Protein AF-A0A8I1Q7F4-F1 (afdb_monomer)

Mean predicted aligned error: 14.12 Å

Solvent-accessible surface area (backbone atoms only — not comparable to full-atom values): 37234 Å² total; per-residue (Å²): 129,83,78,76,43,82,30,46,41,27,76,42,29,36,35,38,35,47,95,36,50,68,55,28,49,47,44,50,51,39,45,64,76,66,60,58,80,33,60,50,37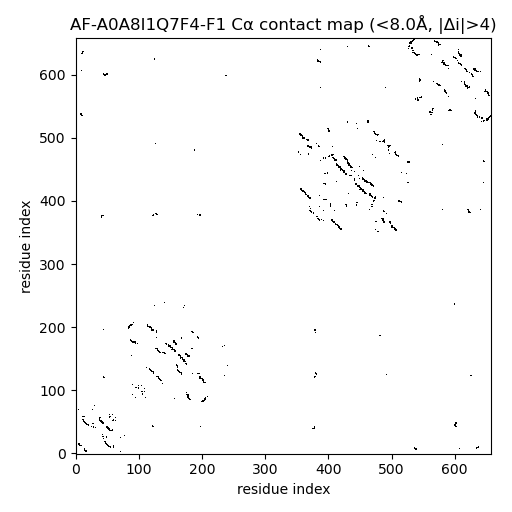,66,18,41,28,57,35,21,35,25,40,32,35,39,52,94,68,29,42,70,69,58,49,50,55,50,52,52,57,44,66,68,56,78,73,79,63,78,93,74,79,74,70,45,75,42,50,29,28,81,74,22,91,32,32,61,63,53,16,54,75,70,75,49,51,51,67,56,48,51,53,55,58,41,68,33,66,28,28,18,53,21,27,31,103,41,53,14,21,22,42,24,37,37,92,81,54,90,56,7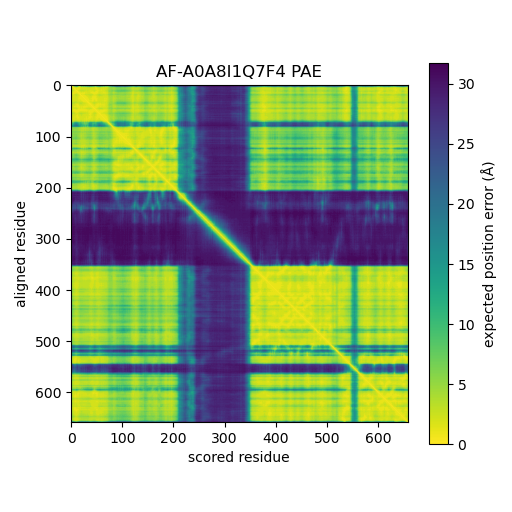2,37,74,52,47,96,68,56,39,81,68,36,58,53,25,33,25,28,37,36,39,63,29,39,36,46,32,49,47,71,40,61,45,31,54,38,30,39,16,37,27,88,63,78,31,45,36,66,81,43,91,68,33,32,69,41,36,54,70,40,36,35,31,48,38,85,40,79,76,77,89,56,65,61,62,58,46,48,61,51,59,63,66,70,56,88,73,88,78,78,79,76,87,68,80,71,72,68,75,69,79,81,80,79,90,82,86,89,82,90,85,88,82,85,89,82,83,86,82,87,82,85,91,82,84,87,86,84,82,88,87,81,86,82,87,84,94,84,84,86,91,84,84,90,83,84,89,81,84,83,79,88,78,80,79,85,79,82,83,79,84,86,84,89,83,89,84,84,85,84,90,89,87,85,86,86,79,87,80,88,81,90,80,84,90,86,89,82,88,80,85,84,85,85,79,86,87,85,84,89,80,86,78,73,80,77,68,85,78,88,84,68,76,44,59,60,38,32,32,31,61,34,34,36,82,40,23,31,46,22,17,75,26,30,77,58,34,39,32,34,23,34,46,35,25,21,42,61,34,48,65,29,43,27,48,14,19,41,48,32,20,30,62,48,60,47,25,25,36,42,30,34,49,26,45,30,28,31,33,27,64,34,76,44,37,31,15,40,18,51,32,28,53,61,31,26,52,69,84,39,79,53,66,69,76,40,66,39,82,38,53,53,74,35,42,42,38,37,38,58,38,80,25,28,24,38,26,19,43,19,44,50,19,24,42,31,58,56,80,58,70,54,32,68,88,16,51,16,39,22,81,69,83,62,45,46,55,71,67,53,45,61,70,41,56,37,11,30,60,48,77,66,85,51,70,63,56,77,82,73,94,66,88,83,72,69,46,79,38,72,65,39,81,37,30,34,23,50,19,64,32,13,74,39,37,60,62,66,88,60,94,81,66,54,83,80,67,72,77,54,69,66,58,58,37,54,70,62,47,74,39,70,30,27,32,31,88,73,48,58,57,39,28,40,37,38,44,64,85,59,52,66,63,75,55,89,72,86,47,61,41,30,50,50,56,65,28,32,27,27,38,48,97,80,14,45,41,30,33,27,23,37,26,20,67,30,45,44,44,49,49,29,38,29,10,43,22,76,87,33,42,39,62,55,41,21,52,39,64,68,17,29,36,34,44,42,76,56,132

Secondary structure (DSSP, 8-state):
-PPPEEEEETBTEEEEE-SSHHHHHHHHHHHHHTPPTTEEEEEE-SSEEEEEE-TTTS-HHHHHHHHHHHHH--SPPP--S-EEEEEEB---TTHHHHHHHTTS-HHHHHHHHHH--EEEEEE-SSTT-EEEE-TT----BPPPSS-EEEE-TTEEEEEBTEEEE-SS-EEE-SEEEEE--S-SB-TTSSSSBSS-TT-EEEEEEPPPPS-HHHHHHHHHGGGS--S-PPP----------PPP-----------PPPP-----PPP-PPPPPPP----------------PPPPPPPPPPP-------------PPPP--------------------------PPPTTPPPPEEEEEEEE-SEEEEE-S--TT-GGGT------SSHHHHHHHHHHTT--TTSBEEEEESS-EEEEESS-EEEEEEEEE--EEETTEEE-TTS-EEE-TTPEEEE---SEEEEEEEEETT-EE-TT---BTTB----TTT--SSPPP-TT-EEEE-S---SPPPPPP-----PPP-SEEEEEEEEPTTGGGBPPPP-TT--TTGGG-TT---HHHHHSEEEE-TT--SSEEEEESSPPPBS--SPPPPEE--TTEEE--TT---EEE-TTS-SEESS-EEEEE-HHHHHHHTT--TT-EEEEEE--

Structure (mmCIF, N/CA/C/O backbone):
data_AF-A0A8I1Q7F4-F1
#
_entry.id   AF-A0A8I1Q7F4-F1
#
loop_
_atom_site.group_PDB
_atom_site.id
_atom_site.type_symbol
_atom_site.label_atom_id
_atom_site.label_alt_id
_atom_site.label_comp_id
_atom_site.label_asym_id
_atom_site.label_entity_id
_atom_site.label_seq_id
_atom_site.pdbx_PDB_ins_code
_atom_site.Cartn_x
_atom_site.Cartn_y
_atom_site.Cartn_z
_atom_site.occupancy
_atom_site.B_iso_or_equiv
_atom_site.auth_seq_id
_atom_site.auth_comp_id
_atom_site.auth_asym_id
_atom_site.auth_atom_id
_atom_site.pdbx_PDB_model_num
ATOM 1 N N . MET A 1 1 ? 32.082 -6.551 -13.364 1.00 45.06 1 MET A N 1
ATOM 2 C CA . MET A 1 1 ? 30.946 -5.861 -12.734 1.00 45.06 1 MET A CA 1
ATOM 3 C C . MET A 1 1 ? 31.505 -4.690 -11.961 1.00 45.06 1 MET A C 1
ATOM 5 O O . MET A 1 1 ? 32.363 -4.890 -11.104 1.00 45.06 1 MET A O 1
ATOM 9 N N . THR A 1 2 ? 31.106 -3.485 -12.347 1.00 51.00 2 THR A N 1
ATOM 10 C CA . THR A 1 2 ? 31.239 -2.283 -11.523 1.00 51.00 2 THR A CA 1
ATOM 11 C C . THR A 1 2 ? 30.506 -2.530 -10.196 1.00 51.00 2 THR A C 1
ATOM 13 O O . THR A 1 2 ? 29.560 -3.314 -10.140 1.00 51.00 2 THR A O 1
ATOM 16 N N . GLY A 1 3 ? 31.021 -1.989 -9.092 1.00 74.06 3 GLY A N 1
ATOM 17 C CA . GLY A 1 3 ? 30.592 -2.381 -7.746 1.00 74.06 3 GLY A CA 1
ATOM 18 C C . GLY A 1 3 ? 29.120 -2.074 -7.456 1.00 74.06 3 GLY A C 1
ATOM 19 O O . GLY A 1 3 ? 28.638 -0.993 -7.778 1.00 74.06 3 GLY A O 1
ATOM 20 N N . ILE A 1 4 ? 28.428 -3.004 -6.787 1.00 87.56 4 ILE A N 1
ATOM 21 C CA . ILE A 1 4 ? 27.099 -2.757 -6.210 1.00 87.56 4 ILE A CA 1
ATOM 22 C C . ILE A 1 4 ? 27.168 -1.601 -5.202 1.00 87.56 4 ILE A C 1
ATOM 24 O O . ILE A 1 4 ? 28.082 -1.542 -4.373 1.00 87.56 4 ILE A O 1
ATOM 28 N N . ARG A 1 5 ? 26.183 -0.698 -5.217 1.00 93.25 5 ARG A N 1
ATOM 29 C CA . ARG A 1 5 ? 26.049 0.348 -4.195 1.00 93.25 5 ARG A CA 1
ATOM 30 C C . ARG A 1 5 ? 24.918 -0.009 -3.238 1.00 93.25 5 ARG A C 1
ATOM 32 O O . ARG A 1 5 ? 23.772 -0.164 -3.641 1.00 93.25 5 ARG A O 1
ATOM 39 N N . LEU A 1 6 ? 25.250 -0.134 -1.954 1.00 94.06 6 LEU A N 1
ATOM 40 C CA . LEU A 1 6 ? 24.290 -0.460 -0.897 1.00 94.06 6 LEU A CA 1
ATOM 41 C C . LEU A 1 6 ? 23.831 0.802 -0.178 1.00 94.06 6 LEU A C 1
ATOM 43 O O . LEU A 1 6 ? 24.617 1.437 0.529 1.00 94.06 6 LEU A O 1
ATOM 47 N N . LEU A 1 7 ? 22.551 1.120 -0.317 1.00 94.88 7 LEU A N 1
ATOM 48 C CA . LEU A 1 7 ? 21.920 2.299 0.258 1.00 94.88 7 LEU A CA 1
ATOM 49 C C . LEU A 1 7 ? 20.949 1.896 1.375 1.00 94.88 7 LEU A C 1
ATOM 51 O O . LEU A 1 7 ? 20.271 0.870 1.257 1.00 94.88 7 LEU A O 1
ATOM 55 N N . PRO A 1 8 ? 20.876 2.663 2.475 1.00 94.38 8 PRO A N 1
ATOM 56 C CA . PRO A 1 8 ? 19.882 2.414 3.511 1.00 94.38 8 PRO A CA 1
ATOM 57 C C . PRO A 1 8 ? 18.473 2.707 2.983 1.00 94.38 8 PRO A C 1
ATOM 59 O O . PRO A 1 8 ? 18.279 3.640 2.207 1.00 94.38 8 PRO A O 1
ATOM 62 N N . PHE A 1 9 ? 17.486 1.932 3.428 1.00 96.50 9 PHE A N 1
ATOM 63 C CA . PHE A 1 9 ? 16.070 2.209 3.192 1.00 96.50 9 PHE A CA 1
ATOM 64 C C . PHE A 1 9 ? 15.315 2.044 4.517 1.00 96.50 9 PHE A C 1
ATOM 66 O O . PHE A 1 9 ? 14.542 1.107 4.726 1.00 96.50 9 PHE A O 1
ATOM 73 N N . GLY A 1 10 ? 15.602 2.951 5.450 1.00 94.94 10 GLY A N 1
ATOM 74 C CA . GLY A 1 10 ? 15.079 2.900 6.809 1.00 94.94 10 GLY A CA 1
ATOM 75 C C . GLY A 1 10 ? 15.685 1.788 7.667 1.00 94.94 10 GLY A C 1
ATOM 76 O O . GLY A 1 10 ? 16.813 1.351 7.450 1.00 94.94 10 GLY A O 1
ATOM 77 N N . ASP A 1 11 ? 14.917 1.336 8.656 1.00 95.12 11 ASP A N 1
ATOM 78 C CA . ASP A 1 11 ? 15.270 0.296 9.633 1.00 95.12 11 ASP A CA 1
ATOM 79 C C . ASP A 1 11 ? 14.826 -1.122 9.216 1.00 95.12 11 ASP A C 1
ATOM 81 O O . ASP A 1 11 ? 15.075 -2.094 9.929 1.00 95.12 11 ASP A O 1
ATOM 85 N N . ARG A 1 12 ? 14.199 -1.253 8.039 1.00 95.69 12 ARG A N 1
ATOM 86 C CA . ARG A 1 12 ? 13.644 -2.515 7.515 1.00 95.69 12 ARG A CA 1
ATOM 87 C C . ARG A 1 12 ? 14.065 -2.843 6.088 1.00 95.69 12 ARG A C 1
ATOM 89 O O . ARG A 1 12 ? 13.623 -3.850 5.545 1.00 95.69 12 ARG A O 1
ATOM 96 N N . GLY A 1 13 ? 14.886 -2.016 5.450 1.00 96.44 13 GLY A N 1
ATOM 97 C CA . GLY A 1 13 ? 15.227 -2.226 4.051 1.00 96.44 13 GLY A CA 1
ATOM 98 C C . GLY A 1 13 ? 16.623 -1.775 3.662 1.00 96.44 13 GLY A C 1
ATOM 99 O O . GLY A 1 13 ? 17.241 -0.916 4.295 1.00 96.44 13 GLY A O 1
ATOM 100 N N . MET A 1 14 ? 17.105 -2.359 2.570 1.00 97.25 14 MET A N 1
ATOM 101 C CA . MET A 1 14 ? 18.303 -1.920 1.862 1.00 97.25 14 MET A CA 1
ATOM 102 C C . MET A 1 14 ? 18.013 -1.846 0.370 1.00 97.25 14 MET A C 1
ATOM 104 O O . MET A 1 14 ? 17.450 -2.777 -0.200 1.00 97.25 14 MET A O 1
ATOM 108 N N . LEU A 1 15 ? 18.432 -0.757 -0.265 1.00 97.25 15 LEU A N 1
ATOM 109 C CA . LEU A 1 15 ? 18.330 -0.591 -1.706 1.00 97.25 15 LEU A CA 1
ATOM 110 C C . LEU A 1 15 ? 19.686 -0.909 -2.336 1.00 97.25 15 LEU A C 1
ATOM 112 O O . LEU A 1 15 ? 20.698 -0.291 -1.998 1.00 97.25 15 LEU A O 1
ATOM 116 N N . VAL A 1 16 ? 19.711 -1.900 -3.222 1.00 97.38 16 VAL A N 1
ATOM 117 C CA . VAL A 1 16 ? 20.915 -2.311 -3.948 1.00 97.38 16 VAL A CA 1
ATOM 118 C C . VAL A 1 16 ? 20.873 -1.689 -5.331 1.00 97.38 16 VAL A C 1
ATOM 120 O O . VAL A 1 16 ? 20.008 -2.041 -6.122 1.00 97.38 16 VAL A O 1
ATOM 123 N N . GLU A 1 17 ? 21.777 -0.758 -5.611 1.00 95.31 17 GLU A N 1
ATOM 124 C CA . GLU A 1 17 ? 21.865 -0.026 -6.877 1.00 95.31 17 GLU A CA 1
ATOM 125 C C . GLU A 1 17 ? 22.989 -0.592 -7.758 1.00 95.31 17 GLU A C 1
ATOM 127 O O . GLU A 1 17 ? 24.088 -0.880 -7.272 1.00 95.31 17 GLU A O 1
ATOM 132 N N . VAL A 1 18 ? 22.687 -0.752 -9.049 1.00 93.81 18 VAL A N 1
ATOM 133 C CA . VAL A 1 18 ? 23.580 -1.294 -10.088 1.00 93.81 18 VAL A CA 1
ATOM 134 C C . VAL A 1 18 ? 23.545 -0.428 -11.356 1.00 93.81 18 VAL A C 1
ATOM 136 O O . VAL A 1 18 ? 22.771 0.535 -11.458 1.00 93.81 18 VAL A O 1
ATOM 139 N N . ASP A 1 19 ? 24.402 -0.726 -12.335 1.00 90.50 19 ASP A N 1
ATOM 140 C CA . ASP A 1 19 ? 24.590 0.142 -13.502 1.00 90.50 19 ASP A CA 1
ATOM 141 C C . ASP A 1 19 ? 23.581 -0.098 -14.622 1.00 90.50 19 ASP A C 1
ATOM 143 O O . ASP A 1 19 ? 23.271 0.826 -15.376 1.00 90.50 19 ASP A O 1
ATOM 147 N N . SER A 1 20 ? 23.028 -1.308 -14.711 1.00 89.44 20 SER A N 1
ATOM 148 C CA . SER A 1 20 ? 22.130 -1.692 -15.798 1.00 89.44 20 SER A CA 1
ATOM 149 C C . SER A 1 20 ? 20.992 -2.608 -15.351 1.00 89.44 20 SER A C 1
ATOM 151 O O . SER A 1 20 ? 21.057 -3.264 -14.311 1.00 89.44 20 SER A O 1
ATOM 153 N N . LEU A 1 21 ? 19.952 -2.686 -16.184 1.00 88.56 21 LEU A N 1
ATOM 154 C CA . LEU A 1 21 ? 18.820 -3.590 -15.981 1.00 88.56 21 LEU A CA 1
ATOM 155 C C . LEU A 1 21 ? 19.234 -5.071 -16.024 1.00 88.56 21 LEU A C 1
ATOM 157 O O . LEU A 1 21 ? 18.685 -5.890 -15.291 1.00 88.56 21 LEU A O 1
ATOM 161 N N . GLU A 1 22 ? 20.223 -5.418 -16.850 1.00 87.56 22 GLU A N 1
ATOM 162 C CA . GLU A 1 22 ? 20.782 -6.774 -16.904 1.00 87.56 22 GLU A CA 1
ATOM 163 C C . GLU A 1 22 ? 21.405 -7.165 -15.557 1.00 87.56 22 GLU A C 1
ATOM 165 O O . GLU A 1 22 ? 21.162 -8.259 -15.041 1.00 87.56 22 GLU A O 1
ATOM 170 N N . GLU A 1 23 ? 22.146 -6.242 -14.937 1.00 90.50 23 GLU A N 1
ATOM 171 C CA . GLU A 1 23 ? 22.705 -6.453 -13.603 1.00 90.50 23 GLU A CA 1
ATOM 172 C C . GLU A 1 23 ? 21.613 -6.575 -12.531 1.00 90.50 23 GLU A C 1
ATOM 174 O O . GLU A 1 23 ? 21.772 -7.393 -11.622 1.00 90.50 23 GLU A O 1
ATOM 179 N N . VAL A 1 24 ? 20.494 -5.840 -12.647 1.00 92.56 24 VAL A N 1
ATOM 180 C CA . VAL A 1 24 ? 19.330 -5.986 -11.749 1.00 92.56 24 VAL A CA 1
ATOM 181 C C . VAL A 1 24 ? 18.753 -7.390 -11.858 1.00 92.56 24 VAL A C 1
ATOM 183 O O . VAL A 1 24 ? 18.590 -8.057 -10.839 1.00 92.56 24 VAL A O 1
ATOM 186 N N . LEU A 1 25 ? 18.466 -7.852 -13.076 1.00 89.50 25 LEU A N 1
ATOM 187 C CA . LEU A 1 25 ? 17.885 -9.172 -13.324 1.00 89.50 25 LEU A CA 1
ATOM 188 C C . LEU A 1 25 ? 18.779 -10.290 -12.778 1.00 89.50 25 LEU A C 1
ATOM 190 O O . LEU A 1 25 ? 18.307 -11.189 -12.077 1.00 89.50 25 LEU A O 1
ATOM 194 N N . ALA A 1 26 ? 20.083 -10.205 -13.048 1.00 89.56 26 ALA A N 1
ATOM 195 C CA . ALA A 1 26 ? 21.053 -11.171 -12.556 1.00 89.56 26 ALA A CA 1
ATOM 196 C C . ALA A 1 26 ? 21.156 -11.147 -11.021 1.00 89.56 26 ALA A C 1
ATOM 198 O O . ALA A 1 26 ? 21.179 -12.202 -10.386 1.00 89.56 26 ALA A O 1
ATOM 199 N N . LEU A 1 27 ? 21.192 -9.958 -10.410 1.00 92.31 27 LEU A N 1
ATOM 200 C CA . LEU A 1 27 ? 21.237 -9.803 -8.958 1.00 92.31 27 LEU A CA 1
ATOM 201 C C . LEU A 1 27 ? 19.959 -10.319 -8.290 1.00 92.31 27 LEU A C 1
ATOM 203 O O . LEU A 1 27 ? 20.055 -11.073 -7.325 1.00 92.31 27 LEU A O 1
ATOM 207 N N . HIS A 1 28 ? 18.784 -9.954 -8.804 1.00 93.06 28 HIS A N 1
ATOM 208 C CA . HIS A 1 28 ? 17.491 -10.403 -8.293 1.00 93.06 28 HIS A CA 1
ATOM 209 C C . HIS A 1 28 ? 17.408 -11.932 -8.279 1.00 93.06 28 HIS A C 1
ATOM 211 O O . HIS A 1 28 ? 17.114 -12.519 -7.240 1.00 93.06 28 HIS A O 1
ATOM 217 N N . ALA A 1 29 ? 17.767 -12.591 -9.383 1.00 89.50 29 ALA A N 1
ATOM 218 C CA . ALA A 1 29 ? 17.770 -14.049 -9.458 1.00 89.50 29 ALA A CA 1
ATOM 219 C C . ALA A 1 29 ? 18.763 -14.699 -8.468 1.00 89.50 29 ALA A C 1
ATOM 221 O O . ALA A 1 29 ? 18.436 -15.714 -7.852 1.00 89.50 29 ALA A O 1
ATOM 222 N N . ARG A 1 30 ? 19.948 -14.106 -8.246 1.00 91.38 30 ARG A N 1
ATOM 223 C CA . ARG A 1 30 ? 20.904 -14.593 -7.229 1.00 91.38 30 ARG A CA 1
ATOM 224 C C . ARG A 1 30 ? 20.393 -14.412 -5.800 1.00 91.38 30 ARG A C 1
ATOM 226 O O . ARG A 1 30 ? 20.527 -15.326 -4.989 1.00 91.38 30 ARG A O 1
ATOM 233 N N . LEU A 1 31 ? 19.809 -13.254 -5.490 1.00 93.62 31 LEU A N 1
ATOM 234 C CA . LEU A 1 31 ? 19.204 -12.982 -4.185 1.00 93.62 31 LEU A CA 1
ATOM 235 C C . LEU A 1 31 ? 18.024 -13.929 -3.930 1.00 93.62 31 LEU A C 1
ATOM 237 O O . LEU A 1 31 ? 17.936 -14.511 -2.856 1.00 93.62 31 LEU A O 1
ATOM 241 N N . ALA A 1 32 ? 17.166 -14.160 -4.923 1.00 91.81 32 ALA A N 1
ATOM 242 C CA . ALA A 1 32 ? 16.054 -15.097 -4.806 1.00 91.81 32 ALA A CA 1
ATOM 243 C C . ALA A 1 32 ? 16.536 -16.535 -4.532 1.00 91.81 32 ALA A C 1
ATOM 245 O O . ALA A 1 32 ? 16.017 -17.195 -3.635 1.00 91.81 32 ALA A O 1
ATOM 246 N N . ALA A 1 33 ? 17.573 -17.000 -5.238 1.00 89.69 33 ALA A N 1
ATOM 247 C CA . ALA A 1 33 ? 18.119 -18.350 -5.069 1.00 89.69 33 ALA A CA 1
ATOM 248 C C . ALA A 1 33 ? 18.795 -18.588 -3.704 1.00 89.69 33 ALA A C 1
ATOM 250 O O . ALA A 1 33 ? 18.855 -19.722 -3.234 1.00 89.69 33 ALA A O 1
ATOM 251 N N . LEU A 1 34 ? 19.322 -17.534 -3.073 1.00 89.75 34 LEU A N 1
ATOM 252 C CA . LEU A 1 34 ? 20.060 -17.598 -1.806 1.00 89.75 34 LEU A CA 1
ATOM 253 C C . LEU A 1 34 ? 19.288 -16.969 -0.638 1.00 89.75 34 LEU A C 1
ATOM 255 O O . LEU A 1 34 ? 19.907 -16.609 0.366 1.00 89.75 34 LEU A O 1
ATOM 259 N N . ARG A 1 35 ? 17.972 -16.778 -0.781 1.00 93.88 35 ARG A N 1
ATOM 260 C CA . ARG A 1 35 ? 17.128 -16.023 0.152 1.00 93.88 35 ARG A CA 1
ATOM 261 C C . ARG A 1 35 ? 17.144 -16.642 1.563 1.00 93.88 35 ARG A C 1
ATOM 263 O O . ARG A 1 35 ? 16.684 -17.771 1.722 1.00 93.88 35 ARG A O 1
ATOM 270 N N . PRO A 1 36 ? 17.645 -15.932 2.594 1.00 96.06 36 PRO A N 1
ATOM 271 C CA . PRO A 1 36 ? 17.576 -16.396 3.974 1.00 96.06 36 PRO A CA 1
ATOM 272 C C . PRO A 1 36 ? 16.188 -16.144 4.575 1.00 96.06 36 PRO A C 1
ATOM 274 O O . PRO A 1 36 ? 15.414 -15.316 4.083 1.00 96.06 36 PRO A O 1
ATOM 277 N N . GLU A 1 37 ? 15.899 -16.818 5.689 1.00 96.19 37 GLU A N 1
ATOM 278 C CA . GLU A 1 37 ? 14.739 -16.482 6.515 1.00 96.19 37 GLU A CA 1
ATOM 279 C C . GLU A 1 37 ? 14.833 -15.023 7.002 1.00 96.19 37 GLU A C 1
ATOM 281 O O . GLU A 1 37 ? 15.916 -14.509 7.285 1.00 96.19 37 GLU A O 1
ATOM 286 N N . GLY A 1 38 ? 13.688 -14.343 7.069 1.00 96.31 38 GLY A N 1
ATOM 287 C CA . GLY A 1 38 ? 13.590 -12.943 7.481 1.00 96.31 38 GLY A CA 1
ATOM 288 C C . GLY A 1 38 ? 13.647 -11.937 6.331 1.00 96.31 38 GLY A C 1
ATOM 289 O O . GLY A 1 38 ? 13.322 -10.776 6.549 1.00 96.31 38 GLY A O 1
ATOM 290 N N . VAL A 1 39 ? 13.972 -12.346 5.098 1.00 98.00 39 VAL A N 1
ATOM 291 C CA . VAL A 1 39 ? 13.674 -11.522 3.911 1.00 98.00 39 VAL A CA 1
ATOM 292 C C . VAL A 1 39 ? 12.175 -11.590 3.645 1.00 98.00 39 VAL A C 1
ATOM 294 O O . VAL A 1 39 ? 11.653 -12.667 3.357 1.00 98.00 39 VAL A O 1
ATOM 297 N N . VAL A 1 40 ? 11.498 -10.446 3.716 1.00 97.06 40 VAL A N 1
ATOM 298 C CA . VAL A 1 40 ? 10.060 -10.296 3.451 1.00 97.06 40 VAL A CA 1
ATOM 299 C C . VAL A 1 40 ? 9.803 -10.198 1.955 1.00 97.06 40 VAL A C 1
ATOM 301 O O . VAL A 1 40 ? 8.930 -10.896 1.451 1.00 97.06 40 VAL A O 1
ATOM 304 N N . ASP A 1 41 ? 10.593 -9.400 1.235 1.00 96.31 41 ASP A N 1
ATOM 305 C CA . ASP A 1 41 ? 10.405 -9.193 -0.202 1.00 96.31 41 ASP A CA 1
ATOM 306 C C . ASP A 1 41 ? 11.699 -8.776 -0.921 1.00 96.31 41 ASP A C 1
ATOM 308 O O . ASP A 1 41 ? 12.625 -8.234 -0.306 1.00 96.31 41 ASP A O 1
ATOM 312 N N . LEU A 1 42 ? 11.744 -9.022 -2.231 1.00 96.94 42 LEU A N 1
ATOM 313 C CA . LEU A 1 42 ? 12.797 -8.612 -3.156 1.00 96.94 42 LEU A CA 1
ATOM 314 C C . LEU A 1 42 ? 12.152 -7.888 -4.336 1.00 96.94 42 LEU A C 1
ATOM 316 O O . LEU A 1 42 ? 11.646 -8.526 -5.250 1.00 96.94 42 LEU A O 1
ATOM 320 N N . VAL A 1 43 ? 12.191 -6.558 -4.332 1.00 96.50 43 VAL A N 1
ATOM 321 C CA . VAL A 1 43 ? 11.495 -5.740 -5.335 1.00 96.50 43 VAL A CA 1
ATOM 322 C C . VAL A 1 43 ? 12.510 -5.213 -6.352 1.00 96.50 43 VAL A C 1
ATOM 324 O O . VAL A 1 43 ? 13.197 -4.225 -6.059 1.00 96.50 43 VAL A O 1
ATOM 327 N N . PRO A 1 44 ? 12.673 -5.860 -7.524 1.00 96.12 44 PRO A N 1
ATOM 328 C CA . PRO A 1 44 ? 13.483 -5.307 -8.599 1.00 96.12 44 PRO A CA 1
ATOM 329 C C . PRO A 1 44 ? 12.794 -4.084 -9.207 1.00 96.12 44 PRO A C 1
ATOM 331 O O . PRO A 1 44 ? 11.571 -3.971 -9.212 1.00 96.12 44 PRO A O 1
ATOM 334 N N . ALA A 1 45 ? 13.593 -3.172 -9.741 1.00 93.62 45 ALA A N 1
ATOM 335 C CA . ALA A 1 45 ? 13.145 -1.996 -10.467 1.00 93.62 45 ALA A CA 1
ATOM 336 C C . ALA A 1 45 ? 14.159 -1.650 -11.573 1.00 93.62 45 ALA A C 1
ATOM 338 O O . ALA A 1 45 ? 14.999 -2.470 -11.930 1.00 93.62 45 ALA A O 1
ATOM 339 N N . ALA A 1 46 ? 14.119 -0.438 -12.129 1.00 90.50 46 ALA A N 1
ATOM 340 C CA . ALA A 1 46 ? 14.907 -0.105 -13.320 1.00 90.50 46 ALA A CA 1
ATOM 341 C C . ALA A 1 46 ? 16.431 -0.276 -13.135 1.00 90.50 46 ALA A C 1
ATOM 343 O O . ALA A 1 46 ? 17.127 -0.721 -14.046 1.00 90.50 46 ALA A O 1
ATOM 344 N N . ARG A 1 47 ? 16.955 0.098 -11.962 1.00 93.56 47 ARG A N 1
ATOM 345 C CA . ARG A 1 47 ? 18.392 0.024 -11.622 1.00 93.56 47 ARG A CA 1
ATOM 346 C C . ARG A 1 47 ? 18.660 -0.460 -10.201 1.00 93.56 47 ARG A C 1
ATOM 348 O O . ARG A 1 47 ? 19.785 -0.363 -9.708 1.00 93.56 47 ARG A O 1
ATOM 355 N N . THR A 1 48 ? 17.622 -0.921 -9.515 1.00 96.38 48 THR A N 1
ATOM 356 C CA . THR A 1 48 ? 17.703 -1.249 -8.097 1.00 96.38 48 THR A CA 1
ATOM 357 C C . THR A 1 48 ? 16.995 -2.554 -7.776 1.00 96.38 48 THR A C 1
ATOM 359 O O . THR A 1 48 ? 16.070 -2.957 -8.475 1.00 96.38 48 THR A O 1
ATOM 362 N N . VAL A 1 49 ? 17.431 -3.212 -6.703 1.00 97.62 49 VAL A N 1
ATOM 363 C CA . VAL A 1 49 ? 16.655 -4.240 -6.002 1.00 97.62 49 VAL A CA 1
ATOM 364 C C . VAL A 1 49 ? 16.481 -3.770 -4.564 1.00 97.62 49 VAL A C 1
ATOM 366 O O . VAL A 1 49 ? 17.465 -3.613 -3.838 1.00 97.62 49 VAL A O 1
ATOM 369 N N . LEU A 1 50 ? 15.242 -3.518 -4.148 1.00 98.06 50 LEU A N 1
ATOM 370 C CA . LEU A 1 50 ? 14.923 -3.290 -2.743 1.00 98.06 50 LEU A CA 1
ATOM 371 C C . LEU A 1 50 ? 14.836 -4.643 -2.035 1.00 98.06 50 LEU A C 1
ATOM 373 O O . LEU A 1 50 ? 14.040 -5.500 -2.407 1.00 98.06 50 LEU A O 1
ATOM 377 N N . VAL A 1 51 ? 15.636 -4.806 -0.989 1.00 98.31 51 VAL A N 1
ATOM 378 C CA . VAL A 1 51 ? 15.567 -5.935 -0.064 1.00 98.31 51 VAL A CA 1
ATOM 379 C C . VAL A 1 51 ? 14.808 -5.479 1.174 1.00 98.31 51 VAL A C 1
ATOM 381 O O . VAL A 1 51 ? 15.334 -4.689 1.960 1.00 98.31 51 VAL A O 1
ATOM 384 N N . HIS A 1 52 ? 13.583 -5.971 1.353 1.00 98.06 52 HIS A N 1
ATOM 385 C CA . HIS A 1 52 ? 12.774 -5.740 2.552 1.00 98.06 52 HIS A CA 1
ATOM 386 C C . HIS A 1 52 ? 12.968 -6.905 3.521 1.00 98.06 52 HIS A C 1
ATOM 388 O O . HIS A 1 52 ? 12.817 -8.066 3.142 1.00 98.06 52 HIS A O 1
ATOM 394 N N . VAL A 1 53 ? 13.306 -6.605 4.773 1.00 97.94 53 VAL A N 1
ATOM 395 C CA . VAL A 1 53 ? 13.516 -7.596 5.831 1.00 97.94 53 VAL A CA 1
ATOM 396 C C . VAL A 1 53 ? 12.601 -7.361 7.031 1.00 97.94 53 VAL A C 1
ATOM 398 O O . VAL A 1 53 ? 12.160 -6.242 7.301 1.00 97.94 53 VAL A O 1
ATOM 401 N N . ASP A 1 54 ? 12.351 -8.432 7.773 1.00 96.50 54 ASP A N 1
ATOM 402 C CA . ASP A 1 54 ? 11.853 -8.389 9.139 1.00 96.50 54 ASP A CA 1
ATOM 403 C C . ASP A 1 54 ? 13.065 -8.282 10.081 1.00 96.50 54 ASP A C 1
ATOM 405 O O . ASP A 1 54 ? 13.790 -9.270 10.254 1.00 96.50 54 ASP A O 1
ATOM 409 N N . PRO A 1 55 ? 13.312 -7.112 10.702 1.00 93.44 55 PRO A N 1
ATOM 410 C CA . PRO A 1 55 ? 14.488 -6.899 11.540 1.00 93.44 55 PRO A CA 1
ATOM 411 C C . PRO A 1 55 ? 14.489 -7.754 12.814 1.00 93.44 55 PRO A C 1
ATOM 413 O O . PRO A 1 55 ? 15.545 -7.904 13.429 1.00 93.44 55 PRO A O 1
ATOM 416 N N . THR A 1 56 ? 13.348 -8.338 13.205 1.00 94.31 56 THR A N 1
ATOM 417 C CA . THR A 1 56 ? 13.272 -9.270 14.342 1.00 94.31 56 THR A CA 1
ATOM 418 C C . THR A 1 56 ? 13.816 -10.659 14.001 1.00 94.31 56 THR A C 1
ATOM 420 O O . THR A 1 56 ? 14.238 -11.386 14.899 1.00 94.31 56 THR A O 1
ATOM 423 N N . ARG A 1 57 ? 13.864 -11.011 12.707 1.00 96.75 57 ARG A N 1
ATOM 424 C CA . ARG A 1 57 ? 14.393 -12.288 12.198 1.00 96.75 57 ARG A CA 1
ATOM 425 C C . ARG A 1 57 ? 15.746 -12.143 11.509 1.00 96.75 57 ARG A C 1
ATOM 427 O O . ARG A 1 57 ? 16.598 -13.018 11.640 1.00 96.75 57 ARG A O 1
ATOM 434 N N . LEU A 1 58 ? 15.958 -11.043 10.788 1.00 97.00 58 LEU A N 1
ATOM 435 C CA . LEU A 1 58 ? 17.179 -10.765 10.040 1.00 97.00 58 LEU A CA 1
ATOM 436 C C . LEU A 1 58 ? 17.597 -9.305 10.224 1.00 97.00 58 LEU A C 1
ATOM 438 O O . LEU A 1 58 ? 16.999 -8.391 9.661 1.00 97.00 58 LEU A O 1
ATOM 442 N N . SER A 1 59 ? 18.673 -9.081 10.979 1.00 96.19 59 SER A N 1
ATOM 443 C CA . SER A 1 59 ? 19.205 -7.730 11.175 1.00 96.19 59 SER A CA 1
ATOM 444 C C . SER A 1 59 ? 19.707 -7.124 9.859 1.00 96.19 59 SER A C 1
ATOM 446 O O . SER A 1 59 ? 20.228 -7.827 8.989 1.00 96.19 59 SER A O 1
ATOM 448 N N . LEU A 1 60 ? 19.648 -5.793 9.731 1.00 94.31 60 LEU A N 1
ATOM 449 C CA . LEU A 1 60 ? 20.169 -5.092 8.549 1.00 94.31 60 LEU A CA 1
ATOM 450 C C . LEU A 1 60 ? 21.665 -5.348 8.307 1.00 94.31 60 LEU A C 1
ATOM 452 O O . LEU A 1 60 ? 22.115 -5.369 7.163 1.00 94.31 60 LEU A O 1
ATOM 456 N N . ALA A 1 61 ? 22.449 -5.577 9.365 1.00 95.12 61 ALA A N 1
ATOM 457 C CA . ALA A 1 61 ? 23.861 -5.932 9.238 1.00 95.12 61 ALA A CA 1
ATOM 458 C C . ALA A 1 61 ? 24.045 -7.321 8.600 1.00 95.12 61 ALA A C 1
ATOM 460 O O . ALA A 1 61 ? 24.879 -7.486 7.707 1.00 95.12 61 ALA A O 1
ATOM 461 N N . ALA A 1 62 ? 23.239 -8.304 9.012 1.00 96.38 62 ALA A N 1
ATOM 462 C CA . ALA A 1 62 ? 23.246 -9.636 8.414 1.00 96.38 62 ALA A CA 1
ATOM 463 C C . ALA A 1 62 ? 22.729 -9.608 6.966 1.00 96.38 62 ALA A C 1
ATOM 465 O O . ALA A 1 62 ? 23.346 -10.215 6.088 1.00 96.38 62 ALA A O 1
ATOM 466 N N . ALA A 1 63 ? 21.667 -8.841 6.694 1.00 96.56 63 ALA A N 1
ATOM 467 C CA . ALA A 1 63 ? 21.157 -8.618 5.342 1.00 96.56 63 ALA A CA 1
ATOM 468 C C . ALA A 1 63 ? 22.231 -8.001 4.430 1.00 96.56 63 ALA A C 1
ATOM 470 O O . ALA A 1 63 ? 22.486 -8.520 3.346 1.00 96.56 63 ALA A O 1
ATOM 471 N N . ARG A 1 64 ? 22.949 -6.967 4.896 1.00 95.69 64 ARG A N 1
ATOM 472 C CA . ARG A 1 64 ? 24.079 -6.356 4.173 1.00 95.69 64 ARG A CA 1
ATOM 473 C C . ARG A 1 64 ? 25.151 -7.379 3.806 1.00 95.69 64 ARG A C 1
ATOM 475 O O . ARG A 1 64 ? 25.590 -7.415 2.659 1.00 95.69 64 ARG A O 1
ATOM 482 N N . ALA A 1 65 ? 25.578 -8.197 4.769 1.00 95.00 65 ALA A N 1
ATOM 483 C CA . ALA A 1 65 ? 26.602 -9.217 4.545 1.00 95.00 65 ALA A CA 1
ATOM 484 C C . ALA A 1 65 ? 26.133 -10.298 3.557 1.00 95.00 65 ALA A C 1
ATOM 486 O O . ALA A 1 65 ? 26.913 -10.802 2.752 1.00 95.00 65 ALA A O 1
ATOM 487 N N . TRP A 1 66 ? 24.852 -10.661 3.597 1.00 95.62 66 TRP A N 1
ATOM 488 C CA . TRP A 1 66 ? 24.254 -11.575 2.631 1.00 95.62 66 TRP A CA 1
ATOM 489 C C . TRP A 1 66 ? 24.196 -10.984 1.214 1.00 95.62 66 TRP A C 1
ATOM 491 O O . TRP A 1 66 ? 24.652 -11.640 0.278 1.00 95.62 66 TRP A O 1
ATOM 501 N N . ILE A 1 67 ? 23.735 -9.740 1.061 1.00 95.00 67 ILE A N 1
ATOM 502 C CA . ILE A 1 67 ? 23.677 -9.051 -0.236 1.00 95.00 67 ILE A CA 1
ATOM 503 C C . ILE A 1 67 ? 25.075 -8.926 -0.850 1.00 95.00 67 ILE A C 1
ATOM 505 O O . ILE A 1 67 ? 25.249 -9.197 -2.036 1.00 95.00 67 ILE A O 1
ATOM 509 N N . ALA A 1 68 ? 26.078 -8.555 -0.047 1.00 92.31 68 ALA A N 1
ATOM 510 C CA . ALA A 1 68 ? 27.460 -8.444 -0.511 1.00 92.31 68 ALA A CA 1
ATOM 511 C C . ALA A 1 68 ? 27.960 -9.768 -1.114 1.00 92.31 68 ALA A C 1
ATOM 513 O O . ALA A 1 68 ? 28.432 -9.783 -2.248 1.00 92.31 68 ALA A O 1
ATOM 514 N N . ARG A 1 69 ? 27.736 -10.893 -0.418 1.00 90.62 69 ARG A N 1
ATOM 515 C CA . ARG A 1 69 ? 28.078 -12.232 -0.928 1.00 90.62 69 ARG A CA 1
ATOM 516 C C . ARG A 1 69 ? 27.332 -12.582 -2.217 1.00 90.62 69 ARG A C 1
ATOM 518 O O . ARG A 1 69 ? 27.919 -13.161 -3.123 1.00 90.62 69 ARG A O 1
ATOM 525 N N . ALA A 1 70 ? 26.053 -12.222 -2.330 1.00 88.50 70 ALA A N 1
ATOM 526 C CA . ALA A 1 70 ? 25.282 -12.443 -3.557 1.00 88.50 70 ALA A CA 1
ATOM 527 C C . ALA A 1 70 ? 25.777 -11.583 -4.740 1.00 88.50 70 ALA A C 1
ATOM 529 O O . ALA A 1 70 ? 25.603 -11.969 -5.897 1.00 88.50 70 ALA A O 1
ATOM 530 N N . GLY A 1 71 ? 26.400 -10.434 -4.464 1.00 85.56 71 GLY A N 1
ATOM 531 C CA . GLY A 1 71 ? 27.036 -9.572 -5.463 1.00 85.56 71 GLY A CA 1
ATOM 532 C C . GLY A 1 71 ? 28.390 -10.077 -5.968 1.00 85.56 71 GLY A C 1
ATOM 533 O O . GLY A 1 71 ? 28.747 -9.797 -7.107 1.00 85.56 71 GLY A O 1
ATOM 534 N N . GLU A 1 72 ? 29.127 -10.843 -5.158 1.00 84.44 72 GLU A N 1
ATOM 535 C CA . GLU A 1 72 ? 30.428 -11.431 -5.532 1.00 84.44 72 GLU A CA 1
ATOM 536 C C . GLU A 1 72 ? 30.299 -12.593 -6.529 1.00 84.44 72 GLU A C 1
ATOM 538 O O . GLU A 1 72 ? 31.238 -12.909 -7.262 1.00 84.44 72 GLU A O 1
ATOM 543 N N . VAL A 1 73 ? 29.129 -13.233 -6.581 1.00 77.00 73 VAL A N 1
ATOM 544 C CA . VAL A 1 73 ? 28.859 -14.336 -7.505 1.00 77.00 73 VAL A CA 1
ATOM 545 C C . VAL A 1 73 ? 28.673 -13.790 -8.923 1.00 77.00 73 VAL A C 1
ATOM 547 O O . VAL A 1 73 ? 27.663 -13.166 -9.246 1.00 77.00 73 VAL A O 1
ATOM 550 N N . THR A 1 74 ? 29.643 -14.071 -9.792 1.00 69.56 74 THR A N 1
ATOM 551 C CA . THR A 1 74 ? 29.665 -13.623 -11.196 1.00 69.56 74 THR A CA 1
ATOM 552 C C . THR A 1 74 ? 29.007 -14.595 -12.168 1.00 69.56 74 THR A C 1
ATOM 554 O O . THR A 1 74 ? 28.694 -14.211 -13.294 1.00 69.56 74 THR A O 1
ATOM 557 N N . ALA A 1 75 ? 28.790 -15.848 -11.760 1.00 67.88 75 ALA A N 1
ATOM 558 C CA . ALA A 1 75 ? 28.129 -16.830 -12.608 1.00 67.88 75 ALA A CA 1
ATOM 559 C C . ALA A 1 75 ? 26.683 -16.383 -12.897 1.00 67.88 75 ALA A C 1
ATOM 561 O O . ALA A 1 75 ? 25.958 -16.032 -11.955 1.00 67.88 75 ALA A O 1
ATOM 562 N N . PRO A 1 76 ? 26.245 -16.386 -14.171 1.00 64.38 76 PRO A N 1
ATOM 563 C CA . PRO A 1 76 ? 24.862 -16.089 -14.492 1.00 64.38 76 PRO A CA 1
ATOM 564 C C . PRO A 1 76 ? 23.968 -17.146 -13.831 1.00 64.38 76 PRO A C 1
ATOM 566 O O . PRO A 1 76 ? 24.274 -18.342 -13.913 1.00 64.38 76 PRO A O 1
ATOM 569 N N . PRO A 1 77 ? 22.882 -16.737 -13.156 1.00 65.62 77 PRO A N 1
ATOM 570 C CA . PRO A 1 77 ? 21.943 -17.692 -12.596 1.00 65.62 77 PRO A CA 1
ATOM 571 C C . PRO A 1 77 ? 21.366 -18.549 -13.725 1.00 65.62 77 PRO A C 1
ATOM 573 O O . PRO A 1 77 ? 21.120 -18.065 -14.835 1.00 65.62 77 PRO A O 1
ATOM 576 N N . ALA A 1 78 ? 21.176 -19.841 -13.457 1.00 65.81 78 ALA A N 1
ATOM 577 C CA . ALA A 1 78 ? 20.546 -20.729 -14.421 1.00 65.81 78 ALA A CA 1
ATOM 578 C C . ALA A 1 78 ? 19.145 -20.193 -14.746 1.00 65.81 78 ALA A C 1
ATOM 580 O O . ALA A 1 78 ? 18.355 -19.937 -13.838 1.00 65.81 78 ALA A O 1
ATOM 581 N N . ARG A 1 79 ? 18.835 -20.023 -16.037 1.00 65.38 79 ARG A N 1
ATOM 582 C CA . ARG A 1 79 ? 17.484 -19.662 -16.480 1.00 65.38 79 ARG A CA 1
ATOM 583 C C . ARG A 1 79 ? 16.582 -20.878 -16.286 1.00 65.38 79 ARG A C 1
ATOM 585 O O . ARG A 1 79 ? 16.532 -21.760 -17.140 1.00 65.38 79 ARG A O 1
ATOM 592 N N . THR A 1 80 ? 15.930 -20.959 -15.138 1.00 59.97 80 THR A N 1
ATOM 593 C CA . THR A 1 80 ? 15.002 -22.037 -14.787 1.00 59.97 80 THR A CA 1
ATOM 594 C C . THR A 1 80 ? 13.560 -21.544 -14.914 1.00 59.97 80 THR A C 1
ATOM 596 O O . THR A 1 80 ? 13.282 -20.360 -14.750 1.00 59.97 80 THR A O 1
ATOM 599 N N . GLY A 1 81 ? 12.634 -22.444 -15.257 1.00 69.12 81 GLY A N 1
ATOM 600 C CA . GLY A 1 81 ? 11.202 -22.136 -15.380 1.00 69.12 81 GLY A CA 1
ATOM 601 C C . GLY A 1 81 ? 10.663 -22.204 -16.811 1.00 69.12 81 GLY A C 1
ATOM 602 O O . GLY A 1 81 ? 11.407 -22.066 -17.787 1.00 69.12 81 GLY A O 1
ATOM 603 N N . ALA A 1 82 ? 9.359 -22.458 -16.929 1.00 80.69 82 ALA A N 1
ATOM 604 C CA . ALA A 1 82 ? 8.650 -22.477 -18.205 1.00 80.69 82 ALA A CA 1
ATOM 605 C C . ALA A 1 82 ? 8.561 -21.064 -18.806 1.00 80.69 82 ALA A C 1
ATOM 607 O O . ALA A 1 82 ? 8.553 -20.071 -18.081 1.00 80.69 82 ALA A O 1
ATOM 608 N N . VAL A 1 83 ? 8.512 -20.982 -20.136 1.00 91.19 83 VAL A N 1
ATOM 609 C CA . VAL A 1 83 ? 8.204 -19.727 -20.833 1.00 91.19 83 VAL A CA 1
ATOM 610 C C . VAL A 1 83 ? 6.691 -19.537 -20.793 1.00 91.19 83 VAL A C 1
ATOM 612 O O . VAL A 1 83 ? 5.951 -20.438 -21.180 1.00 91.19 83 VAL A O 1
ATOM 615 N N . VAL A 1 84 ? 6.238 -18.381 -20.318 1.00 93.25 84 VAL A N 1
ATOM 616 C CA . VAL A 1 84 ? 4.836 -17.968 -20.359 1.00 93.25 84 VAL A CA 1
ATOM 617 C C . VAL A 1 84 ? 4.502 -17.574 -21.793 1.00 93.25 84 VAL A C 1
ATOM 619 O O . VAL A 1 84 ? 5.025 -16.591 -22.319 1.00 93.25 84 VAL A O 1
ATOM 622 N N . GLU A 1 85 ? 3.636 -18.344 -22.439 1.00 94.81 85 GLU A N 1
ATOM 623 C CA . GLU A 1 85 ? 3.105 -17.998 -23.755 1.00 94.81 85 GLU A CA 1
ATOM 624 C C . GLU A 1 85 ? 1.913 -17.056 -23.587 1.00 94.81 85 GLU A C 1
ATOM 626 O O . GLU A 1 85 ? 0.874 -17.437 -23.046 1.00 94.81 85 GLU A O 1
ATOM 631 N N . LEU A 1 86 ? 2.072 -15.808 -24.030 1.00 95.06 86 LEU A N 1
ATOM 632 C CA . LEU A 1 86 ? 1.043 -14.783 -23.932 1.00 95.06 86 LEU A CA 1
ATOM 633 C C . LEU A 1 86 ? 0.366 -14.604 -25.300 1.00 95.06 86 LEU A C 1
ATOM 635 O O . LEU A 1 86 ? 0.991 -14.062 -26.217 1.00 95.06 86 LEU A O 1
ATOM 639 N N . PRO A 1 87 ? -0.888 -15.057 -25.484 1.00 96.50 87 PRO A N 1
ATOM 640 C CA . PRO A 1 87 ? -1.586 -14.878 -26.750 1.00 96.50 87 PRO A CA 1
ATOM 641 C C . PRO A 1 87 ? -1.823 -13.391 -27.016 1.00 96.50 87 PRO A C 1
ATOM 643 O O . PRO A 1 87 ? -2.244 -12.667 -26.116 1.00 96.50 87 PRO A O 1
ATOM 646 N N . ILE A 1 88 ? -1.596 -12.935 -28.243 1.00 97.44 88 ILE A N 1
ATOM 647 C CA . ILE A 1 88 ? -1.833 -11.548 -28.655 1.00 97.44 88 ILE A CA 1
ATOM 648 C C . ILE A 1 88 ? -2.533 -11.501 -30.008 1.00 97.44 88 ILE A C 1
ATOM 650 O O . ILE A 1 88 ? -2.130 -12.164 -30.961 1.00 97.44 88 ILE A O 1
ATOM 654 N N . VAL A 1 89 ? -3.572 -10.680 -30.096 1.00 97.50 89 VAL A N 1
ATOM 655 C CA . VAL A 1 89 ? -4.132 -10.217 -31.363 1.00 97.50 89 VAL A CA 1
ATOM 656 C C . VAL A 1 89 ? -3.475 -8.872 -31.663 1.00 97.50 89 VAL A C 1
ATOM 658 O O . VAL A 1 89 ? -3.570 -7.958 -30.851 1.00 97.50 89 VAL A O 1
ATOM 661 N N . TYR A 1 90 ? -2.773 -8.742 -32.789 1.00 97.12 90 TYR A N 1
ATOM 662 C CA . TYR A 1 90 ? -2.120 -7.487 -33.190 1.00 97.12 90 TYR A CA 1
ATOM 663 C C . TYR A 1 90 ? -3.132 -6.523 -33.826 1.00 97.12 90 TYR A C 1
ATOM 665 O O . TYR A 1 90 ? -3.112 -6.272 -35.026 1.00 97.12 90 TYR A O 1
ATOM 673 N N . ASP A 1 91 ? -4.066 -6.037 -33.010 1.00 95.31 91 ASP A N 1
ATOM 674 C CA . ASP A 1 91 ? -5.150 -5.114 -33.369 1.00 95.31 91 ASP A CA 1
ATOM 675 C C . ASP A 1 91 ? -4.969 -3.709 -32.767 1.00 95.31 91 ASP A C 1
ATOM 677 O O . ASP A 1 91 ? -5.914 -2.919 -32.696 1.00 95.31 91 ASP A O 1
ATOM 681 N N . GLY A 1 92 ? -3.759 -3.399 -32.294 1.00 95.50 92 GLY A N 1
ATOM 682 C CA . GLY A 1 92 ? -3.497 -2.173 -31.559 1.00 95.50 92 GLY A CA 1
ATOM 683 C C . GLY A 1 92 ? -3.567 -0.928 -32.445 1.00 95.50 92 GLY A C 1
ATOM 684 O O . GLY A 1 92 ? -3.052 -0.936 -33.564 1.00 95.50 92 GLY A O 1
ATOM 685 N N . PRO A 1 93 ? -4.144 0.177 -31.943 1.00 95.44 93 PRO A N 1
ATOM 686 C CA . PRO A 1 93 ? -4.351 1.394 -32.725 1.00 95.44 93 PRO A CA 1
ATOM 687 C C . PRO A 1 93 ? -3.057 2.116 -33.123 1.00 95.44 93 PRO A C 1
ATOM 689 O O . PRO A 1 93 ? -3.107 2.960 -34.010 1.00 95.44 93 PRO A O 1
ATOM 692 N N . ASP A 1 94 ? -1.929 1.829 -32.463 1.00 96.88 94 ASP A N 1
ATOM 693 C CA . ASP A 1 94 ? -0.639 2.473 -32.736 1.00 96.88 94 ASP A CA 1
ATOM 694 C C . ASP A 1 94 ? 0.302 1.575 -33.559 1.00 96.88 94 ASP A C 1
ATOM 696 O O . ASP A 1 94 ? 1.433 1.970 -33.823 1.00 96.88 94 ASP A O 1
ATOM 700 N N . LEU A 1 95 ? -0.123 0.368 -33.956 1.00 96.88 95 LEU A N 1
ATOM 701 C CA . LEU A 1 95 ? 0.747 -0.603 -34.629 1.00 96.88 95 LEU A CA 1
ATOM 702 C C . LEU A 1 95 ? 1.376 -0.033 -35.913 1.00 96.88 95 LEU A C 1
ATOM 704 O O . LEU A 1 95 ? 2.594 -0.112 -36.088 1.00 96.88 95 LEU A O 1
ATOM 708 N N . ASP A 1 96 ? 0.557 0.568 -36.778 1.00 96.69 96 ASP A N 1
ATOM 709 C CA . ASP A 1 96 ? 1.014 1.157 -38.040 1.00 96.69 96 ASP A CA 1
ATOM 710 C C . ASP A 1 96 ? 1.903 2.391 -37.806 1.00 96.69 96 ASP A C 1
ATOM 712 O O . ASP A 1 96 ? 2.957 2.514 -38.427 1.00 96.69 96 ASP A O 1
ATOM 716 N N . GLU A 1 97 ? 1.525 3.264 -36.861 1.00 95.25 97 GLU A N 1
ATOM 717 C CA . GLU A 1 97 ? 2.282 4.478 -36.501 1.00 95.25 97 GLU A CA 1
ATOM 718 C C . GLU A 1 97 ? 3.676 4.120 -35.954 1.00 95.25 97 GLU A C 1
ATOM 720 O O . GLU A 1 97 ? 4.678 4.738 -36.319 1.00 95.25 97 GLU A O 1
ATOM 725 N N . VAL A 1 98 ? 3.768 3.081 -35.114 1.00 96.06 98 VAL A N 1
ATOM 726 C CA . VAL A 1 98 ? 5.048 2.580 -34.592 1.00 96.06 98 VAL A CA 1
ATOM 727 C C . VAL A 1 98 ? 5.900 1.987 -35.709 1.00 96.06 98 VAL A C 1
ATOM 729 O O . VAL A 1 98 ? 7.097 2.266 -35.768 1.00 96.06 98 VAL A O 1
ATOM 732 N N . ALA A 1 99 ? 5.315 1.185 -36.601 1.00 96.94 99 ALA A N 1
ATOM 733 C CA . ALA A 1 99 ? 6.050 0.599 -37.719 1.00 96.94 99 ALA A CA 1
ATOM 734 C C . ALA A 1 99 ? 6.616 1.685 -38.653 1.00 96.94 99 ALA A C 1
ATOM 736 O O . ALA A 1 99 ? 7.797 1.636 -39.009 1.00 96.94 99 ALA A O 1
ATOM 737 N N . GLU A 1 100 ? 5.811 2.705 -38.970 1.00 96.50 100 GLU A N 1
ATOM 738 C CA . GLU A 1 100 ? 6.226 3.863 -39.765 1.00 96.50 100 GLU A CA 1
ATOM 739 C C . GLU A 1 100 ? 7.372 4.632 -39.093 1.00 96.50 100 GLU A C 1
ATOM 741 O O . GLU A 1 100 ? 8.393 4.893 -39.734 1.00 96.50 100 GLU A O 1
ATOM 746 N N . ALA A 1 101 ? 7.260 4.925 -37.793 1.00 94.44 101 ALA A N 1
ATOM 747 C CA . ALA A 1 101 ? 8.301 5.621 -37.033 1.00 94.44 101 ALA A CA 1
ATOM 748 C C . ALA A 1 101 ? 9.635 4.850 -36.986 1.00 94.44 101 ALA A C 1
ATOM 750 O O . ALA A 1 101 ? 10.704 5.458 -36.911 1.00 94.44 101 ALA A O 1
ATOM 751 N N . LEU A 1 102 ? 9.580 3.517 -37.050 1.00 95.06 102 LEU A N 1
ATOM 752 C CA . LEU A 1 102 ? 10.749 2.637 -37.106 1.00 95.06 102 LEU A CA 1
ATOM 753 C C . LEU A 1 102 ? 11.260 2.389 -38.538 1.00 95.06 102 LEU A C 1
ATOM 755 O O . LEU A 1 102 ? 12.306 1.760 -38.707 1.00 95.06 102 LEU A O 1
ATOM 759 N N . GLY A 1 103 ? 10.549 2.863 -39.567 1.00 96.44 103 GLY A N 1
ATOM 760 C CA . GLY A 1 103 ? 10.897 2.649 -40.973 1.00 96.44 103 GLY A CA 1
ATOM 761 C C . GLY A 1 103 ? 10.746 1.196 -41.439 1.00 96.44 103 GLY A C 1
ATOM 762 O O . GLY A 1 103 ? 11.457 0.771 -42.351 1.00 96.44 103 GLY A O 1
ATOM 763 N N . ILE A 1 104 ? 9.852 0.425 -40.814 1.00 97.56 104 ILE A N 1
ATOM 764 C CA . ILE A 1 104 ? 9.584 -0.984 -41.139 1.00 97.56 104 ILE A CA 1
ATOM 765 C C . ILE A 1 104 ? 8.106 -1.202 -41.475 1.00 97.56 104 ILE A C 1
ATOM 767 O O . ILE A 1 104 ? 7.263 -0.329 -41.292 1.00 97.56 104 ILE A O 1
ATOM 771 N N . ARG A 1 105 ? 7.776 -2.387 -41.995 1.00 97.56 105 ARG A N 1
ATOM 772 C CA . ARG A 1 105 ? 6.381 -2.779 -42.230 1.00 97.56 105 ARG A CA 1
ATOM 773 C C . ARG A 1 105 ? 5.707 -3.229 -40.925 1.00 97.56 105 ARG A C 1
ATOM 775 O O . ARG A 1 105 ? 6.393 -3.816 -40.091 1.00 97.56 105 ARG A O 1
ATOM 782 N N . PRO A 1 106 ? 4.376 -3.080 -40.786 1.00 96.94 106 PRO A N 1
ATOM 783 C CA . PRO A 1 106 ? 3.636 -3.635 -39.650 1.00 96.94 106 PRO A CA 1
ATOM 784 C C . PRO A 1 106 ? 3.872 -5.140 -39.452 1.00 96.94 106 PRO A C 1
ATOM 786 O O . PRO A 1 106 ? 4.148 -5.570 -38.337 1.00 96.94 106 PRO A O 1
ATOM 789 N N . ASP A 1 107 ? 3.880 -5.928 -40.535 1.00 96.19 107 ASP A N 1
ATOM 790 C CA . ASP A 1 107 ? 4.175 -7.371 -40.471 1.00 96.19 107 ASP A CA 1
ATOM 791 C C . ASP A 1 107 ? 5.579 -7.655 -39.907 1.00 96.19 107 ASP A C 1
ATOM 793 O O . ASP A 1 107 ? 5.750 -8.543 -39.080 1.00 96.19 107 ASP A O 1
ATOM 797 N N . GLU A 1 108 ? 6.578 -6.852 -40.290 1.00 96.88 108 GLU A N 1
ATOM 798 C CA . GLU A 1 108 ? 7.952 -6.977 -39.781 1.00 96.88 108 GLU A CA 1
ATOM 799 C C . GLU A 1 108 ? 8.020 -6.637 -38.283 1.00 96.88 108 GLU A C 1
ATOM 801 O O . GLU A 1 108 ? 8.732 -7.294 -37.524 1.00 96.88 108 GLU A O 1
ATOM 806 N N . LEU A 1 109 ? 7.267 -5.626 -37.830 1.00 96.94 109 LEU A N 1
ATOM 807 C CA . LEU A 1 109 ? 7.166 -5.285 -36.410 1.00 96.94 109 LEU A CA 1
ATOM 808 C C . LEU A 1 109 ? 6.540 -6.436 -35.605 1.00 96.94 109 LEU A C 1
ATOM 810 O O . LEU A 1 109 ? 7.058 -6.789 -34.544 1.00 96.94 109 LEU A O 1
ATOM 814 N N . ILE A 1 110 ? 5.468 -7.042 -36.127 1.00 97.00 110 ILE A N 1
ATOM 815 C CA . ILE A 1 110 ? 4.808 -8.219 -35.542 1.00 97.00 110 ILE A CA 1
ATOM 816 C C . ILE A 1 110 ? 5.789 -9.391 -35.436 1.00 97.00 110 ILE A C 1
ATOM 818 O O . ILE A 1 110 ? 5.931 -9.977 -34.360 1.00 97.00 110 ILE A O 1
ATOM 822 N N . GLU A 1 111 ? 6.477 -9.721 -36.532 1.00 96.19 111 GLU A N 1
ATOM 823 C CA . GLU A 1 111 ? 7.439 -10.824 -36.592 1.00 96.19 111 GLU A CA 1
ATOM 824 C C . GLU A 1 111 ? 8.569 -10.631 -35.574 1.00 96.19 111 GLU A C 1
ATOM 826 O O . GLU A 1 111 ? 8.860 -11.542 -34.795 1.00 96.19 111 GLU A O 1
ATOM 831 N N . ARG A 1 112 ? 9.152 -9.427 -35.499 1.00 96.31 112 ARG A N 1
ATOM 832 C CA . ARG A 1 112 ? 10.209 -9.105 -34.526 1.00 96.31 112 ARG A CA 1
ATOM 833 C C . ARG A 1 112 ? 9.722 -9.171 -33.084 1.00 96.31 112 ARG A C 1
ATOM 835 O O . ARG A 1 112 ? 10.411 -9.734 -32.236 1.00 96.31 112 ARG A O 1
ATOM 842 N N . HIS A 1 113 ? 8.545 -8.617 -32.796 1.00 97.38 113 HIS A N 1
ATOM 843 C CA . HIS A 1 113 ? 7.982 -8.615 -31.445 1.00 97.38 113 HIS A CA 1
ATOM 844 C C . HIS A 1 113 ? 7.669 -10.037 -30.950 1.00 97.38 113 HIS A C 1
ATOM 846 O O . HIS A 1 113 ? 7.997 -10.384 -29.812 1.00 97.38 113 HIS A O 1
ATOM 852 N N . ALA A 1 114 ? 7.087 -10.878 -31.812 1.00 96.19 114 ALA A N 1
ATOM 853 C CA . ALA A 1 114 ? 6.768 -12.273 -31.505 1.00 96.19 114 ALA A CA 1
ATOM 854 C C . ALA A 1 114 ? 8.013 -13.175 -31.396 1.00 96.19 114 ALA A C 1
ATOM 856 O O . ALA A 1 114 ? 8.006 -14.145 -30.636 1.00 96.19 114 ALA A O 1
ATOM 857 N N . ALA A 1 115 ? 9.083 -12.870 -32.140 1.00 95.50 115 ALA A N 1
ATOM 858 C CA . ALA A 1 115 ? 10.329 -13.638 -32.114 1.00 95.50 115 ALA A CA 1
ATOM 859 C C . ALA A 1 115 ? 11.146 -13.437 -30.826 1.00 95.50 115 ALA A C 1
ATOM 861 O O . ALA A 1 115 ? 11.932 -14.313 -30.459 1.00 95.50 115 ALA A O 1
ATOM 862 N N . CYS A 1 116 ? 10.959 -12.311 -30.131 1.00 95.50 116 CYS A N 1
ATOM 863 C CA . CYS A 1 116 ? 11.694 -12.000 -28.910 1.00 95.50 116 CYS A CA 1
ATOM 864 C C . CYS A 1 116 ? 11.326 -12.948 -27.756 1.00 95.50 116 CYS A C 1
ATOM 866 O O . CYS A 1 116 ? 10.152 -13.171 -27.446 1.00 95.50 116 CYS A O 1
ATOM 868 N N . GLU A 1 117 ? 12.345 -13.465 -27.062 1.00 94.50 117 GLU A N 1
ATOM 869 C CA . GLU A 1 117 ? 12.176 -14.007 -25.712 1.00 94.50 117 GLU A CA 1
ATOM 870 C C . GLU A 1 117 ? 12.293 -12.850 -24.719 1.00 94.50 117 GLU A C 1
ATOM 872 O O . GLU A 1 117 ? 13.355 -12.245 -24.545 1.00 94.50 117 GLU A O 1
ATOM 877 N N . TRP A 1 118 ? 11.175 -12.516 -24.090 1.00 95.50 118 TRP A N 1
ATOM 878 C CA . TRP A 1 118 ? 11.074 -11.434 -23.127 1.00 95.50 118 TRP A CA 1
ATOM 879 C C . TRP A 1 118 ? 11.331 -11.950 -21.713 1.00 95.50 118 TRP A C 1
ATOM 881 O O . TRP A 1 118 ? 11.025 -13.094 -21.386 1.00 95.50 118 TRP A O 1
ATOM 891 N N . THR A 1 119 ? 11.861 -11.096 -20.847 1.00 93.62 119 THR A N 1
ATOM 892 C CA . THR A 1 119 ? 11.962 -11.330 -19.404 1.00 93.62 119 THR A CA 1
ATOM 893 C C . THR A 1 119 ? 11.214 -10.226 -18.676 1.00 93.62 119 THR A C 1
ATOM 895 O O . THR A 1 119 ? 11.410 -9.050 -18.981 1.00 93.62 119 THR A O 1
ATOM 898 N N . VAL A 1 120 ? 10.379 -10.580 -17.699 1.00 93.75 120 VAL A N 1
ATOM 899 C CA . VAL A 1 120 ? 9.769 -9.597 -16.796 1.00 93.75 120 VAL A CA 1
ATOM 900 C C . VAL A 1 120 ? 10.884 -8.980 -15.957 1.00 93.75 120 VAL A C 1
ATOM 902 O O . VAL A 1 120 ? 11.428 -9.616 -15.059 1.00 93.75 120 VAL A O 1
ATOM 905 N N . ALA A 1 121 ? 11.257 -7.747 -16.270 1.00 90.81 121 ALA A N 1
ATOM 906 C CA . ALA A 1 121 ? 12.355 -7.054 -15.621 1.00 90.81 121 ALA A CA 1
ATOM 907 C C . ALA A 1 121 ? 11.989 -6.639 -14.193 1.00 90.81 121 ALA A C 1
ATOM 909 O O . ALA A 1 121 ? 12.742 -6.862 -13.247 1.00 90.81 121 ALA A O 1
ATOM 910 N N . PHE A 1 122 ? 10.800 -6.070 -14.049 1.00 90.25 122 PHE A N 1
ATOM 911 C CA . PHE A 1 122 ? 10.178 -5.723 -12.782 1.00 90.25 122 PHE A CA 1
ATOM 912 C C . PHE A 1 122 ? 8.674 -5.561 -12.995 1.00 90.25 122 PHE A C 1
ATOM 914 O O . PHE A 1 122 ? 8.207 -5.430 -14.132 1.00 90.25 122 PHE A O 1
ATOM 921 N N . THR A 1 123 ? 7.917 -5.554 -11.905 1.00 87.12 123 THR A N 1
ATOM 922 C CA . THR A 1 123 ? 6.517 -5.129 -11.923 1.00 87.12 123 THR A CA 1
ATOM 923 C C . THR A 1 123 ? 6.380 -3.791 -11.207 1.00 87.12 123 THR A C 1
ATOM 925 O O . THR A 1 123 ? 7.257 -3.367 -10.452 1.00 87.12 123 THR A O 1
ATOM 928 N N . GLY A 1 124 ? 5.299 -3.080 -11.490 1.00 75.94 124 GLY A N 1
ATOM 929 C CA . GLY A 1 124 ? 5.020 -1.781 -10.893 1.00 75.94 124 GLY A CA 1
ATOM 930 C C . GLY A 1 124 ? 3.863 -1.111 -11.609 1.00 75.94 124 GLY A C 1
ATOM 931 O O . GLY A 1 124 ? 3.252 -1.715 -12.482 1.00 75.94 124 GLY A O 1
ATOM 932 N N . PHE A 1 125 ? 3.568 0.143 -11.266 1.00 75.00 125 PHE A N 1
ATOM 933 C CA . PHE A 1 125 ? 2.430 0.924 -11.785 1.00 75.00 125 PHE A CA 1
ATOM 934 C C . PHE A 1 125 ? 1.037 0.395 -11.381 1.00 75.00 125 PHE A C 1
ATOM 936 O O . PHE A 1 125 ? 0.238 1.168 -10.856 1.00 75.00 125 PHE A O 1
ATOM 943 N N . ALA A 1 126 ? 0.761 -0.898 -11.558 1.00 80.88 126 ALA A N 1
ATOM 944 C CA . ALA A 1 126 ? -0.442 -1.582 -11.093 1.00 80.88 126 ALA A CA 1
ATOM 945 C C . ALA A 1 126 ? -0.138 -3.062 -10.772 1.00 80.88 126 ALA A C 1
ATOM 947 O O . ALA A 1 126 ? 0.777 -3.627 -11.378 1.00 80.88 126 ALA A O 1
ATOM 948 N N . PRO A 1 127 ? -0.911 -3.713 -9.879 1.00 87.81 127 PRO A N 1
ATOM 949 C CA . PRO A 1 127 ? -0.791 -5.150 -9.626 1.00 87.81 127 PRO A CA 1
ATOM 950 C C . PRO A 1 127 ? -0.799 -5.975 -10.918 1.00 87.81 127 PRO A C 1
ATOM 952 O O . PRO A 1 127 ? -1.716 -5.842 -11.730 1.00 87.81 127 PRO A O 1
ATOM 955 N N . GLY A 1 128 ? 0.234 -6.799 -11.113 1.00 87.62 128 GLY A N 1
ATOM 956 C CA . GLY A 1 128 ? 0.390 -7.669 -12.283 1.00 87.62 128 GLY A CA 1
ATOM 957 C C . GLY A 1 128 ? 0.862 -6.997 -13.582 1.00 87.62 128 GLY A C 1
ATOM 958 O O . GLY A 1 128 ? 0.969 -7.680 -14.600 1.00 87.62 128 GLY A O 1
ATOM 959 N N . PHE A 1 129 ? 1.169 -5.693 -13.593 1.00 91.31 129 PHE A N 1
ATOM 960 C CA . PHE A 1 129 ? 1.779 -5.055 -14.766 1.00 91.31 129 PHE A CA 1
ATOM 961 C C . PHE A 1 129 ? 3.287 -5.341 -14.786 1.00 91.31 129 PHE A C 1
ATOM 963 O O . PHE A 1 129 ? 4.040 -4.824 -13.958 1.00 91.31 129 PHE A O 1
ATOM 970 N N . GLY A 1 130 ? 3.729 -6.162 -15.740 1.00 91.62 130 GLY A N 1
ATOM 971 C CA . GLY A 1 130 ? 5.136 -6.511 -15.937 1.00 91.62 130 GLY A CA 1
ATOM 972 C C . GLY A 1 130 ? 5.802 -5.677 -17.031 1.00 91.62 130 GLY A C 1
ATOM 973 O O . GLY A 1 130 ? 5.312 -5.626 -18.159 1.00 91.62 130 GLY A O 1
ATOM 974 N N . TYR A 1 131 ? 6.948 -5.072 -16.717 1.00 93.00 131 TYR A N 1
ATOM 975 C CA . TYR A 1 131 ? 7.827 -4.432 -17.697 1.00 93.00 131 TYR A CA 1
ATOM 976 C C . TYR A 1 131 ? 8.712 -5.506 -18.327 1.00 93.00 131 TYR A C 1
ATOM 978 O O . TYR A 1 131 ? 9.586 -6.063 -17.666 1.00 93.00 131 TYR A O 1
ATOM 986 N N . LEU A 1 132 ? 8.474 -5.822 -19.594 1.00 95.00 132 LEU A N 1
ATOM 987 C CA . LEU A 1 132 ? 9.150 -6.888 -20.323 1.00 95.00 132 LEU A CA 1
ATOM 988 C C . LEU A 1 132 ? 10.350 -6.320 -21.078 1.00 95.00 132 LEU A C 1
ATOM 990 O O . LEU A 1 132 ? 10.189 -5.408 -21.880 1.00 95.00 132 LEU A O 1
ATOM 994 N N . ALA A 1 133 ? 11.536 -6.877 -20.855 1.00 94.06 133 ALA A N 1
ATOM 995 C CA . ALA A 1 133 ? 12.757 -6.520 -21.573 1.00 94.06 133 ALA A CA 1
ATOM 996 C C . ALA A 1 133 ? 13.297 -7.729 -22.343 1.00 94.06 133 ALA A C 1
ATOM 998 O O . ALA A 1 133 ? 13.170 -8.867 -21.891 1.00 94.06 133 ALA A O 1
ATOM 999 N N . SER A 1 134 ? 13.922 -7.491 -23.493 1.00 93.25 134 SER A N 1
ATOM 1000 C CA . SER A 1 134 ? 14.598 -8.530 -24.270 1.00 93.25 134 SER A CA 1
ATOM 1001 C C . SER A 1 134 ? 15.923 -8.003 -24.809 1.00 93.25 134 SER A C 1
ATOM 1003 O O . SER A 1 134 ? 16.007 -6.851 -25.225 1.00 93.25 134 SER A O 1
ATOM 1005 N N . ALA A 1 135 ? 16.955 -8.850 -24.811 1.00 88.25 135 ALA A N 1
ATOM 1006 C CA . ALA A 1 135 ? 18.240 -8.526 -25.433 1.00 88.25 135 ALA A CA 1
ATOM 1007 C C . ALA A 1 135 ? 18.148 -8.501 -26.970 1.00 88.25 135 ALA A C 1
ATOM 1009 O O . ALA A 1 135 ? 18.957 -7.846 -27.623 1.00 88.25 135 ALA A O 1
ATOM 1010 N N . ASP A 1 136 ? 17.146 -9.184 -27.530 1.00 91.00 136 ASP A N 1
ATOM 1011 C CA . ASP A 1 136 ? 16.906 -9.279 -28.971 1.00 91.00 136 ASP A CA 1
ATOM 1012 C C . ASP A 1 136 ? 16.019 -8.136 -29.496 1.00 91.00 136 ASP A C 1
ATOM 1014 O O . ASP A 1 136 ? 15.737 -8.073 -30.692 1.00 91.00 136 ASP A O 1
ATOM 1018 N N . TRP A 1 137 ? 15.587 -7.218 -28.619 1.00 93.69 137 TRP A N 1
ATOM 1019 C CA . TRP A 1 137 ? 14.770 -6.058 -28.966 1.00 93.69 137 TRP A CA 1
ATOM 1020 C C . TRP A 1 137 ? 15.637 -4.791 -29.096 1.00 93.69 137 TRP A C 1
ATOM 1022 O O . TRP A 1 137 ? 16.005 -4.193 -28.083 1.00 93.69 137 TRP A O 1
ATOM 1032 N N . PRO A 1 138 ? 15.980 -4.341 -30.321 1.00 91.62 138 PRO A N 1
ATOM 1033 C CA . PRO A 1 138 ? 16.939 -3.253 -30.527 1.00 91.62 138 PRO A CA 1
ATOM 1034 C C . PRO A 1 138 ? 16.303 -1.853 -30.515 1.00 91.62 138 PRO A C 1
ATOM 1036 O O . PRO A 1 138 ? 17.000 -0.870 -30.767 1.00 91.62 138 PRO A O 1
ATOM 1039 N N . TYR A 1 139 ? 14.988 -1.750 -30.312 1.00 93.06 139 TYR A N 1
ATOM 1040 C CA . TYR A 1 139 ? 14.245 -0.505 -30.491 1.00 93.06 139 TYR A CA 1
ATOM 1041 C C . TYR A 1 139 ? 14.035 0.242 -29.177 1.00 93.06 139 TYR A C 1
ATOM 1043 O O . TYR A 1 139 ? 13.704 -0.355 -28.154 1.00 93.06 139 TYR A O 1
ATOM 1051 N N . ASP A 1 140 ? 14.149 1.567 -29.250 1.00 91.12 140 ASP A N 1
ATOM 1052 C CA . ASP A 1 140 ? 13.775 2.501 -28.190 1.00 91.12 140 ASP A CA 1
ATOM 1053 C C . ASP A 1 140 ? 12.550 3.306 -28.654 1.00 91.12 140 ASP A C 1
ATOM 1055 O O . ASP A 1 140 ? 12.655 4.199 -29.497 1.00 91.12 140 ASP A O 1
ATOM 1059 N N . ILE A 1 141 ? 11.361 2.919 -28.185 1.00 92.81 141 ILE A N 1
ATOM 1060 C CA . ILE A 1 141 ? 10.085 3.439 -28.694 1.00 92.81 141 ILE A CA 1
ATOM 1061 C C . ILE A 1 141 ? 9.605 4.610 -27.843 1.00 92.81 141 ILE A C 1
ATOM 1063 O O . ILE A 1 141 ? 9.284 4.465 -26.663 1.00 92.81 141 ILE A O 1
ATOM 1067 N N . ALA A 1 142 ? 9.474 5.783 -28.456 1.00 89.88 142 ALA A N 1
ATOM 1068 C CA . ALA A 1 142 ? 8.929 6.945 -27.771 1.00 89.88 142 ALA A CA 1
ATOM 1069 C C . ALA A 1 142 ? 7.480 6.700 -27.313 1.00 89.88 142 ALA A C 1
ATOM 1071 O O . ALA A 1 142 ? 6.630 6.201 -28.057 1.00 89.88 142 ALA A O 1
ATOM 1072 N N . ARG A 1 143 ? 7.184 7.118 -26.080 1.00 89.44 143 ARG A N 1
ATOM 1073 C CA . ARG A 1 143 ? 5.805 7.225 -25.589 1.00 89.44 143 ARG A CA 1
ATOM 1074 C C . ARG A 1 143 ? 5.039 8.275 -26.387 1.00 89.44 143 ARG A C 1
ATOM 1076 O O . ARG A 1 143 ? 5.626 9.208 -26.935 1.00 89.44 143 ARG A O 1
ATOM 1083 N N . ARG A 1 144 ? 3.711 8.189 -26.355 1.00 86.25 144 ARG A N 1
ATOM 1084 C CA . ARG A 1 144 ? 2.841 9.258 -26.850 1.00 86.25 144 ARG A CA 1
ATOM 1085 C C . ARG A 1 144 ? 3.119 10.552 -26.088 1.00 86.25 144 ARG A C 1
ATOM 1087 O O . ARG A 1 144 ? 3.188 10.552 -24.859 1.00 86.25 144 ARG A O 1
ATOM 1094 N N . ALA A 1 145 ? 3.197 11.660 -26.823 1.00 82.38 145 ALA A N 1
ATOM 1095 C CA . ALA A 1 145 ? 3.377 12.994 -26.247 1.00 82.38 145 ALA A CA 1
ATOM 1096 C C . ALA A 1 145 ? 2.220 13.391 -25.313 1.00 82.38 145 ALA A C 1
ATOM 1098 O O . ALA A 1 145 ? 2.416 14.106 -24.335 1.00 82.38 145 ALA A O 1
ATOM 1099 N N . SER A 1 146 ? 1.009 12.906 -25.600 1.00 83.06 146 SER A N 1
ATOM 1100 C CA . SER A 1 146 ? -0.150 13.029 -24.717 1.00 83.06 146 SER A CA 1
ATOM 1101 C C . SER A 1 146 ? -0.646 11.631 -24.340 1.00 83.06 146 SER A C 1
ATOM 1103 O O . SER A 1 146 ? -1.046 10.876 -25.233 1.00 83.06 146 SER A O 1
ATOM 1105 N N . PRO A 1 147 ? -0.606 11.254 -23.049 1.00 85.06 147 PRO A N 1
ATOM 1106 C CA . PRO A 1 147 ? -1.080 9.950 -22.612 1.00 85.06 147 PRO A CA 1
ATOM 1107 C C . PRO A 1 147 ? -2.594 9.830 -22.805 1.00 85.06 147 PRO A C 1
ATOM 1109 O O . PRO A 1 147 ? -3.338 10.803 -22.668 1.00 85.06 147 PRO A O 1
ATOM 1112 N N . ARG A 1 148 ? -3.063 8.614 -23.091 1.00 89.56 148 ARG A N 1
ATOM 1113 C CA . ARG A 1 148 ? -4.490 8.295 -23.095 1.00 89.56 148 ARG A CA 1
ATOM 1114 C C . ARG A 1 148 ? -5.026 8.412 -21.679 1.00 89.56 148 ARG A C 1
ATOM 1116 O O . ARG A 1 148 ? -4.404 7.938 -20.729 1.00 89.56 148 ARG A O 1
ATOM 1123 N N . THR A 1 149 ? -6.220 8.972 -21.554 1.00 89.06 149 THR A N 1
ATOM 1124 C CA . THR A 1 149 ? -6.973 8.969 -20.295 1.00 89.06 149 THR A CA 1
ATOM 1125 C C . THR A 1 149 ? -7.434 7.563 -19.915 1.00 89.06 149 THR A C 1
ATOM 1127 O O . THR A 1 149 ? -7.626 7.284 -18.736 1.00 89.06 149 THR A O 1
ATOM 1130 N N . ARG A 1 150 ? -7.577 6.676 -20.907 1.00 90.94 150 ARG A N 1
ATOM 1131 C CA . ARG A 1 150 ? -8.043 5.302 -20.748 1.00 90.94 150 ARG A CA 1
ATOM 1132 C C . ARG A 1 150 ? -7.299 4.363 -21.703 1.00 90.94 150 ARG A C 1
ATOM 1134 O O . ARG A 1 150 ? -7.380 4.525 -22.919 1.00 90.94 150 ARG A O 1
ATOM 1141 N N . VAL A 1 151 ? -6.592 3.388 -21.145 1.00 91.88 151 VAL A N 1
ATOM 1142 C CA . VAL A 1 151 ? -6.019 2.221 -21.824 1.00 91.88 151 VAL A CA 1
ATOM 1143 C C . VAL A 1 151 ? -6.779 0.992 -21.321 1.00 91.88 151 VAL A C 1
ATOM 1145 O O . VAL A 1 151 ? -6.822 0.800 -20.106 1.00 91.88 151 VAL A O 1
ATOM 1148 N N . PRO A 1 152 ? -7.412 0.194 -22.198 1.00 91.31 152 PRO A N 1
ATOM 1149 C CA . PRO A 1 152 ? -8.183 -0.977 -21.786 1.00 91.31 152 PRO A CA 1
ATOM 1150 C C . PRO A 1 152 ? -7.337 -2.055 -21.101 1.00 91.31 152 PRO A C 1
ATOM 1152 O O . PRO A 1 152 ? -6.157 -2.228 -21.407 1.00 91.31 152 PRO A O 1
ATOM 1155 N N . ALA A 1 153 ? -7.976 -2.837 -20.228 1.00 92.62 153 ALA A N 1
ATOM 1156 C CA . ALA A 1 153 ? -7.398 -4.086 -19.743 1.00 92.62 153 ALA A CA 1
ATOM 1157 C C . ALA A 1 153 ? -7.115 -5.037 -20.922 1.00 92.62 153 ALA A C 1
ATOM 1159 O O . ALA A 1 153 ? -7.891 -5.100 -21.875 1.00 92.62 153 ALA A O 1
ATOM 1160 N N . GLY A 1 154 ? -6.005 -5.764 -20.857 1.00 94.25 154 GLY A N 1
ATOM 1161 C CA . GLY A 1 154 ? -5.517 -6.640 -21.919 1.00 94.25 154 GLY A CA 1
ATOM 1162 C C . GLY A 1 154 ? -4.759 -5.920 -23.036 1.00 94.25 154 GLY A C 1
ATOM 1163 O O . GLY A 1 154 ? -4.164 -6.596 -23.868 1.00 94.25 154 GLY A O 1
ATOM 1164 N N . ALA A 1 155 ? -4.717 -4.584 -23.078 1.00 96.50 155 ALA A N 1
ATOM 1165 C CA . ALA A 1 155 ? -3.917 -3.887 -24.084 1.00 96.50 155 ALA A CA 1
ATOM 1166 C C . ALA A 1 155 ? -2.432 -4.265 -23.946 1.00 96.50 155 ALA A C 1
ATOM 1168 O O . ALA A 1 155 ? -1.912 -4.356 -22.834 1.00 96.50 155 ALA A O 1
ATOM 1169 N N . VAL A 1 156 ? -1.744 -4.465 -25.066 1.00 97.50 156 VAL A N 1
ATOM 1170 C CA . VAL A 1 156 ? -0.299 -4.700 -25.136 1.00 97.50 156 VAL A CA 1
ATOM 1171 C C . VAL A 1 156 ? 0.346 -3.477 -25.760 1.00 97.50 156 VAL A C 1
ATOM 1173 O O . VAL A 1 156 ? -0.072 -3.024 -26.828 1.00 97.50 156 VAL A O 1
ATOM 1176 N N . GLY A 1 157 ? 1.357 -2.932 -25.089 1.00 96.44 157 GLY A N 1
ATOM 1177 C CA . GLY A 1 157 ? 2.033 -1.725 -25.534 1.00 96.44 157 GLY A CA 1
ATOM 1178 C C . GLY A 1 157 ? 3.550 -1.823 -25.533 1.00 96.44 157 GLY A C 1
ATOM 1179 O O . GLY A 1 157 ? 4.139 -2.667 -24.859 1.00 96.44 157 GLY A O 1
ATOM 1180 N N . LEU A 1 158 ? 4.160 -0.882 -26.248 1.00 97.00 158 LEU A N 1
ATOM 1181 C CA . LEU A 1 158 ? 5.597 -0.657 -26.323 1.00 97.00 158 LEU A CA 1
ATOM 1182 C C . LEU A 1 158 ? 5.943 0.755 -25.835 1.00 97.00 158 LEU A C 1
ATOM 1184 O O . LEU A 1 158 ? 5.264 1.731 -26.176 1.00 97.00 158 LEU A O 1
ATOM 1188 N N . ALA A 1 159 ? 7.003 0.865 -25.036 1.00 93.19 159 ALA A N 1
ATOM 1189 C CA . ALA A 1 159 ? 7.608 2.137 -24.654 1.00 93.19 159 ALA A CA 1
ATOM 1190 C C . ALA A 1 159 ? 9.042 1.940 -24.153 1.00 93.19 159 ALA A C 1
ATOM 1192 O O . ALA A 1 159 ? 9.318 1.092 -23.306 1.00 93.19 159 ALA A O 1
ATOM 1193 N N . GLY A 1 160 ? 9.951 2.794 -24.601 1.00 90.81 160 GLY A N 1
ATOM 1194 C CA . GLY A 1 160 ? 11.372 2.620 -24.372 1.00 90.81 160 GLY A CA 1
ATOM 1195 C C . GLY A 1 160 ? 11.864 1.312 -24.992 1.00 90.81 160 GLY A C 1
ATOM 1196 O O . GLY A 1 160 ? 11.408 0.904 -26.062 1.00 90.81 160 GLY A O 1
ATOM 1197 N N . ALA A 1 161 ? 12.705 0.602 -24.243 1.00 91.19 161 ALA A N 1
ATOM 1198 C CA . ALA A 1 161 ? 13.121 -0.769 -24.537 1.00 91.19 161 ALA A CA 1
ATOM 1199 C C . ALA A 1 161 ? 12.124 -1.843 -24.043 1.00 91.19 161 ALA A C 1
ATOM 1201 O O . ALA A 1 161 ? 12.467 -3.025 -24.016 1.00 91.19 161 ALA A O 1
ATOM 1202 N N . PHE A 1 162 ? 10.924 -1.450 -23.592 1.00 94.88 162 PHE A N 1
ATOM 1203 C CA . PHE A 1 162 ? 9.991 -2.351 -22.920 1.00 94.88 162 PHE A CA 1
ATOM 1204 C C . PHE A 1 162 ? 8.761 -2.690 -23.760 1.00 94.88 162 PHE A C 1
ATOM 1206 O O . PHE A 1 162 ? 8.172 -1.823 -24.412 1.00 94.88 162 PHE A O 1
ATOM 1213 N N . ALA A 1 163 ? 8.322 -3.939 -23.625 1.00 96.69 163 ALA A N 1
ATOM 1214 C CA . ALA A 1 163 ? 6.948 -4.357 -23.866 1.00 96.69 163 ALA A CA 1
ATOM 1215 C C . ALA A 1 163 ? 6.200 -4.505 -22.532 1.00 96.69 163 ALA A C 1
ATOM 1217 O O . ALA A 1 163 ? 6.798 -4.547 -21.455 1.00 96.69 163 ALA A O 1
ATOM 1218 N N . GLY A 1 164 ? 4.875 -4.538 -22.576 1.00 94.69 164 GLY A N 1
ATOM 1219 C CA . GLY A 1 164 ? 4.056 -4.660 -21.377 1.00 94.69 164 GLY A CA 1
ATOM 1220 C C . GLY A 1 164 ? 2.598 -4.880 -21.728 1.00 94.69 164 GLY A C 1
ATOM 1221 O O . GLY A 1 164 ? 2.150 -4.514 -22.815 1.00 94.69 164 GLY A O 1
ATOM 1222 N N . ALA A 1 165 ? 1.860 -5.485 -20.805 1.00 94.00 165 ALA A N 1
ATOM 1223 C CA . ALA A 1 165 ? 0.439 -5.742 -20.969 1.00 94.00 165 ALA A CA 1
ATOM 1224 C C . ALA A 1 165 ? -0.335 -5.189 -19.767 1.00 94.00 165 ALA A C 1
ATOM 1226 O O . ALA A 1 165 ? 0.080 -5.354 -18.620 1.00 94.00 165 ALA A O 1
ATOM 1227 N N . TYR A 1 166 ? -1.441 -4.499 -20.035 1.00 92.81 166 TYR A N 1
ATOM 1228 C CA . TYR A 1 166 ? -2.223 -3.778 -19.036 1.00 92.81 166 TYR A CA 1
ATOM 1229 C C . TYR A 1 166 ? -3.187 -4.734 -18.309 1.00 92.81 166 TYR A C 1
ATOM 1231 O O . TYR A 1 166 ? -4.156 -5.176 -18.919 1.00 92.81 166 TYR A O 1
ATOM 1239 N N . PRO A 1 167 ? -3.001 -5.052 -17.012 1.00 90.81 167 PRO A N 1
ATOM 1240 C CA . PRO A 1 167 ? -3.863 -6.000 -16.290 1.00 90.81 167 PRO A CA 1
ATOM 1241 C C . PRO A 1 167 ? -5.256 -5.436 -15.986 1.00 90.81 167 PRO A C 1
ATOM 1243 O O . PRO A 1 167 ? -6.185 -6.181 -15.685 1.00 90.81 167 PRO A O 1
ATOM 1246 N N . ARG A 1 168 ? -5.414 -4.113 -16.061 1.00 88.38 168 ARG A N 1
ATOM 1247 C CA . ARG A 1 168 ? -6.660 -3.392 -15.805 1.00 88.38 168 ARG A CA 1
ATOM 1248 C C . ARG A 1 168 ? -6.696 -2.088 -16.590 1.00 88.38 168 ARG A C 1
ATOM 1250 O O . ARG A 1 168 ? -5.675 -1.643 -17.107 1.00 88.38 168 ARG A O 1
ATOM 1257 N N . GLU A 1 169 ? -7.864 -1.456 -16.614 1.00 88.69 169 GLU A N 1
ATOM 1258 C CA . GLU A 1 169 ? -8.019 -0.133 -17.208 1.00 88.69 169 GLU A CA 1
ATOM 1259 C C . GLU A 1 169 ? -7.268 0.937 -16.397 1.00 88.69 169 GLU A C 1
ATOM 1261 O O . GLU A 1 169 ? -7.502 1.096 -15.194 1.00 88.69 169 GLU A O 1
ATOM 1266 N N . THR A 1 170 ? -6.383 1.680 -17.063 1.00 86.12 170 THR A N 1
ATOM 1267 C CA . THR A 1 170 ? -5.616 2.794 -16.481 1.00 86.12 170 THR A CA 1
ATOM 1268 C C . THR A 1 170 ? -5.347 3.878 -17.530 1.00 86.12 170 THR A C 1
ATOM 1270 O O . THR A 1 170 ? -5.321 3.575 -18.720 1.00 86.12 170 THR A O 1
ATOM 1273 N N . PRO A 1 171 ? -5.057 5.132 -17.152 1.00 85.81 171 PRO A N 1
ATOM 1274 C CA . PRO A 1 171 ? -4.402 6.074 -18.061 1.00 85.81 171 PRO A CA 1
ATOM 1275 C C . PRO A 1 171 ? -3.028 5.543 -18.513 1.00 85.81 171 PRO A C 1
ATOM 1277 O O . PRO A 1 171 ? -2.385 4.789 -17.782 1.00 85.81 171 PRO A O 1
ATOM 1280 N N . GLY A 1 172 ? -2.542 5.926 -19.697 1.00 86.31 172 GLY A N 1
ATOM 1281 C CA . GLY A 1 172 ? -1.255 5.426 -20.195 1.00 86.31 172 GLY A CA 1
ATOM 1282 C C . GLY A 1 172 ? -0.796 6.041 -21.515 1.00 86.31 172 GLY A C 1
ATOM 1283 O O . GLY A 1 172 ? -1.596 6.341 -22.394 1.00 86.31 172 GLY A O 1
ATOM 1284 N N . GLY A 1 173 ? 0.516 6.239 -21.652 1.00 89.56 173 GLY A N 1
ATOM 1285 C CA . GLY A 1 173 ? 1.142 6.824 -22.847 1.00 89.56 173 GLY A CA 1
ATOM 1286 C C . GLY A 1 173 ? 1.923 5.837 -23.712 1.00 89.56 173 GLY A C 1
ATOM 1287 O O . GLY A 1 173 ? 2.704 6.277 -24.547 1.00 89.56 173 GLY A O 1
ATOM 1288 N N . TRP A 1 174 ? 1.792 4.529 -23.486 1.00 95.38 174 TRP A N 1
ATOM 1289 C CA . TRP A 1 174 ? 2.492 3.531 -24.297 1.00 95.38 174 TRP A CA 1
ATOM 1290 C C . TRP A 1 174 ? 1.823 3.386 -25.664 1.00 95.38 174 TRP A C 1
ATOM 1292 O O . TRP A 1 174 ? 0.619 3.631 -25.798 1.00 95.38 174 TRP A O 1
ATOM 1302 N N . GLN A 1 175 ? 2.617 2.996 -26.659 1.00 96.62 175 GLN A N 1
ATOM 1303 C CA . GLN A 1 175 ? 2.134 2.736 -28.009 1.00 96.62 175 GLN A CA 1
ATOM 1304 C C . GLN A 1 175 ? 1.498 1.348 -28.047 1.00 96.62 175 GLN A C 1
ATOM 1306 O O . GLN A 1 175 ? 2.181 0.356 -27.812 1.00 96.62 175 GLN A O 1
ATOM 1311 N N . LEU A 1 176 ? 0.191 1.271 -28.268 1.00 97.56 176 LEU A N 1
ATOM 1312 C CA . LEU A 1 176 ? -0.598 0.047 -28.191 1.00 97.56 176 LEU A CA 1
ATOM 1313 C C . LEU A 1 176 ? -0.550 -0.708 -29.524 1.00 97.56 176 LEU A C 1
ATOM 1315 O O . LEU A 1 176 ? -1.059 -0.218 -30.531 1.00 97.56 176 LEU A O 1
ATOM 1319 N N . ILE A 1 177 ? 0.020 -1.913 -29.510 1.00 97.81 177 ILE A N 1
ATOM 1320 C CA . ILE A 1 177 ? 0.253 -2.744 -30.705 1.00 97.81 177 ILE A CA 1
ATOM 1321 C C . ILE A 1 177 ? -0.703 -3.939 -30.819 1.00 97.81 177 ILE A C 1
ATOM 1323 O O . ILE A 1 177 ? -0.780 -4.573 -31.869 1.00 97.81 177 ILE A O 1
ATOM 1327 N N . GLY A 1 178 ? -1.441 -4.256 -29.754 1.00 97.06 178 GLY A N 1
ATOM 1328 C CA . GLY A 1 178 ? -2.392 -5.361 -29.758 1.00 97.06 178 GLY A CA 1
ATOM 1329 C C . GLY A 1 178 ? -3.128 -5.545 -28.443 1.00 97.06 178 GLY A C 1
ATOM 1330 O O . GLY A 1 178 ? -3.010 -4.730 -27.525 1.00 97.06 178 GLY A O 1
ATOM 1331 N N . THR A 1 179 ? -3.847 -6.657 -28.353 1.00 97.38 179 THR A N 1
ATOM 1332 C CA . THR A 1 179 ? -4.661 -7.039 -27.202 1.00 97.38 179 THR A CA 1
ATOM 1333 C C . THR A 1 179 ? -4.420 -8.503 -26.846 1.00 97.38 179 THR A C 1
ATOM 1335 O O . THR A 1 179 ? -4.421 -9.379 -27.712 1.00 97.38 179 THR A O 1
ATOM 1338 N N . THR A 1 180 ? -4.235 -8.795 -25.560 1.00 95.75 180 THR A N 1
ATOM 1339 C CA . THR A 1 180 ? -4.185 -10.155 -25.021 1.00 95.75 180 THR A CA 1
ATOM 1340 C C . THR A 1 180 ? -5.472 -10.494 -24.262 1.00 95.75 180 THR A C 1
ATOM 1342 O O . THR A 1 180 ? -5.942 -9.681 -23.465 1.00 95.75 180 THR A O 1
ATOM 1345 N N . PRO A 1 181 ? -6.057 -11.691 -24.466 1.00 93.06 181 PRO A N 1
ATOM 1346 C CA . PRO A 1 181 ? -7.159 -12.185 -23.643 1.00 93.06 181 PRO A CA 1
ATOM 1347 C C . PRO A 1 181 ? -6.684 -12.826 -22.328 1.00 93.06 181 PRO A C 1
ATOM 1349 O O . PRO A 1 181 ? -7.514 -13.294 -21.549 1.00 93.06 181 PRO A O 1
ATOM 1352 N N . ALA A 1 182 ? -5.371 -12.930 -22.098 1.00 90.88 182 ALA A N 1
ATOM 1353 C CA . ALA A 1 182 ? -4.840 -13.611 -20.928 1.00 90.88 182 ALA A CA 1
ATOM 1354 C C . ALA A 1 182 ? -5.195 -12.861 -19.629 1.00 90.88 182 ALA A C 1
ATOM 1356 O O . ALA A 1 182 ? -5.056 -11.635 -19.571 1.00 90.88 182 ALA A O 1
ATOM 1357 N N . PRO A 1 183 ? -5.598 -13.572 -18.560 1.00 89.94 183 PRO A N 1
ATOM 1358 C CA . PRO A 1 183 ? -5.765 -12.969 -17.245 1.00 89.94 183 PRO A CA 1
ATOM 1359 C C . PRO A 1 183 ? -4.381 -12.669 -16.655 1.00 89.94 183 PRO A C 1
ATOM 1361 O O . PRO A 1 183 ? -3.726 -13.536 -16.085 1.00 89.94 183 PRO A O 1
ATOM 1364 N N . LEU A 1 184 ? -3.915 -11.432 -16.827 1.00 91.56 184 LEU A N 1
ATOM 1365 C CA . LEU A 1 184 ? -2.591 -10.994 -16.360 1.00 91.56 184 LEU A CA 1
ATOM 1366 C C . LEU A 1 184 ? -2.492 -10.935 -14.831 1.00 91.56 184 LEU A C 1
ATOM 1368 O O . LEU A 1 184 ? -1.403 -11.054 -14.269 1.00 91.56 184 LEU A O 1
ATOM 1372 N N . PHE A 1 185 ? -3.633 -10.740 -14.174 1.00 90.75 185 PHE A N 1
ATOM 1373 C CA . PHE A 1 185 ? -3.738 -10.631 -12.733 1.00 90.75 185 PHE A CA 1
ATOM 1374 C C . PHE A 1 185 ? -5.064 -11.228 -12.251 1.00 90.75 185 PHE A C 1
ATOM 1376 O O . PHE A 1 185 ? -6.137 -10.772 -12.653 1.00 90.75 185 PHE A O 1
ATOM 1383 N N . ASP A 1 186 ? -4.984 -12.236 -11.385 1.00 88.31 186 ASP A N 1
ATOM 1384 C CA . ASP A 1 186 ? -6.114 -12.826 -10.671 1.00 88.31 186 ASP A CA 1
ATOM 1385 C C . ASP A 1 186 ? -5.852 -12.741 -9.159 1.00 88.31 186 ASP A C 1
ATOM 1387 O O . ASP A 1 186 ? -5.022 -13.481 -8.638 1.00 88.31 186 ASP A O 1
ATOM 1391 N N . PRO A 1 187 ? -6.583 -11.894 -8.413 1.00 81.62 187 PRO A N 1
ATOM 1392 C CA . PRO A 1 187 ? -6.416 -11.770 -6.967 1.00 81.62 187 PRO A CA 1
ATOM 1393 C C . PRO A 1 187 ? -6.625 -13.072 -6.164 1.00 81.62 187 PRO A C 1
ATOM 1395 O O . PRO A 1 187 ? -6.219 -13.130 -5.004 1.00 81.62 187 PRO A O 1
ATOM 1398 N N . ALA A 1 188 ? -7.301 -14.089 -6.721 1.00 78.31 188 ALA A N 1
ATOM 1399 C CA . ALA A 1 188 ? -7.404 -15.418 -6.097 1.00 78.31 188 ALA A CA 1
ATOM 1400 C C . ALA A 1 188 ? -6.527 -16.493 -6.751 1.00 78.31 188 ALA A C 1
ATOM 1402 O O . ALA A 1 188 ? -6.605 -17.654 -6.342 1.00 78.31 188 ALA A O 1
ATOM 1403 N N . GLY A 1 189 ? -5.734 -16.125 -7.755 1.00 80.62 189 GLY A N 1
ATOM 1404 C CA . GLY A 1 189 ? -4.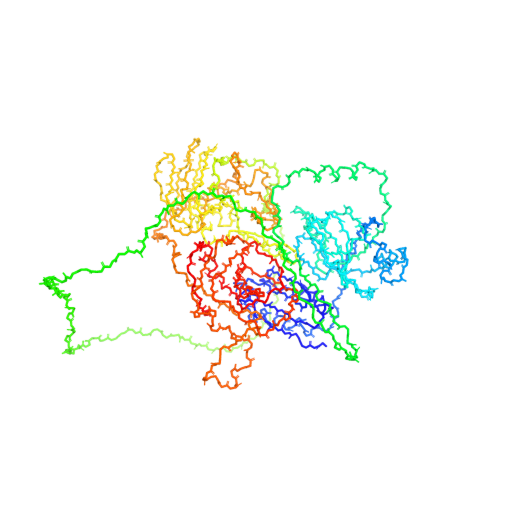760 -17.011 -8.370 1.00 80.62 189 GLY A CA 1
ATOM 1405 C C . GLY A 1 189 ? -3.578 -17.288 -7.443 1.00 80.62 189 GLY A C 1
ATOM 1406 O O . GLY A 1 189 ? -3.286 -16.514 -6.532 1.00 80.62 189 GLY A O 1
ATOM 1407 N N . ASP A 1 190 ? -2.891 -18.396 -7.706 1.00 79.75 190 ASP A N 1
ATOM 1408 C CA . ASP A 1 190 ? -1.598 -18.734 -7.109 1.00 79.75 190 ASP A CA 1
ATOM 1409 C C . ASP A 1 190 ? -0.636 -19.153 -8.240 1.00 79.75 190 ASP A C 1
ATOM 1411 O O . ASP A 1 190 ? -0.784 -20.256 -8.784 1.00 79.75 190 ASP A O 1
ATOM 1415 N N . PRO A 1 191 ? 0.290 -18.273 -8.673 1.00 84.12 191 PRO A N 1
ATOM 1416 C CA . PRO A 1 191 ? 0.493 -16.894 -8.205 1.00 84.12 191 PRO A CA 1
ATOM 1417 C C . PRO A 1 191 ? -0.614 -15.928 -8.688 1.00 84.12 191 PRO A C 1
ATOM 1419 O O . PRO A 1 191 ? -1.258 -16.197 -9.707 1.00 84.12 191 PRO A O 1
ATOM 1422 N N . PRO A 1 192 ? -0.837 -14.785 -8.007 1.00 86.50 192 PRO A N 1
ATOM 1423 C CA . PRO A 1 192 ? -1.872 -13.831 -8.402 1.00 86.50 192 PRO A CA 1
ATOM 1424 C C . PRO A 1 192 ? -1.477 -12.999 -9.630 1.00 86.50 192 PRO A C 1
ATOM 1426 O O . PRO A 1 192 ? -2.341 -12.599 -10.410 1.00 86.50 192 PRO A O 1
ATOM 1429 N N . ALA A 1 193 ? -0.182 -12.747 -9.843 1.00 90.81 193 ALA A N 1
ATOM 1430 C CA . ALA A 1 193 ? 0.333 -12.143 -11.067 1.00 90.81 193 ALA A CA 1
ATOM 1431 C C . ALA A 1 193 ? 0.878 -13.212 -12.026 1.00 90.81 193 ALA A C 1
ATOM 1433 O O . ALA A 1 193 ? 1.785 -13.970 -11.683 1.00 90.81 193 ALA A O 1
ATOM 1434 N N . LEU A 1 194 ? 0.388 -13.220 -13.272 1.00 91.00 194 LEU A N 1
ATOM 1435 C CA . LEU A 1 194 ? 0.924 -14.096 -14.322 1.00 91.00 194 LEU A CA 1
ATOM 1436 C C . LEU A 1 194 ? 2.370 -13.718 -14.689 1.00 91.00 194 LEU A C 1
ATOM 1438 O O . LEU A 1 194 ? 3.187 -14.573 -15.026 1.00 91.00 194 LEU A O 1
ATOM 1442 N N . LEU A 1 195 ? 2.678 -12.418 -14.636 1.00 91.38 195 LEU A N 1
ATOM 1443 C CA . LEU A 1 195 ? 3.960 -11.835 -15.025 1.00 91.38 195 LEU A CA 1
ATOM 1444 C C . LEU A 1 195 ? 4.792 -11.466 -13.788 1.00 91.38 195 LEU A C 1
ATOM 1446 O O . LEU A 1 195 ? 4.922 -10.294 -13.443 1.00 91.38 195 LEU A O 1
ATOM 1450 N N . ALA A 1 196 ? 5.362 -12.469 -13.120 1.00 88.81 196 ALA A N 1
ATOM 1451 C CA . ALA A 1 196 ? 6.264 -12.264 -11.984 1.00 88.81 196 ALA A CA 1
ATOM 1452 C C . ALA A 1 196 ? 7.686 -11.856 -12.438 1.00 88.81 196 ALA A C 1
ATOM 1454 O O . ALA A 1 196 ? 8.146 -12.338 -13.479 1.00 88.81 196 ALA A O 1
ATOM 1455 N N . PRO A 1 197 ? 8.430 -11.021 -11.682 1.00 90.12 197 PRO A N 1
ATOM 1456 C CA . PRO A 1 197 ? 9.799 -10.650 -12.041 1.0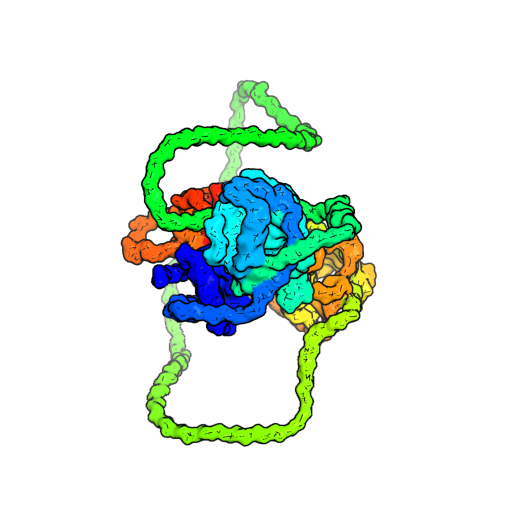0 90.12 197 PRO A CA 1
ATOM 1457 C C . PRO A 1 197 ? 10.723 -11.853 -12.256 1.00 90.12 197 PRO A C 1
ATOM 1459 O O . PRO A 1 197 ? 10.767 -12.787 -11.458 1.00 90.12 197 PRO A O 1
ATOM 1462 N N . GLY A 1 198 ? 11.495 -11.814 -13.339 1.00 88.88 198 GLY A N 1
ATOM 1463 C CA . GLY A 1 198 ? 12.353 -12.905 -13.796 1.00 88.88 198 GLY A CA 1
ATOM 1464 C C . GLY A 1 198 ? 11.647 -13.955 -14.663 1.00 88.88 198 GLY A C 1
ATOM 1465 O O . GLY A 1 198 ? 12.338 -14.767 -15.279 1.00 88.88 198 GLY A O 1
ATOM 1466 N N . ALA A 1 199 ? 10.312 -13.941 -14.768 1.00 90.56 199 ALA A N 1
ATOM 1467 C CA . ALA A 1 199 ? 9.592 -14.851 -15.655 1.00 90.56 199 ALA A CA 1
ATOM 1468 C C . ALA A 1 199 ? 9.944 -14.582 -17.123 1.00 90.56 199 ALA A C 1
ATOM 1470 O O . ALA A 1 199 ? 10.102 -13.434 -17.548 1.00 90.56 199 ALA A O 1
ATOM 1471 N N . ARG A 1 200 ? 10.043 -15.659 -17.906 1.00 93.06 200 ARG A N 1
ATOM 1472 C CA . ARG A 1 200 ? 10.288 -15.591 -19.350 1.00 93.06 200 ARG A CA 1
ATOM 1473 C C . ARG A 1 200 ? 8.962 -15.604 -20.082 1.00 93.06 200 ARG A C 1
ATOM 1475 O O . ARG A 1 200 ? 8.095 -16.401 -19.737 1.00 93.06 200 ARG A O 1
ATOM 1482 N N . VAL A 1 201 ? 8.812 -14.756 -21.087 1.00 95.69 201 VAL A N 1
ATOM 1483 C CA . VAL A 1 201 ? 7.553 -14.533 -21.797 1.00 95.69 201 VAL A CA 1
ATOM 1484 C C . VAL A 1 201 ? 7.801 -14.573 -23.297 1.00 95.69 201 VAL A C 1
ATOM 1486 O O . VAL A 1 201 ? 8.800 -14.051 -23.789 1.00 95.69 201 VAL A O 1
ATOM 1489 N N . ARG A 1 202 ? 6.876 -15.173 -24.039 1.00 96.50 202 ARG A N 1
ATOM 1490 C CA . ARG A 1 202 ? 6.831 -15.086 -25.498 1.00 96.50 202 ARG A CA 1
ATOM 1491 C C . ARG A 1 202 ? 5.429 -14.697 -25.925 1.00 96.50 202 ARG A C 1
ATOM 1493 O O . ARG A 1 202 ? 4.461 -15.318 -25.493 1.00 96.50 202 ARG A O 1
ATOM 1500 N N . PHE A 1 203 ? 5.323 -13.692 -26.784 1.00 97.00 203 PHE A N 1
ATOM 1501 C CA . PHE A 1 203 ? 4.048 -13.334 -27.389 1.00 97.00 203 PHE A CA 1
ATOM 1502 C C . PHE A 1 203 ? 3.745 -14.279 -28.548 1.00 97.00 203 PHE A C 1
ATOM 1504 O O . PHE A 1 203 ? 4.555 -14.426 -29.461 1.00 97.00 203 PHE A O 1
ATOM 1511 N N . VAL A 1 204 ? 2.576 -14.911 -28.517 1.00 96.00 204 VAL A N 1
ATOM 1512 C CA . VAL A 1 204 ? 2.135 -15.843 -29.559 1.00 96.00 204 VAL A CA 1
ATOM 1513 C C . VAL A 1 204 ? 0.976 -15.209 -30.310 1.00 96.00 204 VAL A C 1
ATOM 1515 O O . VAL A 1 204 ? -0.056 -14.897 -29.717 1.00 96.00 204 VAL A O 1
ATOM 1518 N N . ALA A 1 205 ? 1.148 -14.998 -31.616 1.00 93.19 205 ALA A N 1
ATOM 1519 C CA . ALA A 1 205 ? 0.095 -14.441 -32.453 1.00 93.19 205 ALA A CA 1
ATOM 1520 C C . ALA A 1 205 ? -1.145 -15.347 -32.410 1.00 93.19 205 ALA A C 1
ATOM 1522 O O . ALA A 1 205 ? -1.082 -16.531 -32.747 1.00 93.19 205 ALA A O 1
ATOM 1523 N N . ALA A 1 206 ? -2.272 -14.781 -31.992 1.00 89.31 206 ALA A N 1
ATOM 1524 C CA . ALA A 1 206 ? -3.572 -15.422 -32.009 1.00 89.31 206 ALA A CA 1
ATOM 1525 C C . ALA A 1 206 ? -4.393 -14.866 -33.183 1.00 89.31 206 ALA A C 1
ATOM 1527 O O . ALA A 1 206 ? -4.305 -13.670 -33.483 1.00 89.31 206 ALA A O 1
ATOM 1528 N N . PRO A 1 207 ? -5.208 -15.695 -33.859 1.00 77.69 207 PRO A N 1
ATOM 1529 C CA . PRO A 1 207 ? -6.137 -15.186 -34.855 1.00 77.69 207 PRO A CA 1
ATOM 1530 C C . PRO A 1 207 ? -7.115 -14.213 -34.189 1.00 77.69 207 PRO A C 1
ATOM 1532 O O . PRO A 1 207 ? -7.566 -14.450 -33.065 1.00 77.69 207 PRO A O 1
ATOM 1535 N N . ALA A 1 208 ? -7.473 -13.137 -34.890 1.00 64.06 208 ALA A N 1
ATOM 1536 C CA . ALA A 1 208 ? -8.556 -12.268 -34.452 1.00 64.06 208 ALA A CA 1
ATOM 1537 C C . ALA A 1 208 ? -9.822 -13.122 -34.260 1.00 64.06 208 ALA A C 1
ATOM 1539 O O . ALA A 1 208 ? -10.266 -13.799 -35.190 1.00 64.06 208 ALA A O 1
ATOM 1540 N N . SER A 1 209 ? -10.374 -13.150 -33.043 1.00 49.16 209 SER A N 1
ATOM 1541 C CA . SER A 1 209 ? -11.579 -13.937 -32.777 1.00 49.16 209 SER A CA 1
ATOM 1542 C C . SER A 1 209 ? -12.747 -13.360 -33.592 1.00 49.16 209 SER A C 1
ATOM 1544 O O . SER A 1 209 ? -13.003 -12.158 -33.500 1.00 49.16 209 SER A O 1
ATOM 1546 N N . PRO A 1 210 ? -13.475 -14.167 -34.383 1.00 37.66 210 PRO A N 1
ATOM 1547 C CA . PRO A 1 210 ? -14.525 -13.675 -35.272 1.00 37.66 210 PRO A CA 1
ATOM 1548 C C . PRO A 1 210 ? -15.834 -13.295 -34.559 1.00 37.66 210 PRO A C 1
ATOM 1550 O O . PRO A 1 210 ? -16.793 -12.977 -35.254 1.00 37.66 210 PRO A O 1
ATOM 1553 N N . ASP A 1 211 ? -15.921 -13.338 -33.220 1.00 42.09 211 ASP A N 1
ATOM 1554 C CA . ASP A 1 211 ? -17.154 -13.016 -32.484 1.00 42.09 211 ASP A CA 1
ATOM 1555 C C . ASP A 1 211 ? -17.219 -11.527 -32.067 1.00 42.09 211 ASP A C 1
ATOM 1557 O O . ASP A 1 211 ? -16.595 -11.123 -31.076 1.00 42.09 211 ASP A O 1
ATOM 1561 N N . PRO A 1 212 ? -18.035 -10.692 -32.746 1.00 39.91 212 PRO A N 1
ATOM 1562 C CA . PRO A 1 212 ? -18.200 -9.279 -32.416 1.00 39.91 212 PRO A CA 1
ATOM 1563 C C . PRO A 1 212 ? -18.870 -9.067 -31.051 1.00 39.91 212 PRO A C 1
ATOM 1565 O O . PRO A 1 212 ? -18.872 -7.947 -30.545 1.00 39.91 212 PRO A O 1
ATOM 1568 N N . ARG A 1 213 ? -19.451 -10.111 -30.435 1.00 40.16 213 ARG A N 1
ATOM 1569 C CA . ARG A 1 213 ? -20.116 -10.028 -29.126 1.00 40.16 213 ARG A CA 1
ATOM 1570 C C . ARG A 1 213 ? -19.130 -9.986 -27.967 1.00 40.16 213 ARG A C 1
ATOM 1572 O O . ARG A 1 213 ? -19.447 -9.346 -26.975 1.00 40.16 213 ARG A O 1
ATOM 1579 N N . LEU A 1 214 ? -17.936 -10.568 -28.093 1.00 43.16 214 LEU A N 1
ATOM 1580 C CA . LEU A 1 214 ? -16.852 -10.386 -27.113 1.00 43.16 214 LEU A CA 1
ATOM 1581 C C . LEU A 1 214 ? -16.323 -8.944 -27.151 1.00 43.16 214 LEU A C 1
ATOM 1583 O O . LEU A 1 214 ? -16.131 -8.323 -26.109 1.00 43.16 214 LEU A O 1
ATOM 1587 N N . HIS A 1 215 ? -16.215 -8.375 -28.354 1.00 43.78 215 HIS A N 1
ATOM 1588 C CA . HIS A 1 215 ? -15.844 -6.975 -28.583 1.00 43.78 215 HIS A CA 1
ATOM 1589 C C . HIS A 1 215 ? -16.929 -5.990 -28.095 1.00 43.78 215 HIS A C 1
ATOM 1591 O O . HIS A 1 215 ? -16.631 -4.961 -27.491 1.00 43.78 215 HIS A O 1
ATOM 1597 N N . ALA A 1 216 ? -18.209 -6.310 -28.314 1.00 35.66 216 ALA A N 1
ATOM 1598 C CA . ALA A 1 216 ? -19.341 -5.494 -27.877 1.00 35.66 216 ALA A CA 1
ATOM 1599 C C . ALA A 1 216 ? -19.664 -5.655 -26.382 1.00 35.66 216 ALA A C 1
ATOM 1601 O O . ALA A 1 216 ? -20.080 -4.683 -25.767 1.00 35.66 216 ALA A O 1
ATOM 1602 N N . ALA A 1 217 ? -19.441 -6.825 -25.774 1.00 37.12 217 ALA A N 1
ATOM 1603 C CA . ALA A 1 217 ? -19.578 -7.030 -24.330 1.00 37.12 217 ALA A CA 1
ATOM 1604 C C . ALA A 1 217 ? -18.457 -6.321 -23.555 1.00 37.12 217 ALA A C 1
ATOM 1606 O O . ALA A 1 217 ? -18.737 -5.699 -22.534 1.00 37.12 217 ALA A O 1
ATOM 1607 N N . ALA A 1 218 ? -17.226 -6.316 -24.084 1.00 39.31 218 ALA A N 1
ATOM 1608 C CA . ALA A 1 218 ? -16.133 -5.496 -23.562 1.00 39.31 218 ALA A CA 1
ATOM 1609 C C . ALA A 1 218 ? -16.434 -3.986 -23.669 1.00 39.31 218 ALA A C 1
ATOM 1611 O O . ALA A 1 218 ? -16.113 -3.233 -22.755 1.00 39.31 218 ALA A O 1
ATOM 1612 N N . ARG A 1 219 ? -17.118 -3.540 -24.736 1.00 38.78 219 ARG A N 1
ATOM 1613 C CA . ARG A 1 219 ? -17.579 -2.144 -24.894 1.00 38.78 219 ARG A CA 1
ATOM 1614 C C . ARG A 1 219 ? -18.812 -1.787 -24.052 1.00 38.78 219 ARG A C 1
ATOM 1616 O O . ARG A 1 219 ? -18.866 -0.689 -23.524 1.00 38.78 219 ARG A O 1
ATOM 1623 N N . ALA A 1 220 ? -19.786 -2.683 -23.898 1.00 33.16 220 ALA A N 1
ATOM 1624 C CA . ALA A 1 220 ? -21.013 -2.433 -23.134 1.00 33.16 220 ALA A CA 1
ATOM 1625 C C . ALA A 1 220 ? -20.788 -2.520 -21.614 1.00 33.16 220 ALA A C 1
ATOM 1627 O O . ALA A 1 220 ? -21.439 -1.808 -20.855 1.00 33.16 220 ALA A O 1
ATOM 1628 N N . ALA A 1 221 ? -19.823 -3.330 -21.162 1.00 38.38 221 ALA A N 1
ATOM 1629 C CA . ALA A 1 221 ? -19.328 -3.288 -19.786 1.00 38.38 221 ALA A CA 1
ATOM 1630 C C . ALA A 1 221 ? -18.505 -2.012 -19.492 1.00 38.38 221 ALA A C 1
ATOM 1632 O O . ALA A 1 221 ? -18.398 -1.619 -18.333 1.00 38.38 221 ALA A O 1
ATOM 1633 N N . ALA A 1 222 ? -17.974 -1.339 -20.524 1.00 39.00 222 ALA A N 1
ATOM 1634 C CA . ALA A 1 222 ? -17.215 -0.087 -20.412 1.00 39.00 222 ALA A CA 1
ATOM 1635 C C . ALA A 1 222 ? -18.084 1.185 -20.256 1.00 39.00 222 ALA A C 1
ATOM 1637 O O . ALA A 1 222 ? -17.533 2.247 -19.949 1.00 39.00 222 ALA A O 1
ATOM 1638 N N . ASP A 1 223 ? -19.411 1.072 -20.425 1.00 30.69 223 ASP A N 1
ATOM 1639 C CA . ASP A 1 223 ? -20.401 2.158 -20.266 1.00 30.69 223 ASP A CA 1
ATOM 1640 C C . ASP A 1 223 ? -21.121 2.143 -18.897 1.00 30.69 223 ASP A C 1
ATOM 1642 O O . ASP A 1 223 ? -21.950 3.012 -18.613 1.00 30.69 223 ASP A O 1
ATOM 1646 N N . ALA A 1 224 ? -20.805 1.193 -18.008 1.00 30.77 224 ALA A N 1
ATOM 1647 C CA . ALA A 1 224 ? -21.286 1.237 -16.628 1.00 30.77 224 ALA A CA 1
ATOM 1648 C C . ALA A 1 224 ? -20.489 2.291 -15.828 1.00 30.77 224 ALA A C 1
ATOM 1650 O O . ALA A 1 224 ? -19.255 2.266 -15.846 1.00 30.77 224 ALA A O 1
ATOM 1651 N N . PRO A 1 225 ? -21.143 3.224 -15.109 1.00 23.17 225 PRO A N 1
ATOM 1652 C CA . PRO A 1 225 ? -20.440 4.258 -14.359 1.00 23.17 225 PRO A CA 1
ATOM 1653 C C . PRO A 1 225 ? -19.619 3.626 -13.228 1.00 23.17 225 PRO A C 1
ATOM 1655 O O . PRO A 1 225 ? -20.173 3.091 -12.270 1.00 23.17 225 PRO A O 1
ATOM 1658 N N . ASN A 1 226 ? -18.292 3.705 -13.337 1.00 30.48 226 ASN A N 1
ATOM 1659 C CA . ASN A 1 226 ? -17.371 3.325 -12.273 1.00 30.48 226 ASN A CA 1
ATOM 1660 C C . ASN A 1 226 ? -17.172 4.529 -11.329 1.00 30.48 226 ASN A C 1
ATOM 1662 O O . ASN A 1 226 ? -16.666 5.565 -11.773 1.00 30.48 226 ASN A O 1
ATOM 1666 N N . PRO A 1 227 ? -17.577 4.456 -10.050 1.00 25.64 227 PRO A N 1
ATOM 1667 C CA . PRO A 1 227 ? -17.269 5.499 -9.089 1.00 25.64 227 PRO A CA 1
ATOM 1668 C C . PRO A 1 227 ? -15.799 5.342 -8.683 1.00 25.64 227 PRO A C 1
ATOM 1670 O O . PRO A 1 227 ? -15.408 4.279 -8.218 1.00 25.64 227 PRO A O 1
ATOM 1673 N N . VAL A 1 228 ? -15.025 6.424 -8.804 1.00 28.95 228 VAL A N 1
ATOM 1674 C CA . VAL A 1 228 ? -13.582 6.570 -8.504 1.00 28.95 228 VAL A CA 1
ATOM 1675 C C . VAL A 1 228 ? -12.691 6.501 -9.753 1.00 28.95 228 VAL A C 1
ATOM 1677 O O . VAL A 1 228 ? -12.140 5.469 -10.128 1.00 28.95 228 VAL A O 1
ATOM 1680 N N . ALA A 1 229 ? -12.505 7.671 -10.371 1.00 24.83 229 ALA A N 1
ATOM 1681 C CA . ALA A 1 229 ? -11.350 7.951 -11.212 1.00 24.83 229 ALA A CA 1
ATOM 1682 C C . ALA A 1 229 ? -10.094 7.996 -10.326 1.00 24.83 229 ALA A C 1
ATOM 1684 O O . ALA A 1 229 ? -10.058 8.735 -9.340 1.00 24.83 229 ALA A O 1
ATOM 1685 N N . LEU A 1 230 ? -9.070 7.216 -10.676 1.00 30.27 230 LEU A N 1
ATOM 1686 C CA . LEU A 1 230 ? -7.740 7.364 -10.088 1.00 30.27 230 LEU A CA 1
ATOM 1687 C C . LEU A 1 230 ? -7.241 8.792 -10.381 1.00 30.27 230 LEU A C 1
ATOM 1689 O O . LEU A 1 230 ? -7.295 9.209 -11.543 1.00 30.27 230 LEU A O 1
ATOM 1693 N N . PRO A 1 231 ? -6.753 9.559 -9.389 1.00 23.98 231 PRO A N 1
ATOM 1694 C CA . PRO A 1 231 ? -6.013 10.775 -9.694 1.00 23.98 231 PRO A CA 1
ATOM 1695 C C . PRO A 1 231 ? -4.800 10.398 -10.549 1.00 23.98 231 PRO A C 1
ATOM 1697 O O . PRO A 1 231 ? -4.179 9.356 -10.333 1.00 23.98 231 PRO A O 1
ATOM 1700 N N . ALA A 1 232 ? -4.481 11.228 -11.542 1.00 26.39 232 ALA A N 1
ATOM 1701 C CA . ALA A 1 232 ? -3.344 11.023 -12.426 1.00 26.39 232 ALA A CA 1
ATOM 1702 C C . ALA A 1 232 ? -2.036 11.034 -11.619 1.00 26.39 232 ALA A C 1
ATOM 1704 O O . ALA A 1 232 ? -1.426 12.077 -11.402 1.00 26.39 232 ALA A O 1
ATOM 1705 N N . VAL A 1 233 ? -1.593 9.860 -11.178 1.00 29.11 233 VAL A N 1
ATOM 1706 C CA . VAL A 1 233 ? -0.192 9.634 -10.849 1.00 29.11 233 VAL A CA 1
ATOM 1707 C C . VAL A 1 233 ? 0.512 9.573 -12.196 1.00 29.11 233 VAL A C 1
ATOM 1709 O O . VAL A 1 233 ? 0.220 8.695 -13.010 1.00 29.11 233 VAL A O 1
ATOM 1712 N N . ALA A 1 234 ? 1.385 10.540 -12.473 1.00 31.09 234 ALA A N 1
ATOM 1713 C CA . ALA A 1 234 ? 2.278 10.457 -13.617 1.00 31.09 234 ALA A CA 1
ATOM 1714 C C . ALA A 1 234 ? 3.052 9.134 -13.502 1.00 31.09 234 ALA A C 1
ATOM 1716 O O . ALA A 1 234 ? 3.916 8.984 -12.639 1.00 31.09 234 ALA A O 1
ATOM 1717 N N . GLY A 1 235 ? 2.683 8.142 -14.319 1.00 29.83 235 GLY A N 1
ATOM 1718 C CA . GLY A 1 235 ? 3.428 6.892 -14.409 1.00 29.83 235 GLY A CA 1
ATOM 1719 C C . GLY A 1 235 ? 4.885 7.220 -14.740 1.00 29.83 235 GLY A C 1
ATOM 1720 O O . GLY A 1 235 ? 5.127 8.155 -15.511 1.00 29.83 235 GLY A O 1
ATOM 1721 N N . PRO A 1 236 ? 5.861 6.497 -14.170 1.00 32.69 236 PRO A N 1
ATOM 1722 C CA . PRO A 1 236 ? 7.257 6.893 -14.260 1.00 32.69 236 PRO A CA 1
ATOM 1723 C C . PRO A 1 236 ? 7.656 7.014 -15.723 1.00 32.69 236 PRO A C 1
ATOM 1725 O O . PRO A 1 236 ? 7.423 6.089 -16.509 1.00 32.69 236 PRO A O 1
ATOM 1728 N N . ALA A 1 237 ? 8.225 8.152 -16.112 1.00 31.56 237 ALA A N 1
ATOM 1729 C CA . ALA A 1 237 ? 9.051 8.220 -17.300 1.00 31.56 237 ALA A CA 1
ATOM 1730 C C . ALA A 1 237 ? 10.180 7.204 -17.093 1.00 31.56 237 ALA A C 1
ATOM 1732 O O . ALA A 1 237 ? 11.012 7.340 -16.198 1.00 31.56 237 ALA A O 1
ATOM 1733 N N . ALA A 1 238 ? 10.160 6.118 -17.864 1.00 33.31 238 ALA A N 1
ATOM 1734 C CA . ALA A 1 238 ? 11.352 5.307 -18.010 1.00 33.31 238 ALA A CA 1
ATOM 1735 C C . ALA A 1 238 ? 12.305 6.183 -18.823 1.00 33.31 238 ALA A C 1
ATOM 1737 O O . ALA A 1 238 ? 12.196 6.240 -20.045 1.00 33.31 238 ALA A O 1
ATOM 1738 N N . ALA A 1 239 ? 13.132 6.971 -18.135 1.00 30.20 239 ALA A N 1
ATOM 1739 C CA . ALA A 1 239 ? 14.198 7.712 -18.780 1.00 30.20 239 ALA A CA 1
ATOM 1740 C C . ALA A 1 239 ? 15.046 6.703 -19.562 1.00 30.20 239 ALA A C 1
ATOM 1742 O O . ALA A 1 239 ? 15.476 5.690 -19.001 1.00 30.20 239 ALA A O 1
ATOM 1743 N N . ALA A 1 240 ? 15.223 6.958 -20.859 1.00 28.84 240 ALA A N 1
ATOM 1744 C CA . ALA A 1 240 ? 16.057 6.148 -21.732 1.00 28.84 240 ALA A CA 1
ATOM 1745 C C . ALA A 1 240 ? 17.426 5.926 -21.072 1.00 28.84 240 ALA A C 1
ATOM 1747 O O . ALA A 1 240 ? 18.070 6.875 -20.620 1.00 28.84 240 ALA A O 1
ATOM 1748 N N . VAL A 1 241 ? 17.854 4.667 -20.983 1.00 29.11 241 VAL A N 1
ATOM 1749 C CA . VAL A 1 241 ? 19.204 4.308 -20.538 1.00 29.11 241 VAL A CA 1
ATOM 1750 C C . VAL A 1 241 ? 20.132 4.587 -21.724 1.00 29.11 241 VAL A C 1
ATOM 1752 O O . VAL A 1 241 ? 19.999 3.913 -22.744 1.00 29.11 241 VAL A O 1
ATOM 1755 N N . PRO A 1 242 ? 21.038 5.581 -21.668 1.00 24.08 242 PRO A N 1
ATOM 1756 C CA . PRO A 1 242 ? 21.838 5.921 -22.834 1.00 24.08 242 PRO A CA 1
ATOM 1757 C C . PRO A 1 242 ? 22.878 4.830 -23.108 1.00 24.08 242 PRO A C 1
ATOM 1759 O O . PRO A 1 242 ? 23.697 4.500 -22.249 1.00 24.08 242 PRO A O 1
ATOM 1762 N N . ALA A 1 243 ? 22.880 4.311 -24.337 1.00 24.11 243 ALA A N 1
ATOM 1763 C CA . ALA A 1 243 ? 24.000 3.550 -24.873 1.00 24.11 243 ALA A CA 1
ATOM 1764 C C . ALA A 1 243 ? 25.219 4.478 -25.043 1.00 24.11 243 ALA A C 1
ATOM 1766 O O . ALA A 1 243 ? 25.110 5.608 -25.524 1.00 24.11 243 ALA A O 1
ATOM 1767 N N . ALA A 1 244 ? 26.397 4.015 -24.628 1.00 24.72 244 ALA A N 1
ATOM 1768 C CA . ALA A 1 244 ? 27.630 4.787 -24.702 1.00 24.72 244 ALA A CA 1
ATOM 1769 C C . ALA A 1 244 ? 28.050 5.070 -26.161 1.00 24.72 244 ALA A C 1
ATOM 1771 O O . ALA A 1 244 ? 28.332 4.134 -26.906 1.00 24.72 244 ALA A O 1
ATOM 1772 N N . GLY A 1 245 ? 28.209 6.348 -26.545 1.00 22.31 245 GLY A N 1
ATOM 1773 C CA . GLY A 1 245 ? 29.046 6.707 -27.700 1.00 22.31 245 GLY A CA 1
ATOM 1774 C C . GLY A 1 245 ? 28.742 8.002 -28.467 1.00 22.31 245 GLY A C 1
ATOM 1775 O O . GLY A 1 245 ? 27.892 8.017 -29.343 1.00 22.31 245 GLY A O 1
ATOM 1776 N N . ARG A 1 246 ? 29.635 8.985 -28.263 1.00 24.11 246 ARG A N 1
ATOM 1777 C CA . ARG A 1 246 ? 30.042 10.130 -29.118 1.00 24.11 246 ARG A CA 1
ATOM 1778 C C . ARG A 1 246 ? 29.175 11.400 -29.171 1.00 24.11 246 ARG A C 1
ATOM 1780 O O . ARG A 1 246 ? 28.011 11.416 -29.536 1.00 24.11 246 ARG A O 1
ATOM 1787 N N . ALA A 1 247 ? 29.867 12.495 -28.850 1.00 24.41 247 ALA A N 1
ATOM 1788 C CA . ALA A 1 247 ? 29.409 13.873 -28.807 1.00 24.41 247 ALA A CA 1
ATOM 1789 C C . ALA A 1 247 ? 29.195 14.500 -30.194 1.00 24.41 247 ALA A C 1
ATOM 1791 O O . ALA A 1 247 ? 30.015 14.313 -31.093 1.00 24.41 247 ALA A O 1
ATOM 1792 N N . ALA A 1 248 ? 28.184 15.366 -30.291 1.00 23.17 248 ALA A N 1
ATOM 1793 C CA . ALA A 1 248 ? 28.187 16.547 -31.150 1.00 23.17 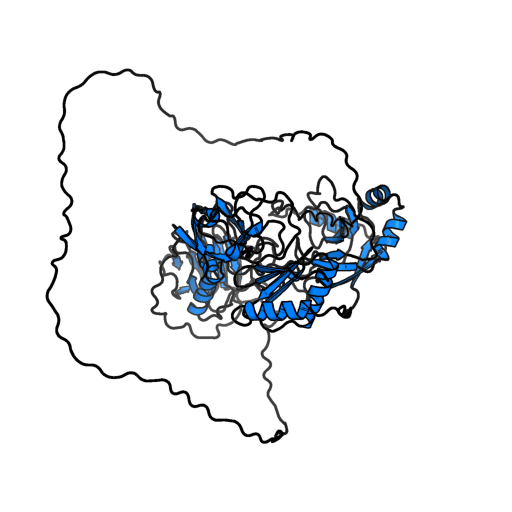248 ALA A CA 1
ATOM 1794 C C . ALA A 1 248 ? 27.264 17.620 -30.546 1.00 23.17 248 ALA A C 1
ATOM 1796 O O . ALA A 1 248 ? 26.152 17.332 -30.113 1.00 23.17 248 ALA A O 1
ATOM 1797 N N . ALA A 1 249 ? 27.767 18.850 -30.480 1.00 24.92 249 ALA A N 1
ATOM 1798 C CA . ALA A 1 249 ? 27.086 20.022 -29.948 1.00 24.92 249 ALA A CA 1
ATOM 1799 C C . ALA A 1 249 ? 26.117 20.639 -30.970 1.00 24.92 249 ALA A C 1
ATOM 1801 O O . ALA A 1 249 ? 26.472 20.754 -32.141 1.00 24.92 249 ALA A O 1
ATOM 1802 N N . ALA A 1 250 ? 24.966 21.138 -30.509 1.00 23.78 250 ALA A N 1
ATOM 1803 C CA . ALA A 1 250 ? 24.245 22.249 -31.137 1.00 23.78 250 ALA A CA 1
ATOM 1804 C C . ALA A 1 250 ? 23.256 22.883 -30.143 1.00 23.78 250 ALA A C 1
ATOM 1806 O O . ALA A 1 250 ? 22.512 22.191 -29.454 1.00 23.78 250 ALA A O 1
ATOM 1807 N N . ALA A 1 251 ? 23.278 24.212 -30.069 1.00 24.36 251 ALA A N 1
ATOM 1808 C CA . ALA A 1 251 ? 22.407 25.047 -29.253 1.00 24.36 251 ALA A CA 1
ATOM 1809 C C . ALA A 1 251 ? 21.120 25.413 -30.010 1.00 24.36 251 ALA A C 1
ATOM 1811 O O . ALA A 1 251 ? 21.217 25.769 -31.182 1.00 24.36 251 ALA A O 1
ATOM 1812 N N . ALA A 1 252 ? 19.959 25.427 -29.338 1.00 23.20 252 ALA A N 1
ATOM 1813 C CA . ALA A 1 252 ? 18.808 26.264 -29.709 1.00 23.20 252 ALA A CA 1
ATOM 1814 C C . ALA A 1 252 ? 17.706 26.294 -28.622 1.00 23.20 252 ALA A C 1
ATOM 1816 O O . ALA A 1 252 ? 17.176 25.259 -28.239 1.00 23.20 252 ALA A O 1
ATOM 1817 N N . GLY A 1 253 ? 17.377 27.514 -28.178 1.00 22.36 253 GLY A N 1
ATOM 1818 C CA . GLY A 1 253 ? 16.032 28.056 -27.906 1.00 22.36 253 GLY A CA 1
ATOM 1819 C C . GLY A 1 253 ? 14.995 27.248 -27.113 1.00 22.36 253 GLY A C 1
ATOM 1820 O O . GLY A 1 253 ? 14.333 26.372 -27.656 1.00 22.36 253 GLY A O 1
ATOM 1821 N N . ALA A 1 254 ? 14.725 27.680 -25.879 1.00 22.59 254 ALA A N 1
ATOM 1822 C CA . ALA A 1 254 ? 13.514 27.336 -25.131 1.00 22.59 254 ALA A CA 1
ATOM 1823 C C . ALA A 1 254 ? 12.286 28.118 -25.649 1.00 22.59 254 ALA A C 1
ATOM 1825 O O . ALA A 1 254 ? 12.408 29.327 -25.870 1.00 22.59 254 ALA A O 1
ATOM 1826 N N . PRO A 1 255 ? 11.090 27.503 -25.747 1.00 24.80 255 PRO A N 1
ATOM 1827 C CA . PRO A 1 255 ? 9.833 28.232 -25.765 1.00 24.80 255 PRO A CA 1
ATOM 1828 C C . PRO A 1 255 ? 9.081 28.123 -24.428 1.00 24.80 255 PRO A C 1
ATOM 1830 O O . PRO A 1 255 ? 9.172 27.145 -23.688 1.00 24.80 255 PRO A O 1
ATOM 1833 N N . ALA A 1 256 ? 8.356 29.201 -24.142 1.00 22.77 256 ALA A N 1
ATOM 1834 C CA . ALA A 1 256 ? 7.614 29.484 -22.926 1.00 22.77 256 ALA A CA 1
ATOM 1835 C C . ALA A 1 256 ? 6.387 28.577 -22.721 1.00 22.77 256 ALA A C 1
ATOM 1837 O O . ALA A 1 256 ? 5.703 28.198 -23.671 1.00 22.77 256 ALA A O 1
ATOM 1838 N N . ALA A 1 257 ? 6.090 28.291 -21.451 1.00 24.28 257 ALA A N 1
ATOM 1839 C CA . ALA A 1 257 ? 4.917 27.549 -21.010 1.00 24.28 257 ALA A CA 1
ATOM 1840 C C . ALA A 1 257 ? 3.620 28.339 -21.259 1.00 24.28 257 ALA A C 1
ATOM 1842 O O . ALA A 1 257 ? 3.473 29.480 -20.818 1.00 24.28 257 ALA A O 1
ATOM 1843 N N . ALA A 1 258 ? 2.675 27.704 -21.952 1.00 22.72 258 ALA A N 1
ATOM 1844 C CA . ALA A 1 258 ? 1.322 28.197 -22.158 1.00 22.72 258 ALA A CA 1
ATOM 1845 C C . ALA A 1 258 ? 0.432 27.843 -20.955 1.00 22.72 258 ALA A C 1
ATOM 1847 O O . ALA A 1 258 ? 0.342 26.686 -20.546 1.00 22.72 258 ALA A O 1
ATOM 1848 N N . ALA A 1 259 ? -0.229 28.862 -20.409 1.00 26.45 259 ALA A N 1
ATOM 1849 C CA . ALA A 1 259 ? -1.275 28.748 -19.402 1.00 26.45 259 ALA A CA 1
ATOM 1850 C C . ALA A 1 259 ? -2.564 28.148 -19.995 1.00 26.45 259 ALA A C 1
ATOM 1852 O O . ALA A 1 259 ? -2.938 28.466 -21.123 1.00 26.45 259 ALA A O 1
ATOM 1853 N N . LEU A 1 260 ? -3.272 27.337 -19.206 1.00 23.91 260 LEU A N 1
ATOM 1854 C CA . LEU A 1 260 ? -4.622 26.832 -19.486 1.00 23.91 260 LEU A CA 1
ATOM 1855 C C . LEU A 1 260 ? -5.470 26.853 -18.188 1.00 23.91 260 LEU A C 1
ATOM 1857 O O . LEU A 1 260 ? -4.908 27.007 -17.104 1.00 23.91 260 LEU A O 1
ATOM 1861 N N . PRO A 1 261 ? -6.815 26.821 -18.281 1.00 23.97 261 PRO A N 1
ATOM 1862 C CA . PRO A 1 261 ? -7.667 27.902 -17.795 1.00 23.97 261 PRO A CA 1
ATOM 1863 C C . PRO A 1 261 ? -8.460 27.556 -16.527 1.00 23.97 261 PRO A C 1
ATOM 1865 O O . PRO A 1 261 ? -8.745 26.400 -16.226 1.00 23.97 261 PRO A O 1
ATO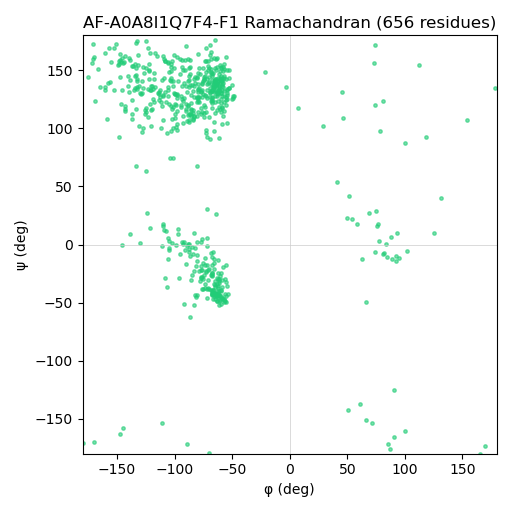M 1868 N N . THR A 1 262 ? -8.874 28.599 -15.813 1.00 26.73 262 THR A N 1
ATOM 1869 C CA . THR A 1 262 ? -9.800 28.556 -14.677 1.00 26.73 262 THR A CA 1
ATOM 1870 C C . THR A 1 262 ? -11.264 28.512 -15.133 1.00 26.73 262 THR A C 1
ATOM 1872 O O . THR A 1 262 ? -11.670 29.239 -16.037 1.00 26.73 262 THR A O 1
ATOM 1875 N N . ALA A 1 263 ? -12.077 27.692 -14.463 1.00 23.83 263 ALA A N 1
ATOM 1876 C CA . ALA A 1 263 ? -13.542 27.677 -14.554 1.00 23.83 263 ALA A CA 1
ATOM 1877 C C . ALA A 1 263 ? -14.139 27.319 -13.164 1.00 23.83 263 ALA A C 1
ATOM 1879 O O . ALA A 1 263 ? -13.400 26.847 -12.301 1.00 23.83 263 ALA A O 1
ATOM 1880 N N . PRO A 1 264 ? -15.423 27.612 -12.882 1.00 25.19 264 PRO A N 1
ATOM 1881 C CA . PRO A 1 264 ? -15.835 28.759 -12.080 1.00 25.19 264 PRO A CA 1
ATOM 1882 C C . PRO A 1 264 ? -16.306 28.392 -10.661 1.00 25.19 264 PRO A C 1
ATOM 1884 O O . PRO A 1 264 ? -16.781 27.291 -10.397 1.00 25.19 264 PRO A O 1
ATOM 1887 N N . ALA A 1 265 ? -16.218 29.368 -9.754 1.00 24.52 265 ALA A N 1
ATOM 1888 C CA . ALA A 1 265 ? -16.714 29.273 -8.386 1.00 24.52 265 ALA A CA 1
ATOM 1889 C C . ALA A 1 265 ? -18.236 29.499 -8.318 1.00 24.52 265 ALA A C 1
ATOM 1891 O O . ALA A 1 265 ? -18.751 30.487 -8.842 1.00 24.52 265 ALA A O 1
ATOM 1892 N N . VAL A 1 266 ? -18.940 28.605 -7.620 1.00 25.89 266 VAL A N 1
ATOM 1893 C CA . VAL A 1 266 ? -20.326 28.801 -7.174 1.00 25.89 266 VAL A CA 1
ATOM 1894 C C . VAL A 1 266 ? -20.280 29.458 -5.794 1.00 25.89 266 VAL A C 1
ATOM 1896 O O . VAL A 1 266 ? -19.655 28.936 -4.874 1.00 25.89 266 VAL A O 1
ATOM 1899 N N . GLY A 1 267 ? -20.882 30.643 -5.683 1.00 22.62 267 GLY A N 1
ATOM 1900 C CA . GLY A 1 267 ? -20.826 31.495 -4.498 1.00 22.62 267 GLY A CA 1
ATOM 1901 C C . GLY A 1 267 ? -21.886 31.200 -3.437 1.00 22.62 267 GLY A C 1
ATOM 1902 O O . GLY A 1 267 ? -22.955 30.677 -3.738 1.00 22.62 267 GLY A O 1
ATOM 1903 N N . LEU A 1 268 ? -21.592 31.637 -2.209 1.00 24.20 268 LEU A N 1
ATOM 1904 C CA . LEU A 1 268 ? -22.539 31.927 -1.126 1.00 24.20 268 LEU A CA 1
ATOM 1905 C C . LEU A 1 268 ? -22.022 33.148 -0.315 1.00 24.20 268 LEU A C 1
ATOM 1907 O O . LEU A 1 268 ? -20.845 33.489 -0.435 1.00 24.20 268 LEU A O 1
ATOM 1911 N N . PRO A 1 269 ? -22.896 33.879 0.409 1.00 27.77 269 PRO A N 1
ATOM 1912 C CA . PRO A 1 269 ? -22.872 35.344 0.447 1.00 27.77 269 PRO A CA 1
ATOM 1913 C C . PRO A 1 269 ? -22.015 35.982 1.551 1.00 27.77 269 PRO A C 1
ATOM 1915 O O . PRO A 1 269 ? -21.729 35.395 2.591 1.00 27.77 269 PRO A O 1
ATOM 1918 N N . ALA A 1 270 ? -21.657 37.241 1.283 1.00 26.20 270 ALA A N 1
ATOM 1919 C CA . ALA A 1 270 ? -20.783 38.114 2.056 1.00 26.20 270 ALA A CA 1
ATOM 1920 C C . ALA A 1 270 ? -21.415 38.668 3.347 1.00 26.20 270 ALA A C 1
ATOM 1922 O O . ALA A 1 270 ? -22.567 39.104 3.353 1.00 26.20 270 ALA A O 1
ATOM 1923 N N . ALA A 1 271 ? -20.601 38.757 4.403 1.00 28.03 271 ALA A N 1
ATOM 1924 C CA . ALA A 1 271 ? -20.827 39.624 5.555 1.00 28.03 271 ALA A CA 1
ATOM 1925 C C . ALA A 1 271 ? -19.953 40.884 5.416 1.00 28.03 271 ALA A C 1
ATOM 1927 O O . ALA A 1 271 ? -18.763 40.798 5.112 1.00 28.03 271 ALA A O 1
ATOM 1928 N N . ALA A 1 272 ? -20.575 42.050 5.585 1.00 30.22 272 ALA A N 1
ATOM 1929 C CA . ALA A 1 272 ? -20.007 43.370 5.333 1.00 30.22 272 ALA A CA 1
ATOM 1930 C C . ALA A 1 272 ? -18.928 43.779 6.355 1.00 30.22 272 ALA A C 1
ATOM 1932 O O . ALA A 1 272 ? -19.096 43.591 7.559 1.00 30.22 272 ALA A O 1
ATOM 1933 N N . ALA A 1 273 ? -17.856 44.404 5.860 1.00 31.44 273 ALA A N 1
ATOM 1934 C CA . ALA A 1 273 ? -16.851 45.115 6.650 1.00 31.44 273 ALA A CA 1
ATOM 1935 C C . ALA A 1 273 ? -17.174 46.627 6.703 1.00 31.44 273 ALA A C 1
ATOM 1937 O O . ALA A 1 273 ? -17.702 47.153 5.719 1.00 31.44 273 ALA A O 1
ATOM 1938 N N . PRO A 1 274 ? -16.863 47.339 7.805 1.00 32.72 274 PRO A N 1
ATOM 1939 C CA . PRO A 1 274 ? -17.101 48.775 7.916 1.00 32.72 274 PRO A CA 1
ATOM 1940 C C . PRO A 1 274 ? -15.953 49.649 7.366 1.00 32.72 274 PRO A C 1
ATOM 1942 O O . PRO A 1 274 ? -14.784 49.266 7.347 1.00 32.72 274 PRO A O 1
ATOM 1945 N N . ASP A 1 275 ? -16.370 50.839 6.934 1.00 35.09 275 ASP A N 1
ATOM 1946 C CA . ASP A 1 275 ? -15.688 51.940 6.236 1.00 35.09 275 ASP A CA 1
ATOM 1947 C C . ASP A 1 275 ? -14.638 52.694 7.097 1.00 35.09 275 ASP A C 1
ATOM 1949 O O . ASP A 1 275 ? -14.936 53.035 8.247 1.00 35.09 275 ASP A O 1
ATOM 1953 N N . PRO A 1 276 ? -13.423 52.996 6.584 1.00 36.41 276 PRO A N 1
ATOM 1954 C CA . PRO A 1 276 ? -12.389 53.718 7.316 1.00 36.41 276 PRO A CA 1
ATOM 1955 C C . PRO A 1 276 ? -12.297 55.200 6.904 1.00 36.41 276 PRO A C 1
ATOM 1957 O O . PRO A 1 276 ? -11.334 55.594 6.251 1.00 36.41 276 PRO A O 1
ATOM 1960 N N . THR A 1 277 ? -13.234 56.062 7.316 1.00 35.53 277 THR A N 1
ATOM 1961 C CA . THR A 1 277 ? -13.057 57.528 7.187 1.00 35.53 277 THR A CA 1
ATOM 1962 C C . THR A 1 277 ? -13.745 58.344 8.303 1.00 35.53 277 THR A C 1
ATOM 1964 O O . THR A 1 277 ? -14.894 58.750 8.176 1.00 35.53 277 THR A O 1
ATOM 1967 N N . ALA A 1 278 ? -13.031 58.668 9.395 1.00 35.66 278 ALA A N 1
ATOM 1968 C CA . ALA A 1 278 ? -13.388 59.786 10.296 1.00 35.66 278 ALA A CA 1
ATOM 1969 C C . ALA A 1 278 ? -12.174 60.308 11.120 1.00 35.66 278 ALA A C 1
ATOM 1971 O O . ALA A 1 278 ? -11.378 59.491 11.586 1.00 35.66 278 ALA A O 1
ATOM 1972 N N . PRO A 1 279 ? -12.002 61.640 11.307 1.00 40.41 279 PRO A N 1
ATOM 1973 C CA . PRO A 1 279 ? -10.827 62.264 11.947 1.00 40.41 279 PRO A CA 1
ATOM 1974 C C . PRO A 1 279 ? -10.958 62.445 13.485 1.00 40.41 279 PRO A C 1
ATOM 1976 O O . PRO A 1 279 ? -12.042 62.232 14.032 1.00 40.41 279 PRO A O 1
ATOM 1979 N N . PRO A 1 280 ? -9.877 62.835 14.209 1.00 47.19 280 PRO A N 1
ATOM 1980 C CA . PRO A 1 280 ? -9.776 62.679 15.664 1.00 47.19 280 PRO A CA 1
ATOM 1981 C C . PRO A 1 280 ? -10.220 63.917 16.468 1.00 47.19 280 PRO A C 1
ATOM 1983 O O . PRO A 1 280 ? -10.074 65.053 16.020 1.00 47.19 280 PRO A O 1
ATOM 1986 N N . GLY A 1 281 ? -10.687 63.693 17.703 1.00 32.56 281 GLY A N 1
ATOM 1987 C CA . GLY A 1 281 ? -10.973 64.725 18.714 1.00 32.56 281 GLY A CA 1
ATOM 1988 C C . GLY A 1 281 ? -10.426 64.340 20.105 1.00 32.56 281 GLY A C 1
ATOM 1989 O O . GLY A 1 281 ? -10.198 63.153 20.341 1.00 32.56 281 GLY A O 1
ATOM 1990 N N . PRO A 1 282 ? -10.141 65.306 21.007 1.00 42.62 282 PRO A N 1
ATOM 1991 C CA . PRO A 1 282 ? -8.997 65.211 21.918 1.00 42.62 282 PRO A CA 1
ATOM 1992 C C . PRO A 1 282 ? -9.285 64.797 23.378 1.00 42.62 282 PRO A C 1
ATOM 1994 O O . PRO A 1 282 ? -10.375 64.965 23.912 1.00 42.62 282 PRO A O 1
ATOM 1997 N N . ALA A 1 283 ? -8.196 64.297 23.974 1.00 36.28 283 ALA A N 1
ATOM 1998 C CA . ALA A 1 283 ? -7.784 64.059 25.364 1.00 36.28 283 ALA A CA 1
ATOM 1999 C C . ALA A 1 283 ? -8.668 64.465 26.571 1.00 36.28 283 ALA A C 1
ATOM 2001 O O . ALA A 1 283 ? -9.055 65.618 26.742 1.00 36.28 283 ALA A O 1
ATOM 2002 N N . GLY A 1 284 ? -8.752 63.530 27.529 1.00 28.12 284 GLY A N 1
ATOM 2003 C CA . GLY A 1 284 ? -9.041 63.737 28.957 1.00 28.12 284 GLY A CA 1
ATOM 2004 C C . GLY A 1 284 ? -8.716 62.465 29.772 1.00 28.12 284 GLY A C 1
ATOM 2005 O O . GLY A 1 284 ? -8.718 61.389 29.187 1.00 28.12 284 GLY A O 1
ATOM 2006 N N . PRO A 1 285 ? -8.344 62.550 31.064 1.00 36.75 285 PRO A N 1
ATOM 2007 C CA . PRO A 1 285 ? -7.088 61.963 31.541 1.00 36.75 285 PRO A CA 1
ATOM 2008 C C . PRO A 1 285 ? -7.176 60.603 32.262 1.00 36.75 285 PRO A C 1
ATOM 2010 O O . PRO A 1 285 ? -8.145 60.267 32.933 1.00 36.75 285 PRO A O 1
ATOM 2013 N N . THR A 1 286 ? -6.063 59.875 32.129 1.00 37.62 286 THR A N 1
ATOM 2014 C CA . THR A 1 286 ? -5.424 58.910 33.044 1.00 37.62 286 THR A CA 1
ATOM 2015 C C . THR A 1 286 ? -6.161 58.496 34.327 1.00 37.62 286 THR A C 1
ATOM 2017 O O . THR A 1 286 ? -6.237 59.263 35.286 1.00 37.62 286 THR A O 1
ATOM 2020 N N . ALA A 1 287 ? -6.479 57.202 34.411 1.00 31.22 287 ALA A N 1
ATOM 2021 C CA . ALA A 1 287 ? -6.484 56.435 35.654 1.00 31.22 287 ALA A CA 1
ATOM 2022 C C . ALA A 1 287 ? -5.842 55.065 35.379 1.00 31.22 287 ALA A C 1
ATOM 2024 O O . ALA A 1 287 ? -6.361 54.262 34.607 1.00 31.22 287 ALA A O 1
ATOM 2025 N N . ALA A 1 288 ? -4.668 54.832 35.963 1.00 37.91 288 ALA A N 1
ATOM 2026 C CA . ALA A 1 288 ? -3.967 53.556 35.910 1.00 37.91 288 ALA A CA 1
ATOM 2027 C C . ALA A 1 288 ? -4.623 52.541 36.863 1.00 37.91 288 ALA A C 1
ATOM 2029 O O . ALA A 1 288 ? -4.884 52.899 38.013 1.00 37.91 288 ALA A O 1
ATOM 2030 N N . PRO A 1 289 ? -4.790 51.269 36.464 1.00 34.31 289 PRO A N 1
ATOM 2031 C CA . PRO A 1 289 ? -4.874 50.166 37.402 1.00 34.31 289 PRO A CA 1
ATOM 2032 C C . PRO A 1 289 ? -3.532 49.427 37.452 1.00 34.31 289 PRO A C 1
ATOM 2034 O O . PRO A 1 289 ? -3.166 48.653 36.573 1.00 34.31 289 PRO A O 1
ATOM 2037 N N . THR A 1 290 ? -2.787 49.757 38.502 1.00 31.12 290 THR A N 1
ATOM 2038 C CA . THR A 1 290 ? -2.190 48.829 39.469 1.00 31.12 290 THR A CA 1
ATOM 2039 C C . THR A 1 290 ? -1.843 47.428 38.952 1.00 31.12 290 THR A C 1
ATOM 2041 O O . THR A 1 290 ? -2.675 46.526 38.896 1.00 31.12 290 THR A O 1
ATOM 2044 N N . THR A 1 291 ? -0.556 47.222 38.684 1.00 32.69 291 THR A N 1
ATOM 2045 C CA . THR A 1 291 ? 0.087 45.907 38.644 1.00 32.69 291 THR A CA 1
ATOM 2046 C C . THR A 1 291 ? -0.040 45.222 40.006 1.00 32.69 291 THR A C 1
ATOM 2048 O O . THR A 1 291 ? 0.544 45.684 40.987 1.00 32.69 291 THR A O 1
ATOM 2051 N N . ALA A 1 292 ? -0.778 44.114 40.067 1.00 33.09 292 ALA A N 1
ATOM 2052 C CA . ALA A 1 292 ? -0.704 43.170 41.176 1.00 33.09 292 ALA A CA 1
ATOM 2053 C C . ALA A 1 292 ? 0.446 42.172 40.913 1.00 33.09 292 ALA A C 1
ATOM 2055 O O . ALA A 1 292 ? 0.513 41.610 39.817 1.00 33.09 292 ALA A O 1
ATOM 2056 N N . PRO A 1 293 ? 1.368 41.960 41.869 1.00 34.66 293 PRO A N 1
ATOM 2057 C CA . PRO A 1 293 ? 2.506 41.070 41.688 1.00 34.66 293 PRO A CA 1
ATOM 2058 C C . PRO A 1 293 ? 2.101 39.598 41.846 1.00 34.66 293 PRO A C 1
ATOM 2060 O O . PRO A 1 293 ? 1.409 39.216 42.789 1.00 34.66 293 PRO A O 1
ATOM 2063 N N . VAL A 1 294 ? 2.588 38.769 40.922 1.00 37.78 294 VAL A N 1
ATOM 2064 C CA . VAL A 1 294 ? 2.606 37.304 41.023 1.00 37.78 294 VAL A CA 1
ATOM 2065 C C . VAL A 1 294 ? 3.521 36.910 42.195 1.00 37.78 294 VAL A C 1
ATOM 2067 O O . VAL A 1 294 ? 4.633 37.439 42.276 1.00 37.78 294 VAL A O 1
ATOM 2070 N N . PRO A 1 295 ? 3.113 36.014 43.113 1.00 34.50 295 PRO A N 1
ATOM 2071 C CA . PRO A 1 295 ? 3.976 35.605 44.213 1.00 34.50 295 PRO A CA 1
ATOM 2072 C C . PRO A 1 295 ? 5.156 34.769 43.702 1.00 34.50 295 PRO A C 1
ATOM 2074 O O . PRO A 1 295 ? 4.986 33.774 42.998 1.00 34.50 295 PRO A O 1
ATOM 2077 N N . ALA A 1 296 ? 6.359 35.202 44.080 1.00 33.69 296 ALA A N 1
ATOM 2078 C CA . ALA A 1 296 ? 7.616 34.519 43.828 1.00 33.69 296 ALA A CA 1
ATOM 2079 C C . ALA A 1 296 ? 7.723 33.226 44.652 1.00 33.69 296 ALA A C 1
ATOM 2081 O O . ALA A 1 296 ? 7.543 33.223 45.871 1.00 33.69 296 ALA A O 1
ATOM 2082 N N . THR A 1 297 ? 8.076 32.139 43.974 1.00 38.16 297 THR A N 1
ATOM 2083 C CA . THR A 1 297 ? 8.542 30.881 44.563 1.00 38.16 297 THR A CA 1
ATOM 2084 C C . THR A 1 297 ? 9.861 31.124 45.314 1.00 38.16 297 THR A C 1
ATOM 2086 O O . THR A 1 297 ? 10.785 31.683 44.716 1.00 38.16 297 THR A O 1
ATOM 2089 N N . PRO A 1 298 ? 10.006 30.736 46.594 1.00 35.50 298 PRO A N 1
ATOM 2090 C CA . PRO A 1 298 ? 11.246 30.973 47.322 1.00 35.50 298 PRO A CA 1
ATOM 2091 C C . PRO A 1 298 ? 12.344 29.990 46.895 1.00 35.50 298 PRO A C 1
ATOM 2093 O O . PRO A 1 298 ? 12.131 28.780 46.806 1.00 35.50 298 PRO A O 1
ATOM 2096 N N . ALA A 1 299 ? 13.533 30.541 46.647 1.00 33.72 299 ALA A N 1
ATOM 2097 C CA . ALA A 1 299 ? 14.766 29.803 46.415 1.00 33.72 299 ALA A CA 1
ATOM 2098 C C . ALA A 1 299 ? 15.285 29.130 47.702 1.00 33.72 299 ALA A C 1
ATOM 2100 O O . ALA A 1 299 ? 15.031 29.578 48.820 1.00 33.72 299 ALA A O 1
ATOM 2101 N N . ALA A 1 300 ? 16.026 28.043 47.493 1.00 32.91 300 ALA A N 1
ATOM 2102 C CA . ALA A 1 300 ? 16.590 27.133 48.484 1.00 32.91 300 ALA A CA 1
ATOM 2103 C C . ALA A 1 300 ? 17.526 27.779 49.530 1.00 32.91 300 ALA A C 1
ATOM 2105 O O . ALA A 1 300 ? 18.256 28.716 49.203 1.00 32.91 300 ALA A O 1
ATOM 2106 N N . PRO A 1 301 ? 17.636 27.196 50.741 1.00 32.41 301 PRO A N 1
ATOM 2107 C CA . PRO A 1 301 ? 18.815 27.336 51.584 1.00 32.41 301 PRO A CA 1
ATOM 2108 C C . PRO A 1 301 ? 19.825 26.205 51.323 1.00 32.41 301 PRO A C 1
ATOM 2110 O O . PRO A 1 301 ? 19.467 25.036 51.173 1.00 32.41 301 PRO A O 1
ATOM 2113 N N . ALA A 1 302 ? 21.108 26.563 51.294 1.00 31.22 302 ALA A N 1
ATOM 2114 C CA . ALA A 1 302 ? 22.222 25.630 51.205 1.00 31.22 302 ALA A CA 1
ATOM 2115 C C . ALA A 1 302 ? 22.664 25.119 52.592 1.00 31.22 302 ALA A C 1
ATOM 2117 O O . ALA A 1 302 ? 22.697 25.873 53.561 1.00 31.22 302 ALA A O 1
ATOM 2118 N N . SER A 1 303 ? 23.117 23.860 52.592 1.00 31.28 303 SER A N 1
ATOM 2119 C CA . SER A 1 303 ? 24.146 23.260 53.459 1.00 31.28 303 SER A CA 1
ATOM 2120 C C . SER A 1 303 ? 23.788 22.857 54.898 1.00 31.28 303 SER A C 1
ATOM 2122 O O . SER A 1 303 ? 23.959 23.621 55.842 1.00 31.28 303 SER A O 1
ATOM 2124 N N . ALA A 1 304 ? 23.488 21.564 55.075 1.00 30.31 304 ALA A N 1
ATOM 2125 C CA . ALA A 1 304 ? 23.909 20.785 56.243 1.00 30.31 304 ALA A CA 1
ATOM 2126 C C . ALA A 1 304 ? 24.190 19.322 55.837 1.00 30.31 304 ALA A C 1
ATOM 2128 O O . ALA A 1 304 ? 23.431 18.701 55.096 1.00 30.31 304 ALA A O 1
ATOM 2129 N N . THR A 1 305 ? 25.332 18.818 56.293 1.00 31.69 305 THR A N 1
ATOM 2130 C CA . THR A 1 305 ? 25.991 17.536 55.992 1.00 31.69 305 THR A CA 1
ATOM 2131 C C . THR A 1 305 ? 25.185 16.302 56.438 1.00 31.69 305 THR A C 1
ATOM 2133 O O . THR A 1 305 ? 24.706 16.304 57.571 1.00 31.69 305 THR A O 1
ATOM 2136 N N . PRO A 1 306 ? 25.116 15.207 55.650 1.00 34.28 306 PRO A N 1
ATOM 2137 C CA . PRO A 1 306 ? 24.602 13.926 56.131 1.00 34.28 306 PRO A CA 1
ATOM 2138 C C . PRO A 1 306 ? 25.705 12.875 56.366 1.00 34.28 306 PRO A C 1
ATOM 2140 O O . PRO A 1 306 ? 26.575 12.639 55.527 1.00 34.28 306 PRO A O 1
ATOM 2143 N N . THR A 1 307 ? 25.629 12.227 57.527 1.00 28.45 307 THR A N 1
ATOM 2144 C CA . THR A 1 307 ? 26.408 11.060 57.968 1.00 28.45 307 THR A CA 1
ATOM 2145 C C . THR A 1 307 ? 25.856 9.751 57.372 1.00 28.45 307 THR A C 1
ATOM 2147 O O . THR A 1 307 ? 24.655 9.614 57.156 1.00 28.45 307 THR A O 1
ATOM 2150 N N . ALA A 1 308 ? 26.751 8.791 57.113 1.00 32.03 308 ALA A N 1
ATOM 2151 C CA . ALA A 1 308 ? 26.516 7.508 56.431 1.00 32.03 308 ALA A CA 1
ATOM 2152 C C . ALA A 1 308 ? 25.671 6.478 57.218 1.00 32.03 308 ALA A C 1
ATOM 2154 O O . ALA A 1 308 ? 25.608 6.544 58.447 1.00 32.03 308 ALA A O 1
ATOM 2155 N N . PRO A 1 309 ? 25.140 5.446 56.524 1.00 31.48 309 PRO A N 1
ATOM 2156 C CA . PRO A 1 309 ? 25.587 4.087 56.866 1.00 31.48 309 PRO A CA 1
ATOM 2157 C C . PRO A 1 309 ? 25.805 3.106 55.681 1.00 31.48 309 PRO A C 1
ATOM 2159 O O . PRO A 1 309 ? 25.007 3.006 54.758 1.00 31.48 309 PRO A O 1
ATOM 2162 N N . THR A 1 310 ? 26.931 2.390 55.801 1.00 28.22 310 THR A N 1
ATOM 2163 C CA . THR A 1 310 ? 27.266 0.952 55.608 1.00 28.22 310 THR A CA 1
ATOM 2164 C C . THR A 1 310 ? 26.787 0.123 54.383 1.00 28.22 310 THR A C 1
ATOM 2166 O O . THR A 1 310 ? 25.592 0.060 54.113 1.00 28.22 310 THR A O 1
ATOM 2169 N N . PRO A 1 311 ? 27.694 -0.635 53.704 1.00 31.75 311 PRO A N 1
ATOM 2170 C CA . PRO A 1 311 ? 27.414 -1.382 52.466 1.00 31.75 311 PRO A CA 1
ATOM 2171 C C . PRO A 1 311 ? 27.293 -2.913 52.635 1.00 31.75 311 PRO A C 1
ATOM 2173 O O . PRO A 1 311 ? 27.907 -3.497 53.528 1.00 31.75 311 PRO A O 1
ATOM 2176 N N . THR A 1 312 ? 26.594 -3.594 51.712 1.00 25.80 312 THR A N 1
ATOM 2177 C CA . THR A 1 312 ? 26.772 -5.033 51.363 1.00 25.80 312 THR A CA 1
ATOM 2178 C C . THR A 1 312 ? 25.955 -5.409 50.103 1.00 25.80 312 THR A C 1
ATOM 2180 O O . THR A 1 312 ? 24.999 -4.708 49.788 1.00 25.80 312 THR A O 1
ATOM 2183 N N . PRO A 1 313 ? 26.268 -6.501 49.372 1.00 29.08 313 PRO A N 1
ATOM 2184 C CA . PRO A 1 313 ? 27.443 -6.692 48.524 1.00 29.08 313 PRO A CA 1
ATOM 2185 C C . PRO A 1 313 ? 27.091 -6.890 47.028 1.00 29.08 313 PRO A C 1
ATOM 2187 O O . PRO A 1 313 ? 25.967 -7.198 46.644 1.00 29.08 313 PRO A O 1
ATOM 2190 N N . LYS A 1 314 ? 28.114 -6.744 46.176 1.00 24.09 314 LYS A N 1
ATOM 2191 C CA . LYS A 1 314 ? 28.089 -6.984 44.725 1.00 24.09 314 LYS A CA 1
ATOM 2192 C C . LYS A 1 314 ? 28.140 -8.486 44.421 1.00 24.09 314 LYS A C 1
ATOM 2194 O O . LYS A 1 314 ? 29.047 -9.157 44.909 1.00 24.09 314 LYS A O 1
ATOM 2199 N N . LEU A 1 315 ? 27.254 -8.986 43.556 1.00 24.97 315 LEU A N 1
ATOM 2200 C CA . LEU A 1 315 ? 27.426 -10.297 42.924 1.00 24.97 315 LEU A CA 1
ATOM 2201 C C . LEU A 1 315 ? 28.200 -10.122 41.610 1.00 24.97 315 LEU A C 1
ATOM 2203 O O . LEU A 1 315 ? 27.751 -9.443 40.688 1.00 24.97 315 LEU A O 1
ATOM 2207 N N . GLN A 1 316 ? 29.402 -10.690 41.577 1.00 25.56 316 GLN A N 1
ATOM 2208 C CA . GLN A 1 316 ? 30.290 -10.731 40.422 1.00 25.56 316 GLN A CA 1
ATOM 2209 C C . GLN A 1 316 ? 29.934 -11.916 39.522 1.00 25.56 316 GLN A C 1
ATOM 2211 O O . GLN A 1 316 ? 29.721 -13.033 39.993 1.00 25.56 316 GLN A O 1
ATOM 2216 N N . TRP A 1 317 ? 29.925 -11.657 38.218 1.00 22.92 317 TRP A N 1
ATOM 2217 C CA . TRP A 1 317 ? 29.966 -12.660 37.165 1.00 22.92 317 TRP A CA 1
ATOM 2218 C C . TRP A 1 317 ? 31.320 -13.387 37.217 1.00 22.92 317 TRP A C 1
ATOM 2220 O O . TRP A 1 317 ? 32.371 -12.749 37.303 1.00 22.92 317 TRP A O 1
ATOM 2230 N N . ARG A 1 318 ? 31.306 -14.723 37.188 1.00 23.48 318 ARG A N 1
ATOM 2231 C CA . ARG A 1 318 ? 32.511 -15.534 36.980 1.00 23.48 318 ARG A CA 1
ATOM 2232 C C . ARG A 1 318 ? 32.589 -15.956 35.520 1.00 23.48 318 ARG A C 1
ATOM 2234 O O . ARG A 1 318 ? 31.716 -16.663 35.031 1.00 23.48 318 ARG A O 1
ATOM 2241 N N . THR A 1 319 ? 33.669 -15.561 34.862 1.00 25.67 319 THR A N 1
ATOM 2242 C CA . THR A 1 319 ? 34.260 -16.285 33.736 1.00 25.67 319 THR A CA 1
ATOM 2243 C C . THR A 1 319 ? 35.115 -17.427 34.250 1.00 25.67 319 THR A C 1
ATOM 2245 O O . THR A 1 319 ? 36.064 -17.185 34.992 1.00 25.67 319 THR A O 1
ATOM 2248 N N . GLU A 1 320 ? 34.844 -18.637 33.775 1.00 23.83 320 GLU A N 1
ATOM 2249 C CA . GLU A 1 320 ? 35.821 -19.721 33.744 1.00 23.83 320 GLU A CA 1
ATOM 2250 C C . GLU A 1 320 ? 35.912 -20.249 32.310 1.00 23.83 320 GLU A C 1
ATOM 2252 O O . GLU A 1 320 ? 34.970 -20.799 31.746 1.00 23.83 320 GLU A O 1
ATOM 2257 N N . THR A 1 321 ? 37.071 -20.015 31.705 1.00 25.09 321 THR A N 1
ATOM 2258 C CA . THR A 1 321 ? 37.578 -20.712 30.526 1.00 25.09 321 THR A CA 1
ATOM 2259 C C . THR A 1 321 ? 38.147 -22.061 30.950 1.00 25.09 321 THR A C 1
ATOM 2261 O O . THR A 1 321 ? 39.068 -22.091 31.767 1.00 25.09 321 THR A O 1
ATOM 2264 N N . ALA A 1 322 ? 37.699 -23.153 30.328 1.00 25.62 322 ALA A N 1
ATOM 2265 C CA . ALA A 1 322 ? 38.468 -24.391 30.255 1.00 25.62 322 ALA A CA 1
ATOM 2266 C C . ALA A 1 322 ? 38.271 -25.087 28.896 1.00 25.62 322 ALA A C 1
ATOM 2268 O O . ALA A 1 322 ? 37.172 -25.463 28.505 1.00 25.62 322 ALA A O 1
ATOM 2269 N N . SER A 1 323 ? 39.406 -25.167 28.206 1.00 23.83 323 SER A N 1
ATOM 2270 C CA . SER A 1 323 ? 39.828 -25.955 27.046 1.00 23.83 323 SER A CA 1
ATOM 2271 C C . SER A 1 323 ? 39.079 -27.253 26.703 1.00 23.83 323 SER A C 1
ATOM 2273 O O . SER A 1 323 ? 38.679 -28.028 27.563 1.00 23.83 323 SER A O 1
ATOM 2275 N N . ALA A 1 324 ? 39.053 -27.503 25.391 1.00 26.31 324 ALA A N 1
ATOM 2276 C CA . ALA A 1 324 ? 38.600 -28.677 24.656 1.00 26.31 324 ALA A CA 1
ATOM 2277 C C . ALA A 1 324 ? 39.229 -30.019 25.072 1.00 26.31 324 ALA A C 1
ATOM 2279 O O . ALA A 1 324 ? 40.425 -30.075 25.351 1.00 26.31 324 ALA A O 1
ATOM 2280 N N . ASP A 1 325 ? 38.455 -31.099 24.905 1.00 23.77 325 ASP A N 1
ATOM 2281 C CA . ASP A 1 325 ? 38.930 -32.293 24.198 1.00 23.77 325 ASP A CA 1
ATOM 2282 C C . ASP A 1 325 ? 37.783 -32.993 23.438 1.00 23.77 325 ASP A C 1
ATOM 2284 O O . ASP A 1 325 ? 36.623 -32.984 23.853 1.00 23.77 325 ASP A O 1
ATOM 2288 N N . ARG A 1 326 ? 38.119 -33.533 22.266 1.00 27.89 326 ARG A N 1
ATOM 2289 C CA . ARG A 1 326 ? 37.235 -34.151 21.270 1.00 27.89 326 ARG A CA 1
ATOM 2290 C C . ARG A 1 326 ? 37.035 -35.634 21.582 1.00 27.89 326 ARG A C 1
ATOM 2292 O O . ARG A 1 326 ? 38.008 -36.345 21.789 1.00 27.89 326 ARG A O 1
ATOM 2299 N N . SER A 1 327 ? 35.825 -36.159 21.392 1.00 25.05 327 SER A N 1
ATOM 2300 C CA . SER A 1 327 ? 35.677 -37.502 20.809 1.00 25.05 327 SER A CA 1
ATOM 2301 C C . SER A 1 327 ? 34.315 -37.697 20.138 1.00 25.05 327 SER A C 1
ATOM 2303 O O . SER A 1 327 ? 33.287 -37.187 20.572 1.00 25.05 327 SER A O 1
ATOM 2305 N N . LEU A 1 328 ? 34.377 -38.380 18.997 1.00 29.28 328 LEU A N 1
ATOM 2306 C CA . LEU A 1 328 ? 33.311 -38.684 18.050 1.00 29.28 328 LEU A CA 1
ATOM 2307 C C . LEU A 1 328 ? 32.375 -39.784 18.575 1.00 29.28 328 LEU A C 1
ATOM 2309 O O . LEU A 1 328 ? 32.843 -40.786 19.108 1.00 29.28 328 LEU A O 1
ATOM 2313 N N . GLY A 1 329 ? 31.074 -39.649 18.308 1.00 24.69 329 GLY A N 1
ATOM 2314 C CA . GLY A 1 329 ? 30.072 -40.704 18.484 1.00 24.69 329 GLY A CA 1
ATOM 2315 C C . GLY A 1 329 ? 28.832 -40.426 17.632 1.00 24.69 329 GLY A C 1
ATOM 2316 O O . GLY A 1 329 ? 28.091 -39.488 17.901 1.00 24.69 329 GLY A O 1
ATOM 2317 N N . ALA A 1 330 ? 28.666 -41.211 16.569 1.00 28.44 330 ALA A N 1
ATOM 2318 C CA . ALA A 1 330 ? 27.611 -41.147 15.555 1.00 28.44 330 ALA A CA 1
ATOM 2319 C C . ALA A 1 330 ? 26.207 -41.550 16.101 1.00 28.44 330 ALA A C 1
ATOM 2321 O O . ALA A 1 330 ? 26.104 -42.018 17.235 1.00 28.44 330 ALA A O 1
ATOM 2322 N N . PRO A 1 331 ? 25.119 -41.366 15.320 1.00 27.44 331 PRO A N 1
ATOM 2323 C CA . PRO A 1 331 ? 23.761 -41.182 15.829 1.00 27.44 331 PRO A CA 1
ATOM 2324 C C . PRO A 1 331 ? 23.004 -42.496 16.064 1.00 27.44 331 PRO A C 1
ATOM 2326 O O . PRO A 1 331 ? 23.105 -43.447 15.288 1.00 27.44 331 PRO A O 1
ATOM 2329 N N . LEU A 1 332 ? 22.171 -42.515 17.107 1.00 27.08 332 LEU A N 1
ATOM 2330 C CA . LEU A 1 332 ? 21.207 -43.584 17.351 1.00 27.08 332 LEU A CA 1
ATOM 2331 C C . LEU A 1 332 ? 19.930 -43.339 16.541 1.00 27.08 332 LEU A C 1
ATOM 2333 O O . LEU A 1 332 ? 19.198 -42.377 16.755 1.00 27.08 332 LEU A O 1
ATOM 2337 N N . GLN A 1 333 ? 19.687 -44.260 15.612 1.00 27.73 333 GLN A N 1
ATOM 2338 C CA . GLN A 1 333 ? 18.422 -44.472 14.920 1.00 27.73 333 GLN A CA 1
ATOM 2339 C C . GLN A 1 333 ? 17.327 -44.849 15.929 1.00 27.73 333 GLN A C 1
ATOM 2341 O O . GLN A 1 333 ? 17.531 -45.753 16.741 1.00 27.73 333 GLN A O 1
ATOM 2346 N N . SER A 1 334 ? 16.136 -44.259 15.816 1.00 28.84 334 SER A N 1
ATOM 2347 C CA . SER A 1 334 ? 14.912 -44.866 16.345 1.00 28.84 334 SER A CA 1
ATOM 2348 C C . SER A 1 334 ? 13.929 -45.125 15.204 1.00 28.84 334 SER A C 1
ATOM 2350 O O . SER A 1 334 ? 13.630 -44.275 14.368 1.00 28.84 334 SER A O 1
ATOM 2352 N N . ARG A 1 335 ? 13.519 -46.392 15.138 1.00 27.34 335 ARG A N 1
ATOM 2353 C CA . ARG A 1 335 ? 12.571 -46.971 14.188 1.00 27.34 335 ARG A CA 1
ATOM 2354 C C . ARG A 1 335 ? 11.182 -46.373 14.393 1.00 27.34 335 ARG A C 1
ATOM 2356 O O . ARG A 1 335 ? 10.747 -46.203 15.528 1.00 27.34 335 ARG A O 1
ATOM 2363 N N . GLY A 1 336 ? 10.482 -46.130 13.289 1.00 23.61 336 GLY A N 1
ATOM 2364 C CA . GLY A 1 336 ? 9.081 -45.731 13.301 1.00 23.61 336 GLY A CA 1
ATOM 2365 C C . GLY A 1 336 ? 8.126 -46.871 13.656 1.00 23.61 336 GLY A C 1
ATOM 2366 O O . GLY A 1 336 ? 8.449 -48.043 13.474 1.00 23.61 336 GLY A O 1
ATOM 2367 N N . GLN A 1 337 ? 6.938 -46.493 14.123 1.00 27.94 337 GLN A N 1
ATOM 2368 C CA . GLN A 1 337 ? 5.643 -46.786 13.497 1.00 27.94 337 GLN A CA 1
ATOM 2369 C C . GLN A 1 337 ? 4.511 -46.212 14.366 1.00 27.94 337 GLN A C 1
ATOM 2371 O O . GLN A 1 337 ? 4.474 -46.459 15.565 1.00 27.94 337 GLN A O 1
ATOM 2376 N N . GLY A 1 338 ? 3.548 -45.539 13.724 1.00 23.64 338 GLY A N 1
ATOM 2377 C CA . GLY A 1 338 ? 2.144 -45.626 14.135 1.00 23.64 338 GLY A CA 1
ATOM 2378 C C . GLY A 1 338 ? 1.441 -44.348 14.604 1.00 23.64 338 GLY A C 1
ATOM 2379 O O . GLY A 1 338 ? 1.356 -44.110 15.797 1.00 23.64 338 GLY A O 1
ATOM 2380 N N . GLN A 1 339 ? 0.788 -43.684 13.642 1.00 28.53 339 GLN A N 1
ATOM 2381 C CA . GLN A 1 339 ? -0.547 -43.064 13.738 1.00 28.53 339 GLN A CA 1
ATOM 2382 C C . GLN A 1 339 ? -0.725 -41.751 14.527 1.00 28.53 339 GLN A C 1
ATOM 2384 O O . GLN A 1 339 ? -0.596 -41.705 15.745 1.00 28.53 339 GLN A O 1
ATOM 2389 N N . GLY A 1 340 ? -1.190 -40.720 13.804 1.00 26.56 340 GLY A N 1
ATOM 2390 C CA . GLY A 1 340 ? -1.912 -39.582 14.383 1.00 26.56 340 GLY A CA 1
ATOM 2391 C C . GLY A 1 340 ? -1.442 -38.186 13.972 1.00 26.56 340 GLY A C 1
ATOM 2392 O O . GLY A 1 340 ? -1.403 -37.309 14.827 1.00 26.56 340 GLY A O 1
ATOM 2393 N N . GLU A 1 341 ? -1.088 -37.937 12.707 1.00 28.77 341 GLU A N 1
ATOM 2394 C CA . GLU A 1 341 ? -0.890 -36.559 12.237 1.00 28.77 341 GLU A CA 1
ATOM 2395 C C . GLU A 1 341 ? -2.247 -35.855 12.094 1.00 28.77 341 GLU A C 1
ATOM 2397 O O . GLU A 1 341 ? -2.971 -36.019 11.111 1.00 28.77 341 GLU A O 1
ATOM 2402 N N . GLY A 1 342 ? -2.596 -35.071 13.115 1.00 27.14 342 GLY A N 1
ATOM 2403 C CA . GLY A 1 342 ? -3.600 -34.023 13.018 1.00 27.14 342 GLY A CA 1
ATOM 2404 C C . GLY A 1 342 ? -3.097 -32.943 12.069 1.00 27.14 342 GLY A C 1
ATOM 2405 O O . GLY A 1 342 ? -2.310 -32.083 12.454 1.00 27.14 342 GLY A O 1
ATOM 2406 N N . GLN A 1 343 ? -3.549 -33.010 10.820 1.00 30.73 343 GLN A N 1
ATOM 2407 C CA . GLN A 1 343 ? -3.432 -31.919 9.864 1.00 30.73 343 GLN A CA 1
ATOM 2408 C C . GLN A 1 343 ? -4.113 -30.682 10.459 1.00 30.73 343 GLN A C 1
ATOM 2410 O O . GLN A 1 343 ? -5.327 -30.677 10.677 1.00 30.73 343 GLN A O 1
ATOM 2415 N N . GLY A 1 344 ? -3.326 -29.638 10.728 1.00 28.84 344 GLY A N 1
ATOM 2416 C CA . GLY A 1 344 ? -3.842 -28.291 10.932 1.00 28.84 344 GLY A CA 1
ATOM 2417 C C . GLY A 1 344 ? -4.597 -27.884 9.674 1.00 28.84 344 GLY A C 1
ATOM 2418 O O . GLY A 1 344 ? -3.993 -27.623 8.636 1.00 28.84 344 GLY A O 1
ATOM 2419 N N . GLN A 1 345 ? -5.923 -27.925 9.752 1.00 30.73 345 GLN A N 1
ATOM 2420 C CA . GLN A 1 345 ? -6.805 -27.493 8.681 1.00 30.73 345 GLN A CA 1
ATOM 2421 C C . GLN A 1 345 ? -6.577 -25.998 8.451 1.00 30.73 345 GLN A C 1
ATOM 2423 O O . GLN A 1 345 ? -6.852 -25.180 9.327 1.00 30.73 345 GLN A O 1
ATOM 2428 N N . GLY A 1 346 ? -6.073 -25.653 7.264 1.00 33.03 346 GLY A N 1
ATOM 2429 C CA . GLY A 1 346 ? -6.197 -24.301 6.725 1.00 33.03 346 GLY A CA 1
ATOM 2430 C C . GLY A 1 346 ? -7.672 -23.874 6.665 1.00 33.03 346 GLY A C 1
ATOM 2431 O O . GLY A 1 346 ? -8.563 -24.730 6.735 1.00 33.03 346 GLY A O 1
ATOM 2432 N N . PRO A 1 347 ? -7.955 -22.565 6.557 1.00 35.28 347 PRO A N 1
ATOM 2433 C CA . PRO A 1 347 ? -9.314 -22.051 6.646 1.00 35.28 347 PRO A CA 1
ATOM 2434 C C . PRO A 1 347 ? -10.196 -22.714 5.582 1.00 35.28 347 PRO A C 1
ATOM 2436 O O . PRO A 1 347 ? -9.899 -22.702 4.386 1.00 35.28 347 PRO A O 1
ATOM 2439 N N . ALA A 1 348 ? -11.271 -23.348 6.046 1.00 33.16 348 ALA A N 1
ATOM 2440 C CA . ALA A 1 348 ? -12.216 -24.061 5.207 1.00 33.16 348 ALA A CA 1
ATOM 2441 C C . ALA A 1 348 ? -12.827 -23.115 4.158 1.00 33.16 348 ALA A C 1
ATOM 2443 O O . ALA A 1 348 ? -13.526 -22.156 4.485 1.00 33.16 348 ALA A O 1
ATOM 2444 N N . ARG A 1 349 ? -12.594 -23.418 2.877 1.00 41.66 349 ARG A N 1
ATOM 2445 C CA . ARG A 1 349 ? -13.280 -22.793 1.740 1.00 41.66 349 ARG A CA 1
ATOM 2446 C C . ARG A 1 349 ? -14.760 -23.218 1.743 1.00 41.66 349 ARG A C 1
ATOM 2448 O O . ARG A 1 349 ? -15.044 -24.397 1.554 1.00 41.66 349 ARG A O 1
ATOM 2455 N N . GLY A 1 350 ? -15.694 -22.267 1.892 1.00 34.66 350 GLY A N 1
ATOM 2456 C CA . GLY A 1 350 ? -17.059 -22.409 1.346 1.00 34.66 350 GLY A CA 1
ATOM 2457 C C . GLY A 1 350 ? -18.285 -22.251 2.264 1.00 34.66 350 GLY A C 1
ATOM 2458 O O . GLY A 1 350 ? -19.389 -22.530 1.801 1.00 34.66 350 GLY A O 1
ATOM 2459 N N . GLY A 1 351 ? -18.166 -21.802 3.517 1.00 45.94 351 GLY A N 1
ATOM 2460 C CA . GLY A 1 351 ? -19.333 -21.442 4.345 1.00 45.94 351 GLY A CA 1
ATOM 2461 C C . GLY A 1 351 ? -19.595 -19.933 4.333 1.00 45.94 351 GLY A C 1
ATOM 2462 O O . GLY A 1 351 ? -18.671 -19.170 4.591 1.00 45.94 351 GLY A O 1
ATOM 2463 N N . ARG A 1 352 ? -20.832 -19.474 4.071 1.00 58.47 352 ARG A N 1
ATOM 2464 C CA . ARG A 1 352 ? -21.198 -18.068 4.349 1.00 58.47 352 ARG A CA 1
ATOM 2465 C C . ARG A 1 352 ? -21.044 -17.838 5.853 1.00 58.47 352 ARG A C 1
ATOM 2467 O O . ARG A 1 352 ? -21.724 -18.510 6.627 1.00 58.47 352 ARG A O 1
ATOM 2474 N N . GLY A 1 353 ? -20.153 -16.931 6.250 1.00 68.44 353 GLY A N 1
ATOM 2475 C CA . GLY A 1 353 ? -19.970 -16.573 7.654 1.00 68.44 353 GLY A CA 1
ATOM 2476 C C . GLY A 1 353 ? -21.276 -16.065 8.270 1.00 68.44 353 GLY A C 1
ATOM 2477 O O . GLY A 1 353 ? -22.118 -15.477 7.584 1.00 68.44 353 GLY A O 1
ATOM 2478 N N . SER A 1 354 ? -21.463 -16.295 9.569 1.00 87.06 354 SER A N 1
ATOM 2479 C CA . SER A 1 354 ? -22.623 -15.765 10.291 1.00 87.06 354 SER A CA 1
ATOM 2480 C C . SER A 1 354 ? -22.590 -14.229 10.268 1.00 87.06 354 SER A C 1
ATOM 2482 O O . SER A 1 354 ? -21.547 -13.654 10.594 1.00 87.06 354 SER A O 1
ATOM 2484 N N . PRO A 1 355 ? -23.690 -13.540 9.904 1.00 93.88 355 PRO A N 1
ATOM 2485 C CA . PRO A 1 355 ? -23.755 -12.080 9.941 1.00 93.88 355 PRO A CA 1
ATOM 2486 C C . PRO A 1 355 ? -23.421 -11.540 11.336 1.00 93.88 355 PRO A C 1
ATOM 2488 O O . PRO A 1 355 ? -24.073 -11.909 12.310 1.00 93.88 355 PRO A O 1
ATOM 2491 N N . ALA A 1 356 ? -22.428 -10.655 11.427 1.00 96.25 356 ALA A N 1
ATOM 2492 C CA . ALA A 1 356 ? -22.043 -9.998 12.671 1.00 96.25 356 ALA A CA 1
ATOM 2493 C C . ALA A 1 356 ? -22.888 -8.737 12.876 1.00 96.25 356 ALA A C 1
ATOM 2495 O O . ALA A 1 356 ? -23.682 -8.648 13.809 1.00 96.25 356 ALA A O 1
ATOM 2496 N N . PHE A 1 357 ? -22.774 -7.776 11.962 1.00 97.88 357 PHE A N 1
ATOM 2497 C CA . PHE A 1 357 ? -23.513 -6.517 12.009 1.00 97.88 357 PHE A CA 1
ATOM 2498 C C . PHE A 1 357 ? -23.818 -6.009 10.598 1.00 97.88 357 PHE A C 1
ATOM 2500 O O . PHE A 1 357 ? -23.213 -6.442 9.615 1.00 97.88 357 PHE A O 1
ATOM 2507 N N . ALA A 1 358 ? -24.760 -5.075 10.505 1.00 97.94 358 ALA A N 1
ATOM 2508 C CA . ALA A 1 358 ? -24.984 -4.280 9.303 1.00 97.94 358 ALA A CA 1
ATOM 2509 C C . ALA A 1 358 ? -24.611 -2.820 9.567 1.00 97.94 358 ALA A C 1
ATOM 2511 O O . ALA A 1 358 ? -25.020 -2.260 10.587 1.00 97.94 358 ALA A O 1
ATOM 2512 N N . ALA A 1 359 ? -23.854 -2.206 8.661 1.00 98.06 359 ALA A N 1
ATOM 2513 C CA . ALA A 1 359 ? -23.531 -0.788 8.736 1.00 98.06 359 ALA A CA 1
ATOM 2514 C C . ALA A 1 359 ? -24.789 0.053 8.461 1.00 98.06 359 ALA A C 1
ATOM 2516 O O . ALA A 1 359 ? -25.500 -0.180 7.486 1.00 98.06 359 ALA A O 1
ATOM 2517 N N . ILE A 1 360 ? -25.066 1.035 9.316 1.00 98.19 360 ILE A N 1
ATOM 2518 C CA . ILE A 1 360 ? -26.107 2.050 9.095 1.00 98.19 360 ILE A CA 1
ATOM 2519 C C . ILE A 1 360 ? -25.470 3.255 8.410 1.00 98.19 360 ILE A C 1
ATOM 2521 O O . ILE A 1 360 ? -25.937 3.699 7.367 1.00 98.19 360 ILE A O 1
ATOM 2525 N N . GLU A 1 361 ? -24.372 3.748 8.983 1.00 98.12 361 GLU A N 1
ATOM 2526 C CA . GLU A 1 361 ? -23.599 4.881 8.485 1.00 98.12 361 GLU A CA 1
ATOM 2527 C C . GLU A 1 361 ? -22.110 4.533 8.604 1.00 98.12 361 GLU A C 1
ATOM 2529 O O . GLU A 1 361 ? -21.648 4.201 9.696 1.00 98.12 361 GLU A O 1
ATOM 2534 N N . PRO A 1 362 ? -21.326 4.589 7.515 1.00 97.12 362 PRO A N 1
ATOM 2535 C CA . PRO A 1 362 ? -19.912 4.219 7.560 1.00 97.12 362 PRO A CA 1
ATOM 2536 C C . PRO A 1 362 ? -19.007 5.298 8.187 1.00 97.12 362 PRO A C 1
ATOM 2538 O O . PRO A 1 362 ? -17.789 5.120 8.218 1.00 97.12 362 PRO A O 1
ATOM 2541 N N . GLY A 1 363 ? -19.568 6.417 8.660 1.00 97.12 363 GLY A N 1
ATOM 2542 C CA . GLY A 1 363 ? -18.805 7.608 9.029 1.00 97.12 363 GLY A CA 1
ATOM 2543 C C . GLY A 1 363 ? -18.144 8.259 7.816 1.00 97.12 363 GLY A C 1
ATOM 2544 O O . GLY A 1 363 ? -18.641 8.145 6.693 1.00 97.12 363 GLY A O 1
ATOM 2545 N N . LEU A 1 364 ? -17.004 8.928 8.023 1.00 96.44 364 LEU A N 1
ATOM 2546 C CA . LEU A 1 364 ? -16.228 9.475 6.901 1.00 96.44 364 LEU A CA 1
ATOM 2547 C C . LEU A 1 364 ? -15.736 8.357 5.969 1.00 96.44 364 LEU A C 1
ATOM 2549 O O . LEU A 1 364 ? -15.817 8.481 4.747 1.00 96.44 364 LEU A O 1
ATOM 2553 N N . ARG A 1 365 ? -15.205 7.277 6.553 1.00 97.69 365 ARG A N 1
ATOM 2554 C CA . ARG A 1 365 ? -14.794 6.062 5.843 1.00 97.69 365 ARG A CA 1
ATOM 2555 C C . ARG A 1 365 ? -14.599 4.917 6.835 1.00 97.69 365 ARG A C 1
ATOM 2557 O O . ARG A 1 365 ? -13.921 5.096 7.845 1.00 97.69 365 ARG A O 1
ATOM 2564 N N . ALA A 1 366 ? -15.104 3.735 6.490 1.00 98.56 366 ALA A N 1
ATOM 2565 C CA . ALA A 1 366 ? -14.872 2.497 7.225 1.00 98.56 366 ALA A CA 1
ATOM 2566 C C . ALA A 1 366 ? -14.403 1.394 6.267 1.00 98.56 366 ALA A C 1
ATOM 2568 O O . ALA A 1 366 ? -15.018 1.172 5.222 1.00 98.56 366 ALA A O 1
ATOM 2569 N N . THR A 1 367 ? -13.309 0.712 6.600 1.00 98.50 367 THR A N 1
ATOM 2570 C CA . THR A 1 367 ? -12.733 -0.369 5.779 1.00 98.50 367 THR A CA 1
ATOM 2571 C C . THR A 1 367 ? -12.387 -1.573 6.633 1.00 98.50 367 THR A C 1
ATOM 2573 O O . THR A 1 367 ? -11.944 -1.405 7.767 1.00 98.50 367 THR A O 1
ATOM 2576 N N . LEU A 1 368 ? -12.533 -2.776 6.079 1.00 98.25 368 LEU A N 1
ATOM 2577 C CA . LEU A 1 368 ? -12.022 -3.984 6.718 1.00 98.25 368 LEU A CA 1
ATOM 2578 C C . LEU A 1 368 ? -10.492 -4.013 6.586 1.00 98.25 368 LEU A C 1
ATOM 2580 O O . LEU A 1 368 ? -9.961 -3.806 5.491 1.00 98.25 368 LEU A O 1
ATOM 2584 N N . GLN A 1 369 ? -9.800 -4.218 7.705 1.00 98.56 369 GLN A N 1
ATOM 2585 C CA . GLN A 1 369 ? -8.341 -4.243 7.788 1.00 98.56 369 GLN A CA 1
ATOM 2586 C C . GLN A 1 369 ? -7.876 -5.359 8.726 1.00 98.56 369 GLN A C 1
ATOM 2588 O O . GLN A 1 369 ? -8.364 -5.466 9.849 1.00 98.56 369 GLN A O 1
ATOM 2593 N N . ASP A 1 370 ? -6.914 -6.156 8.273 1.00 97.88 370 ASP A N 1
ATOM 2594 C CA . ASP A 1 370 ? -6.078 -7.036 9.098 1.00 97.88 370 ASP A CA 1
ATOM 2595 C C . ASP A 1 370 ? -4.630 -6.499 9.120 1.00 97.88 370 ASP A C 1
ATOM 2597 O O . ASP A 1 370 ? -4.410 -5.293 8.972 1.00 97.88 370 ASP A O 1
ATOM 2601 N N . GLN A 1 371 ? -3.625 -7.357 9.324 1.00 96.94 371 GLN A N 1
ATOM 2602 C CA . GLN A 1 371 ? -2.209 -6.953 9.297 1.00 96.94 371 GLN A CA 1
ATOM 2603 C C . GLN A 1 371 ? -1.626 -6.823 7.876 1.00 96.94 371 GLN A C 1
ATOM 2605 O O . GLN A 1 371 ? -0.451 -6.478 7.734 1.00 96.94 371 GLN A O 1
ATOM 2610 N N . GLY A 1 372 ? -2.437 -7.036 6.839 1.00 96.44 372 GLY A N 1
ATOM 2611 C CA . GLY A 1 372 ? -2.063 -6.872 5.442 1.00 96.44 372 GLY A CA 1
A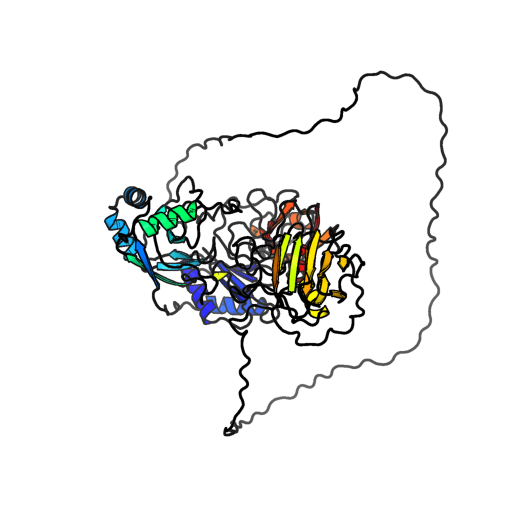TOM 2612 C C . GLY A 1 372 ? -1.511 -8.138 4.785 1.00 96.44 372 GLY A C 1
ATOM 2613 O O . GLY A 1 372 ? -1.627 -9.245 5.298 1.00 96.44 372 GLY A O 1
ATOM 2614 N N . ARG A 1 373 ? -0.898 -7.937 3.618 1.00 94.81 373 ARG A N 1
ATOM 2615 C CA . ARG A 1 373 ? -0.410 -8.942 2.655 1.00 94.81 373 ARG A CA 1
ATOM 2616 C C . ARG A 1 373 ? 1.087 -8.740 2.337 1.00 94.81 373 ARG A C 1
ATOM 2618 O O . ARG A 1 373 ? 1.440 -8.348 1.225 1.00 94.81 373 ARG A O 1
ATOM 2625 N N . PRO A 1 374 ? 2.001 -8.868 3.314 1.00 93.94 374 PRO A N 1
ATOM 2626 C CA . PRO A 1 374 ? 3.426 -8.630 3.073 1.00 93.94 374 PRO A CA 1
ATOM 2627 C C . PRO A 1 374 ? 4.019 -9.652 2.087 1.00 93.94 374 PRO A C 1
ATOM 2629 O O . PRO A 1 374 ? 3.574 -10.791 2.038 1.00 93.94 374 PRO A O 1
ATOM 2632 N N . GLY A 1 375 ? 5.068 -9.264 1.354 1.00 93.19 375 GLY A N 1
ATOM 2633 C CA . GLY A 1 375 ? 5.840 -10.176 0.495 1.00 93.19 375 GLY A CA 1
ATOM 2634 C C . GLY A 1 375 ? 5.404 -10.265 -0.971 1.00 93.19 375 GLY A C 1
ATOM 2635 O O . GLY A 1 375 ? 5.912 -11.125 -1.684 1.00 93.19 375 GLY A O 1
ATOM 2636 N N . HIS A 1 376 ? 4.502 -9.382 -1.414 1.00 93.44 376 HIS A N 1
ATOM 2637 C CA . HIS A 1 376 ? 3.998 -9.326 -2.795 1.00 93.44 376 HIS A CA 1
ATOM 2638 C C . HIS A 1 376 ? 4.245 -7.976 -3.497 1.00 93.44 376 HIS A C 1
ATOM 2640 O O . HIS A 1 376 ? 3.690 -7.695 -4.563 1.00 93.44 376 HIS A O 1
ATOM 2646 N N . ALA A 1 377 ? 5.102 -7.120 -2.938 1.00 93.62 377 ALA A N 1
ATOM 2647 C CA . ALA A 1 377 ? 5.467 -5.843 -3.542 1.00 93.62 377 ALA A CA 1
ATOM 2648 C C . ALA A 1 377 ? 6.214 -6.033 -4.870 1.00 93.62 377 ALA A C 1
ATOM 2650 O O . ALA A 1 377 ? 6.021 -5.241 -5.792 1.00 93.62 377 ALA A O 1
ATOM 2651 N N . ALA A 1 378 ? 6.979 -7.121 -5.014 1.00 92.44 378 ALA A N 1
ATOM 2652 C CA . ALA A 1 378 ? 7.588 -7.524 -6.282 1.00 92.44 378 ALA A CA 1
ATOM 2653 C C . ALA A 1 378 ? 6.569 -7.858 -7.392 1.00 92.44 378 ALA A C 1
ATOM 2655 O O . ALA A 1 378 ? 6.959 -7.954 -8.555 1.00 92.44 378 ALA A O 1
ATOM 2656 N N . GLU A 1 379 ? 5.282 -8.020 -7.065 1.00 91.50 379 GLU A N 1
ATOM 2657 C CA . GLU A 1 379 ? 4.174 -8.300 -7.996 1.00 91.50 379 GLU A CA 1
ATOM 2658 C C . GLU A 1 379 ? 3.272 -7.072 -8.238 1.00 91.50 379 GLU A C 1
ATOM 2660 O O . GLU A 1 379 ? 2.232 -7.158 -8.900 1.00 91.50 379 GLU A O 1
ATOM 2665 N N . GLY A 1 380 ? 3.643 -5.910 -7.694 1.00 91.38 380 GLY A N 1
ATOM 2666 C CA . GLY A 1 380 ? 2.833 -4.698 -7.786 1.00 91.38 380 GLY A CA 1
ATOM 2667 C C . GLY A 1 380 ? 1.794 -4.562 -6.667 1.00 91.38 380 GLY A C 1
ATOM 2668 O O . GLY A 1 380 ? 0.968 -3.653 -6.734 1.00 91.38 380 GLY A O 1
ATOM 2669 N N . ILE A 1 381 ? 1.802 -5.451 -5.665 1.00 93.25 381 ILE A N 1
ATOM 2670 C CA . ILE A 1 381 ? 0.781 -5.533 -4.611 1.00 93.25 381 ILE A CA 1
ATOM 2671 C C . ILE A 1 381 ? 1.312 -4.895 -3.325 1.00 93.25 381 ILE A C 1
ATOM 2673 O O . ILE A 1 381 ? 2.280 -5.370 -2.732 1.00 93.25 381 ILE A O 1
ATOM 2677 N N . ALA A 1 382 ? 0.678 -3.812 -2.872 1.00 93.56 382 ALA A N 1
ATOM 2678 C CA . ALA A 1 382 ? 1.041 -3.179 -1.608 1.00 93.56 382 ALA A CA 1
ATOM 2679 C C . ALA A 1 382 ? 0.681 -4.079 -0.417 1.00 93.56 382 ALA A C 1
ATOM 2681 O O . ALA A 1 382 ? -0.321 -4.793 -0.438 1.00 93.56 382 ALA A O 1
ATOM 2682 N N . ALA A 1 383 ? 1.467 -3.997 0.660 1.00 94.19 383 ALA A N 1
ATOM 2683 C CA . ALA A 1 383 ? 1.190 -4.760 1.876 1.00 94.19 383 ALA A CA 1
ATOM 2684 C C . ALA A 1 383 ? -0.143 -4.354 2.531 1.00 94.19 383 ALA A C 1
ATOM 2686 O O . ALA A 1 383 ? -0.779 -5.195 3.155 1.00 94.19 383 ALA A O 1
ATOM 2687 N N . SER A 1 384 ? -0.587 -3.100 2.377 1.00 97.31 384 SER A N 1
ATOM 2688 C CA . SER A 1 384 ? -1.834 -2.594 2.963 1.00 97.31 384 SER A CA 1
ATOM 2689 C C . SER A 1 384 ? -1.943 -2.908 4.471 1.00 97.31 384 SER A C 1
ATOM 2691 O O . SER A 1 384 ? -0.949 -2.812 5.197 1.00 97.31 384 SER A O 1
ATOM 2693 N N . GLY A 1 385 ? -3.145 -3.238 4.949 1.00 98.00 385 GLY A N 1
ATOM 2694 C CA . GLY A 1 385 ? -3.448 -3.550 6.345 1.00 98.00 385 GLY A CA 1
ATOM 2695 C C . GLY A 1 385 ? -3.778 -2.316 7.183 1.00 98.00 385 GLY A C 1
ATOM 2696 O O . GLY A 1 385 ? -3.868 -1.189 6.683 1.00 98.00 385 GLY A O 1
ATOM 2697 N N . ALA A 1 386 ? -3.974 -2.528 8.482 1.00 98.56 386 ALA A N 1
ATOM 2698 C CA . ALA A 1 386 ? -4.220 -1.460 9.443 1.00 98.56 386 ALA A CA 1
ATOM 2699 C C . ALA A 1 386 ? -3.115 -0.396 9.384 1.00 98.56 386 ALA A C 1
ATOM 2701 O O . ALA A 1 386 ? -1.924 -0.712 9.436 1.00 98.56 386 ALA A O 1
ATOM 2702 N N . ALA A 1 387 ? -3.502 0.877 9.294 1.00 98.19 387 ALA A N 1
ATOM 2703 C CA . ALA A 1 387 ? -2.526 1.964 9.279 1.00 98.19 387 ALA A CA 1
ATOM 2704 C C . ALA A 1 387 ? -1.840 2.136 10.649 1.00 98.19 387 ALA A C 1
ATOM 2706 O O . ALA A 1 387 ? -0.638 2.378 10.711 1.00 98.19 387 ALA A O 1
ATOM 2707 N N . ASP A 1 388 ? -2.602 1.966 11.730 1.00 98.00 388 ASP A N 1
ATOM 2708 C CA . ASP A 1 388 ? -2.129 1.843 13.111 1.00 98.00 388 ASP A CA 1
ATOM 2709 C C . ASP A 1 388 ? -2.286 0.378 13.525 1.00 98.00 388 ASP A C 1
ATOM 2711 O O . ASP A 1 388 ? -3.361 -0.098 13.904 1.00 98.00 388 ASP A O 1
ATOM 2715 N N . ARG A 1 389 ? -1.187 -0.358 13.379 1.00 98.00 389 ARG A N 1
ATOM 2716 C CA . ARG A 1 389 ? -1.180 -1.811 13.534 1.00 98.00 389 ARG A CA 1
ATOM 2717 C C . ARG A 1 389 ? -1.340 -2.203 15.002 1.00 98.00 389 ARG A C 1
ATOM 2719 O O . ARG A 1 389 ? -2.021 -3.182 15.306 1.00 98.00 389 ARG A O 1
ATOM 2726 N N . ALA A 1 390 ? -0.719 -1.449 15.912 1.00 96.62 390 ALA A N 1
ATOM 2727 C CA . ALA A 1 390 ? -0.799 -1.679 17.349 1.00 96.62 390 ALA A CA 1
ATOM 2728 C C . ALA A 1 390 ? -2.224 -1.519 17.891 1.00 96.62 390 ALA A C 1
ATOM 2730 O O . ALA A 1 390 ? -2.639 -2.337 18.718 1.00 96.62 390 ALA A O 1
ATOM 2731 N N . ALA A 1 391 ? -2.986 -0.531 17.414 1.00 97.25 391 ALA A N 1
ATOM 2732 C CA . ALA A 1 391 ? -4.372 -0.347 17.832 1.00 97.25 391 ALA A CA 1
ATOM 2733 C C . ALA A 1 391 ? -5.261 -1.529 17.420 1.00 97.25 391 ALA A C 1
ATOM 2735 O O . ALA A 1 391 ? -6.016 -2.031 18.254 1.00 97.25 391 ALA A O 1
ATOM 2736 N N . LEU A 1 392 ? -5.123 -2.038 16.188 1.00 98.50 392 LEU A N 1
ATOM 2737 C CA . LEU A 1 392 ? -5.865 -3.227 15.754 1.00 98.50 392 LEU A CA 1
ATOM 2738 C C . LEU A 1 392 ? -5.489 -4.468 16.579 1.00 98.50 392 LEU A C 1
ATOM 2740 O O . LEU A 1 392 ? -6.377 -5.147 17.095 1.00 98.50 392 LEU A O 1
ATOM 2744 N N . ARG A 1 393 ? -4.186 -4.740 16.759 1.00 97.25 393 ARG A N 1
ATOM 2745 C CA . ARG A 1 393 ? -3.721 -5.870 17.586 1.00 97.25 393 ARG A CA 1
ATOM 2746 C C . ARG A 1 393 ? -4.270 -5.789 19.007 1.00 97.25 393 ARG A C 1
ATOM 2748 O O . ARG A 1 393 ? -4.743 -6.785 19.547 1.00 97.25 393 ARG A O 1
ATOM 2755 N N . THR A 1 394 ? -4.263 -4.588 19.585 1.00 95.50 394 THR A N 1
ATOM 2756 C CA . THR A 1 394 ? -4.806 -4.330 20.923 1.00 95.50 394 THR A CA 1
ATOM 2757 C C . THR A 1 394 ? -6.311 -4.588 20.975 1.00 95.50 394 THR A C 1
ATOM 2759 O O . THR A 1 394 ? -6.753 -5.329 21.849 1.00 95.50 394 THR A O 1
ATOM 2762 N N . ALA A 1 395 ? -7.095 -4.059 20.027 1.00 96.38 395 ALA A N 1
ATOM 2763 C CA . ALA A 1 395 ? -8.538 -4.302 19.972 1.00 96.38 395 ALA A CA 1
ATOM 2764 C C . ALA A 1 395 ? -8.860 -5.801 19.890 1.00 96.38 395 ALA A C 1
ATOM 2766 O O . ALA A 1 395 ? -9.690 -6.297 20.650 1.00 96.38 395 ALA A O 1
ATOM 2767 N N . ASN A 1 396 ? -8.164 -6.530 19.013 1.00 96.75 396 ASN A N 1
ATOM 2768 C CA . ASN A 1 396 ? -8.324 -7.973 18.864 1.00 96.75 396 ASN A CA 1
ATOM 2769 C C . ASN A 1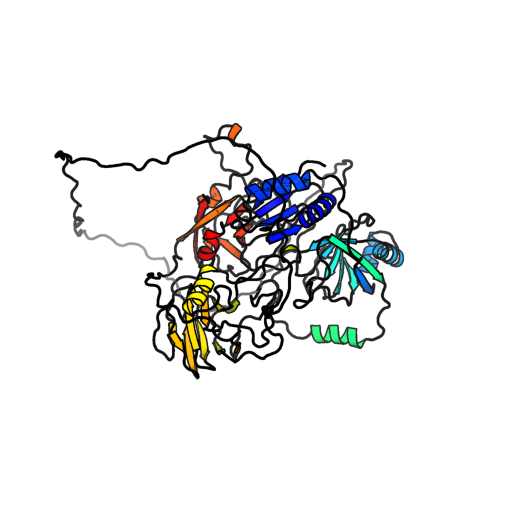 396 ? -7.971 -8.735 20.138 1.00 96.75 396 ASN A C 1
ATOM 2771 O O . ASN A 1 396 ? -8.764 -9.563 20.591 1.00 96.75 396 ASN A O 1
ATOM 2775 N N . ARG A 1 397 ? -6.817 -8.435 20.745 1.00 94.00 397 ARG A N 1
ATOM 2776 C CA . ARG A 1 397 ? -6.391 -9.074 21.993 1.00 94.00 397 ARG A CA 1
ATOM 2777 C C . ARG A 1 397 ? -7.447 -8.907 23.084 1.00 94.00 397 ARG A C 1
ATOM 2779 O O . ARG A 1 397 ? -7.790 -9.882 23.746 1.00 94.00 397 ARG A O 1
ATOM 2786 N N . LEU A 1 398 ? -8.004 -7.704 23.227 1.00 93.69 398 LEU A N 1
ATOM 2787 C CA . LEU A 1 398 ? -8.987 -7.374 24.264 1.00 93.69 398 LEU A CA 1
ATOM 2788 C C . LEU A 1 398 ? -10.337 -8.095 24.090 1.00 93.69 398 LEU A C 1
ATOM 2790 O O . LEU A 1 398 ? -11.018 -8.334 25.079 1.00 93.69 398 LEU A O 1
ATOM 2794 N N . VAL A 1 399 ? -10.715 -8.518 22.877 1.00 93.44 399 VAL A N 1
ATOM 2795 C CA . VAL A 1 399 ? -11.896 -9.389 22.657 1.00 93.44 399 VAL A CA 1
ATOM 2796 C C . VAL A 1 399 ? -11.567 -10.890 22.623 1.00 93.44 399 VAL A C 1
ATOM 2798 O O . VAL A 1 399 ? -12.462 -11.723 22.426 1.00 93.44 399 VAL A O 1
ATOM 2801 N N . GLY A 1 400 ? -10.299 -11.261 22.828 1.00 92.50 400 GLY A N 1
ATOM 2802 C CA . GLY A 1 400 ? -9.816 -12.643 22.760 1.00 92.50 400 GLY A CA 1
ATOM 2803 C C . GLY A 1 400 ? -9.697 -13.192 21.332 1.00 92.50 400 GLY A C 1
ATOM 2804 O O . GLY A 1 400 ? -9.878 -14.388 21.114 1.00 92.50 400 GLY A O 1
ATOM 2805 N N . ASN A 1 401 ? -9.443 -12.333 20.345 1.00 94.88 401 ASN A N 1
ATOM 2806 C CA . ASN A 1 401 ? -9.089 -12.756 18.989 1.00 94.88 401 ASN A CA 1
ATOM 2807 C C . ASN A 1 401 ? -7.567 -12.952 18.857 1.00 94.88 401 ASN A C 1
ATOM 2809 O O . ASN A 1 401 ? -6.803 -12.351 19.620 1.00 94.88 401 ASN A O 1
ATOM 2813 N N . PRO A 1 402 ? -7.106 -13.718 17.850 1.00 93.94 402 PRO A N 1
ATOM 2814 C CA . PRO A 1 402 ? -5.751 -13.571 17.323 1.00 93.94 402 PRO A CA 1
ATOM 2815 C C . PRO A 1 402 ? -5.457 -12.100 16.995 1.00 93.94 402 PRO A C 1
ATOM 2817 O O . PRO A 1 402 ? -6.318 -11.406 16.450 1.00 93.94 402 PRO A O 1
ATOM 2820 N N . GLU A 1 403 ? -4.265 -11.605 17.339 1.00 94.75 403 GLU A N 1
ATOM 2821 C CA . GLU A 1 403 ? -3.925 -10.183 17.162 1.00 94.75 403 GLU A CA 1
ATOM 2822 C C . GLU A 1 403 ? -3.961 -9.741 15.687 1.00 94.75 403 GLU A C 1
ATOM 2824 O O . GLU A 1 403 ? -4.185 -8.564 15.394 1.00 94.75 403 GLU A O 1
ATOM 2829 N N . ASP A 1 404 ? -3.786 -10.683 14.763 1.00 95.19 404 ASP A N 1
ATOM 2830 C CA . ASP A 1 404 ? -3.802 -10.485 13.318 1.00 95.19 404 ASP A CA 1
ATOM 2831 C C . ASP A 1 404 ? -5.192 -10.570 12.668 1.00 95.19 404 ASP A C 1
ATOM 2833 O O . ASP A 1 404 ? -5.312 -10.300 11.475 1.00 95.19 404 ASP A O 1
ATOM 2837 N N . ALA A 1 405 ? -6.246 -10.881 13.431 1.00 96.31 405 ALA A N 1
ATOM 2838 C CA . ALA A 1 405 ? -7.607 -10.944 12.908 1.00 96.31 405 ALA A CA 1
ATOM 2839 C C . ALA A 1 405 ? -8.065 -9.601 12.306 1.00 96.31 405 ALA A C 1
ATOM 2841 O O . ALA A 1 405 ? -7.645 -8.521 12.733 1.00 96.31 405 ALA A O 1
ATOM 2842 N N . ALA A 1 406 ? -8.978 -9.642 11.335 1.00 97.81 406 ALA A N 1
ATOM 2843 C CA . ALA A 1 406 ? -9.489 -8.409 10.752 1.00 97.81 406 ALA A CA 1
ATOM 2844 C C . ALA A 1 406 ? -10.462 -7.681 11.695 1.00 97.81 406 ALA A C 1
ATOM 2846 O O . ALA A 1 406 ? -11.276 -8.297 12.393 1.00 97.81 406 ALA A O 1
ATOM 2847 N N . GLY A 1 407 ? -10.399 -6.353 11.651 1.00 98.31 407 GLY A N 1
ATOM 2848 C CA . GLY A 1 407 ? -11.310 -5.414 12.297 1.00 98.31 407 GLY A CA 1
ATOM 2849 C C . GLY A 1 407 ? -11.757 -4.324 11.320 1.00 98.31 407 GLY A C 1
ATOM 2850 O O . GLY A 1 407 ? -11.277 -4.250 10.187 1.00 98.31 407 GLY A O 1
ATOM 2851 N N . ILE A 1 408 ? -12.675 -3.455 11.743 1.00 98.75 408 ILE A N 1
ATOM 2852 C CA . ILE A 1 408 ? -13.030 -2.266 10.955 1.00 98.75 408 ILE A CA 1
ATOM 2853 C C . ILE A 1 408 ? -12.131 -1.106 11.364 1.00 98.75 408 ILE A C 1
ATOM 2855 O O . ILE A 1 408 ? -12.227 -0.629 12.492 1.00 98.75 408 ILE A O 1
ATOM 2859 N N . GLU A 1 409 ? -11.312 -0.619 10.435 1.00 98.88 409 GLU A N 1
ATOM 2860 C CA . GLU A 1 409 ? -10.646 0.679 10.548 1.00 98.88 409 GLU A CA 1
ATOM 2861 C C . GLU A 1 409 ? -11.669 1.782 10.240 1.00 98.88 409 GLU A C 1
ATOM 2863 O O . GLU A 1 409 ? -12.168 1.893 9.117 1.00 98.88 409 GLU A O 1
ATOM 2868 N N . ILE A 1 410 ? -11.991 2.587 11.250 1.00 98.75 410 ILE A N 1
ATOM 2869 C CA . ILE A 1 410 ? -12.908 3.727 11.202 1.00 98.75 410 ILE A CA 1
ATOM 2870 C C . ILE A 1 410 ? -12.061 4.994 11.123 1.00 98.75 410 ILE A C 1
ATOM 2872 O O . ILE A 1 410 ? -11.295 5.301 12.036 1.00 98.75 410 ILE A O 1
ATOM 2876 N N . THR A 1 411 ? -12.202 5.749 10.038 1.00 98.25 411 THR A N 1
ATOM 2877 C CA . THR A 1 411 ? -11.484 7.013 9.840 1.00 98.25 411 THR A CA 1
ATOM 2878 C C . THR A 1 411 ? -12.326 8.171 10.368 1.00 98.25 411 THR A C 1
ATOM 2880 O O . THR A 1 411 ? -13.468 8.340 9.955 1.00 98.25 411 THR A O 1
ATOM 2883 N N . MET A 1 412 ? -11.762 8.987 11.260 1.00 97.19 412 MET A N 1
ATOM 2884 C CA . MET A 1 412 ? -12.342 10.199 11.872 1.00 97.19 412 MET A CA 1
ATOM 2885 C C . MET A 1 412 ? -13.604 10.011 12.737 1.00 97.19 412 MET A C 1
ATOM 2887 O O . MET A 1 412 ? -13.935 10.927 13.490 1.00 97.19 412 MET A O 1
ATOM 2891 N N . GLY A 1 413 ? -14.258 8.850 12.694 1.00 97.69 413 GLY A N 1
ATOM 2892 C CA . GLY A 1 413 ? -15.449 8.524 13.484 1.00 97.69 413 GLY A CA 1
ATOM 2893 C C . GLY A 1 413 ? -16.749 8.663 12.686 1.00 97.69 413 GLY A C 1
ATOM 2894 O O . GLY A 1 413 ? -16.739 8.635 11.452 1.00 97.69 413 GLY A O 1
ATOM 2895 N N . GLY A 1 414 ? -17.873 8.778 13.397 1.00 98.06 414 GLY A N 1
ATOM 2896 C CA . GLY A 1 414 ? -19.223 8.856 12.819 1.00 98.06 414 GLY A CA 1
ATOM 2897 C C . GLY A 1 414 ? -19.775 7.512 12.324 1.00 98.06 414 GLY A C 1
ATOM 2898 O O . GLY A 1 414 ? -20.696 7.480 11.512 1.00 98.06 414 GLY A O 1
ATOM 2899 N N . PHE A 1 415 ? -19.190 6.396 12.762 1.00 98.75 415 PHE A N 1
ATOM 2900 C CA . PHE A 1 415 ? -19.590 5.055 12.342 1.00 98.75 415 PHE A CA 1
ATOM 2901 C C . PHE A 1 415 ? -20.769 4.548 13.177 1.00 98.75 415 PHE A C 1
ATOM 2903 O O . PHE A 1 415 ? -20.737 4.597 14.408 1.00 98.75 415 PHE A O 1
ATOM 2910 N N . ARG A 1 416 ? -21.793 4.012 12.510 1.00 98.81 416 ARG A N 1
ATOM 2911 C CA . ARG A 1 416 ? -22.991 3.440 13.133 1.00 98.81 416 ARG A CA 1
ATOM 2912 C C . ARG A 1 416 ? -23.312 2.086 12.525 1.00 98.81 416 ARG A C 1
ATOM 2914 O O . ARG A 1 416 ? -23.321 1.937 11.302 1.00 98.81 416 ARG A O 1
ATOM 2921 N N . ALA A 1 417 ? -23.636 1.109 13.360 1.00 98.75 417 ALA A N 1
ATOM 2922 C CA . ALA A 1 417 ? -23.983 -0.242 12.930 1.00 98.75 417 ALA A CA 1
ATOM 2923 C C . ALA A 1 417 ? -25.042 -0.871 13.846 1.00 98.75 417 ALA A C 1
ATOM 2925 O O . ALA A 1 417 ? -25.164 -0.481 15.003 1.00 98.75 417 ALA A O 1
ATOM 2926 N N . VAL A 1 418 ? -25.779 -1.868 13.345 1.00 98.75 418 VAL A N 1
ATOM 2927 C CA . VAL A 1 418 ? -26.712 -2.695 14.138 1.00 98.75 418 VAL A CA 1
ATOM 2928 C C . VAL A 1 418 ? -26.215 -4.131 14.195 1.00 98.75 418 VAL A C 1
ATOM 2930 O O . VAL A 1 418 ? -25.947 -4.732 13.148 1.00 98.75 418 VAL A O 1
ATOM 2933 N N . ALA A 1 419 ? -26.157 -4.705 15.395 1.00 98.50 419 ALA A N 1
ATOM 2934 C CA . ALA A 1 419 ? -25.801 -6.105 15.585 1.00 98.50 419 ALA A CA 1
ATOM 2935 C C . ALA A 1 419 ? -26.846 -7.051 14.969 1.00 98.50 419 ALA A C 1
ATOM 2937 O O . ALA A 1 419 ? -28.057 -6.832 15.059 1.00 98.50 419 ALA A O 1
ATOM 2938 N N . ARG A 1 420 ? -26.379 -8.133 14.344 1.00 97.69 420 ARG A N 1
ATOM 2939 C CA . ARG A 1 420 ? -27.207 -9.218 13.783 1.00 97.69 420 ARG A CA 1
ATOM 2940 C C . ARG A 1 420 ? -27.186 -10.490 14.634 1.00 97.69 420 ARG A C 1
ATOM 2942 O O . ARG A 1 420 ? -27.925 -11.426 14.340 1.00 97.69 420 ARG A O 1
ATOM 2949 N N . ALA A 1 421 ? -26.371 -10.501 15.680 1.00 95.44 421 ALA A N 1
ATOM 2950 C CA . ALA A 1 421 ? -26.258 -11.544 16.688 1.00 95.44 421 ALA A CA 1
ATOM 2951 C C . ALA A 1 421 ? -25.813 -10.906 18.014 1.00 95.44 421 ALA A C 1
ATOM 2953 O O . ALA A 1 421 ? -25.481 -9.724 18.039 1.00 95.44 421 ALA A O 1
ATOM 2954 N N . ASP A 1 422 ? -25.787 -11.669 19.104 1.00 96.19 422 ASP A N 1
ATOM 2955 C CA . ASP A 1 422 ? -25.162 -11.205 20.344 1.00 96.19 422 ASP A CA 1
ATOM 2956 C C . ASP A 1 422 ? -23.636 -11.249 20.200 1.00 96.19 422 ASP A C 1
ATOM 2958 O O . ASP A 1 422 ? -23.051 -12.304 19.945 1.00 96.19 422 ASP A O 1
ATOM 2962 N N . LEU A 1 423 ? -22.990 -10.093 20.345 1.00 96.56 423 LEU A N 1
ATOM 2963 C CA . LEU A 1 423 ? -21.564 -9.897 20.095 1.00 96.56 423 LEU A CA 1
ATOM 2964 C C . LEU A 1 423 ? -20.833 -9.381 21.338 1.00 96.56 423 LEU A C 1
ATOM 2966 O O . LEU A 1 423 ? -21.440 -8.887 22.284 1.00 96.56 423 LEU A O 1
ATOM 2970 N N . HIS A 1 424 ? -19.504 -9.477 21.313 1.00 96.75 424 HIS A N 1
ATOM 2971 C CA . HIS A 1 424 ? -18.616 -8.723 22.200 1.00 96.75 424 HIS A CA 1
ATOM 2972 C C . HIS A 1 424 ? -17.650 -7.914 21.345 1.00 96.75 424 HIS A C 1
ATOM 2974 O O . HIS A 1 424 ? -17.092 -8.453 20.382 1.00 96.75 424 HIS A O 1
ATOM 2980 N N . VAL A 1 425 ? -17.467 -6.641 21.686 1.00 97.62 425 VAL A N 1
ATOM 2981 C CA . VAL A 1 425 ? -16.704 -5.694 20.869 1.00 97.62 425 VAL A CA 1
ATOM 2982 C C . VAL A 1 425 ? -15.759 -4.835 21.685 1.00 97.62 425 VAL A C 1
ATOM 2984 O O . VAL A 1 425 ? -16.015 -4.558 22.852 1.00 97.62 425 VAL A O 1
ATOM 2987 N N . VAL A 1 426 ? -14.696 -4.377 21.032 1.00 97.25 426 VAL A N 1
ATOM 2988 C CA . VAL A 1 426 ? -13.771 -3.357 21.536 1.00 97.25 426 VAL A CA 1
ATOM 2989 C C . VAL A 1 426 ? -13.554 -2.336 20.433 1.00 97.25 426 VAL A C 1
ATOM 2991 O O . VAL A 1 426 ? -13.424 -2.703 19.264 1.00 97.25 426 VAL A O 1
ATOM 2994 N N . VAL A 1 427 ? -13.458 -1.063 20.815 1.00 97.94 427 VAL A N 1
ATOM 2995 C CA . VAL A 1 427 ? -12.917 -0.007 19.955 1.00 97.94 427 VAL A CA 1
ATOM 2996 C C . VAL A 1 427 ? -11.611 0.498 20.565 1.00 97.94 427 VAL A C 1
ATOM 2998 O O . VAL A 1 427 ? -11.594 0.902 21.726 1.00 97.94 427 VAL A O 1
ATOM 3001 N N . ALA A 1 428 ? -10.526 0.466 19.792 1.00 97.00 428 ALA A N 1
ATOM 3002 C CA . ALA A 1 428 ? -9.206 0.983 20.172 1.00 97.00 428 ALA A CA 1
ATOM 3003 C C . ALA A 1 428 ? -8.693 2.006 19.141 1.00 97.00 428 ALA A C 1
ATOM 3005 O O . ALA A 1 428 ? -9.307 2.195 18.094 1.00 97.00 428 ALA A O 1
ATOM 3006 N N . GLY A 1 429 ? -7.546 2.636 19.396 1.00 97.06 429 GLY A N 1
ATOM 3007 C CA . GLY A 1 429 ? -6.941 3.653 18.528 1.00 97.06 429 GLY A CA 1
ATOM 3008 C C . GLY A 1 429 ? -7.400 5.067 18.880 1.00 97.06 429 GLY A C 1
ATOM 3009 O O . GLY A 1 429 ? -7.239 5.504 20.023 1.00 97.06 429 GLY A O 1
ATOM 3010 N N . ALA A 1 430 ? -7.938 5.781 17.889 1.00 96.81 430 ALA A N 1
ATOM 3011 C CA . ALA A 1 430 ? -8.473 7.129 18.043 1.00 96.81 430 ALA A CA 1
ATOM 3012 C C . ALA A 1 430 ? -9.573 7.208 19.110 1.00 96.81 430 ALA A C 1
ATOM 3014 O O . ALA A 1 430 ? -10.301 6.251 19.373 1.00 96.81 430 ALA A O 1
ATOM 3015 N N . TRP A 1 431 ? -9.680 8.382 19.725 1.00 94.81 431 TRP A N 1
ATOM 3016 C CA . TRP A 1 431 ? -10.458 8.597 20.935 1.00 94.81 431 TRP A CA 1
ATOM 3017 C C . TRP A 1 431 ? -11.668 9.485 20.672 1.00 94.81 431 TRP A C 1
ATOM 3019 O O . TRP A 1 431 ? -11.544 10.609 20.180 1.00 94.81 431 TRP A O 1
ATOM 3029 N N . GLY A 1 432 ? -12.843 9.007 21.062 1.00 94.38 432 GLY A N 1
ATOM 3030 C CA . GLY A 1 432 ? -14.104 9.733 20.970 1.00 94.38 432 GLY A CA 1
ATOM 3031 C C . GLY A 1 432 ? -15.220 8.997 21.713 1.00 94.38 432 GLY A C 1
ATOM 3032 O O . GLY A 1 432 ? -15.003 7.879 22.184 1.00 94.38 432 GLY A O 1
ATOM 3033 N N . PRO A 1 433 ? -16.405 9.612 21.853 1.00 97.31 433 PRO A N 1
ATOM 3034 C CA . PRO A 1 433 ? -17.550 8.966 22.483 1.00 97.31 433 PRO A CA 1
ATOM 3035 C C . PRO A 1 433 ? -17.970 7.691 21.739 1.00 97.31 433 PRO A C 1
ATOM 3037 O O . PRO A 1 433 ? -18.169 7.711 20.525 1.00 97.31 433 PRO A O 1
ATOM 3040 N N . ILE A 1 434 ? -18.175 6.601 22.477 1.00 98.38 434 ILE A N 1
ATOM 3041 C CA . ILE A 1 434 ? -18.736 5.352 21.952 1.00 98.38 434 ILE A CA 1
ATOM 3042 C C . ILE A 1 434 ? -20.012 5.051 22.726 1.00 98.38 434 ILE A C 1
ATOM 3044 O O . ILE A 1 434 ? -20.060 5.213 23.948 1.00 98.38 434 ILE A O 1
ATOM 3048 N N . ARG A 1 435 ? -21.067 4.645 22.019 1.00 98.69 435 ARG A N 1
ATOM 3049 C CA . ARG A 1 435 ? -22.348 4.282 22.625 1.00 98.69 435 ARG A CA 1
ATOM 3050 C C . ARG A 1 435 ? -22.850 2.948 22.095 1.00 98.69 435 ARG A C 1
ATOM 3052 O O . ARG A 1 435 ? -22.830 2.732 20.888 1.00 98.69 435 ARG A O 1
ATOM 3059 N N . ILE A 1 436 ? -23.355 2.100 22.985 1.00 98.56 436 ILE A N 1
ATOM 3060 C CA . ILE A 1 436 ? -24.102 0.883 22.644 1.00 98.56 436 ILE A CA 1
ATOM 3061 C C . ILE A 1 436 ? -25.509 1.042 23.212 1.00 98.56 436 ILE A C 1
ATOM 3063 O O . ILE A 1 436 ? -25.667 1.293 24.406 1.00 98.56 436 ILE A O 1
ATOM 3067 N N . ASP A 1 437 ? -26.526 0.949 22.355 1.00 97.00 437 ASP A N 1
ATOM 3068 C CA . ASP A 1 437 ? -27.933 1.174 22.724 1.00 97.00 437 ASP A CA 1
ATOM 3069 C C . ASP A 1 437 ? -28.145 2.516 23.463 1.00 97.00 437 ASP A C 1
ATOM 3071 O O . ASP A 1 437 ? -28.791 2.617 24.506 1.00 97.00 437 ASP A O 1
ATOM 3075 N N . GLY A 1 438 ? -27.475 3.565 22.973 1.00 95.56 438 GLY A N 1
ATOM 3076 C CA . GLY A 1 438 ? -27.503 4.909 23.560 1.00 95.56 438 GLY A CA 1
ATOM 3077 C C . GLY A 1 438 ? -26.711 5.087 24.864 1.00 95.56 438 GLY A C 1
ATOM 3078 O O . GLY A 1 438 ? -26.557 6.222 25.318 1.00 95.56 438 GLY A O 1
ATOM 3079 N N . ARG A 1 439 ? -26.159 4.020 25.455 1.00 97.62 439 ARG A N 1
ATOM 3080 C CA . ARG A 1 439 ? -25.346 4.087 26.680 1.00 97.62 439 ARG A CA 1
ATOM 3081 C C . ARG A 1 439 ? -23.880 4.290 26.343 1.00 97.62 439 ARG A C 1
ATOM 3083 O O . ARG A 1 439 ? -23.348 3.571 25.506 1.00 97.62 439 ARG A O 1
ATOM 3090 N N . ALA A 1 440 ? -23.235 5.250 27.001 1.00 97.88 440 ALA A N 1
ATOM 3091 C CA . ALA A 1 440 ? -21.802 5.475 26.851 1.00 97.88 440 ALA A CA 1
ATOM 3092 C C . ALA A 1 440 ? -21.003 4.265 27.356 1.00 97.88 440 ALA A C 1
ATOM 3094 O O . ALA A 1 440 ? -21.332 3.708 28.404 1.00 97.88 440 ALA A O 1
ATOM 3095 N N . VAL A 1 441 ? -19.970 3.887 26.607 1.00 96.75 441 VAL A N 1
ATOM 3096 C CA . VAL A 1 441 ? -19.050 2.796 26.939 1.00 96.75 441 VAL A CA 1
ATOM 3097 C C . VAL A 1 441 ? -17.605 3.246 26.740 1.00 96.75 441 VAL A C 1
ATOM 3099 O O . VAL A 1 441 ? -17.331 4.122 25.915 1.00 96.75 441 VAL A O 1
ATOM 3102 N N . ASP A 1 442 ? -16.688 2.646 27.493 1.00 93.62 442 ASP A N 1
ATOM 3103 C CA . ASP A 1 442 ? -15.275 3.014 27.456 1.00 93.62 442 ASP A CA 1
ATOM 3104 C C . ASP A 1 442 ? -14.548 2.386 26.252 1.00 93.62 442 ASP A C 1
ATOM 3106 O O . ASP A 1 442 ? -14.773 1.208 25.945 1.00 93.62 442 ASP A O 1
ATOM 3110 N N . PRO A 1 443 ? -13.661 3.128 25.559 1.00 94.06 443 PRO A N 1
ATOM 3111 C CA . PRO A 1 443 ? -12.751 2.534 24.584 1.00 94.06 443 PRO A CA 1
ATOM 3112 C C . PRO A 1 443 ? -11.754 1.605 25.292 1.00 94.06 443 PRO A C 1
ATOM 3114 O O . PRO A 1 443 ? -11.521 1.731 26.490 1.00 94.06 443 PRO A O 1
ATOM 3117 N N . TYR A 1 444 ? -11.130 0.690 24.547 1.00 94.25 444 TYR A N 1
ATOM 3118 C CA . TYR A 1 444 ? -10.176 -0.299 25.076 1.00 94.25 444 TYR A CA 1
ATOM 3119 C C . TYR A 1 444 ? -10.732 -1.240 26.170 1.00 94.25 444 TYR A C 1
ATOM 3121 O O . TYR A 1 444 ? -9.964 -1.925 26.842 1.00 94.25 444 TYR A O 1
ATOM 3129 N N . THR A 1 445 ? -12.055 -1.344 26.300 1.00 92.75 445 THR A N 1
ATOM 3130 C CA . THR A 1 445 ? -12.738 -2.322 27.158 1.00 92.75 445 THR A CA 1
ATOM 3131 C C . THR A 1 445 ? -13.687 -3.162 26.313 1.00 92.75 445 THR A C 1
ATOM 3133 O O . THR A 1 445 ? -14.291 -2.660 25.360 1.00 92.75 445 THR A O 1
ATOM 3136 N N . ALA A 1 446 ? -13.792 -4.457 26.621 1.00 94.44 446 ALA A N 1
ATOM 3137 C CA . ALA A 1 446 ? -14.708 -5.348 25.921 1.00 94.44 446 ALA A CA 1
ATOM 3138 C C . ALA A 1 446 ? -16.140 -5.160 26.427 1.00 94.44 446 ALA A C 1
ATOM 3140 O O . ALA A 1 446 ? -16.422 -5.356 27.607 1.00 94.44 446 ALA A O 1
ATOM 3141 N N . HIS A 1 447 ? -17.059 -4.838 25.517 1.00 96.19 447 HIS A N 1
ATOM 3142 C CA . HIS A 1 447 ? -18.466 -4.604 25.839 1.00 96.19 447 HIS A CA 1
ATOM 3143 C C . HIS A 1 447 ? -19.380 -5.602 25.130 1.00 96.19 447 HIS A C 1
ATOM 3145 O O . HIS A 1 447 ? -19.141 -5.927 23.961 1.00 96.19 447 HIS A O 1
ATOM 3151 N N . PRO A 1 448 ? -20.455 -6.071 25.789 1.00 97.12 448 PRO A N 1
ATOM 3152 C CA . PRO A 1 448 ? -21.505 -6.809 25.110 1.00 97.12 448 PRO A CA 1
ATOM 3153 C C . PRO A 1 448 ? -22.271 -5.884 24.156 1.00 97.12 448 PRO A C 1
ATOM 3155 O O . PRO A 1 448 ? -22.620 -4.755 24.499 1.00 97.12 448 PRO A O 1
ATOM 3158 N N . TRP A 1 449 ? -22.581 -6.392 22.969 1.00 98.00 449 TRP A N 1
ATOM 3159 C CA . TRP A 1 449 ? -23.397 -5.721 21.965 1.00 98.00 449 TRP A CA 1
ATOM 3160 C C . TRP A 1 449 ? -24.518 -6.664 21.529 1.00 98.00 449 TRP A C 1
ATOM 3162 O O . TRP A 1 449 ? -24.315 -7.575 20.728 1.00 98.00 449 TRP A O 1
ATOM 3172 N N . SER A 1 450 ? -25.689 -6.490 22.141 1.00 98.12 450 SER A N 1
ATOM 3173 C CA . SER A 1 450 ? -26.846 -7.365 21.939 1.00 98.12 450 SER A CA 1
ATOM 3174 C C . SER A 1 450 ? -27.424 -7.270 20.530 1.00 98.12 450 SER A C 1
ATOM 3176 O O . SER A 1 450 ? -27.465 -6.197 19.929 1.00 98.12 450 SER A O 1
ATOM 3178 N N . SER A 1 451 ? -27.945 -8.391 20.038 1.00 98.19 451 SER A N 1
ATOM 3179 C CA . SER A 1 451 ? -28.608 -8.466 18.739 1.00 98.19 451 SER A CA 1
ATOM 3180 C C . SER A 1 451 ? -29.708 -7.408 18.600 1.00 98.19 451 SER A C 1
ATOM 3182 O O . SER A 1 451 ? -30.527 -7.210 19.499 1.00 98.19 451 SER A O 1
ATOM 3184 N N . GLY A 1 452 ? -29.737 -6.725 17.454 1.00 98.38 452 GLY A N 1
ATOM 3185 C CA . GLY A 1 452 ? -30.734 -5.707 17.131 1.00 98.38 452 GLY A CA 1
ATOM 3186 C C . GLY A 1 452 ? -30.471 -4.311 17.702 1.00 98.38 452 GLY A C 1
ATOM 3187 O O . GLY A 1 452 ? -31.187 -3.389 17.314 1.00 98.38 452 GLY A O 1
ATOM 3188 N N . THR A 1 453 ? -29.460 -4.116 18.556 1.00 98.62 453 THR A N 1
ATOM 3189 C CA . THR A 1 453 ? -29.126 -2.787 19.098 1.00 98.62 453 THR A CA 1
ATOM 3190 C C . THR A 1 453 ? -28.027 -2.092 18.296 1.00 98.62 453 THR A C 1
ATOM 3192 O O . THR A 1 453 ? -27.269 -2.717 17.544 1.00 98.62 453 THR A O 1
ATOM 3195 N N . GLU A 1 454 ? -27.954 -0.768 18.427 1.00 98.69 454 GLU A N 1
ATOM 3196 C CA . GLU A 1 454 ? -27.007 0.071 17.692 1.00 98.69 454 GLU A CA 1
ATOM 3197 C C . GLU A 1 454 ? -25.685 0.257 18.453 1.00 98.69 454 GLU A C 1
ATOM 3199 O O . GLU A 1 454 ? -25.690 0.557 19.648 1.00 98.69 454 GLU A O 1
ATOM 3204 N N . LEU A 1 455 ? -24.565 0.151 17.734 1.00 98.75 455 LEU A N 1
ATOM 3205 C CA . LEU A 1 455 ? -23.265 0.702 18.115 1.00 98.75 455 LEU A CA 1
ATOM 3206 C C . LEU A 1 455 ? -23.056 2.020 17.363 1.00 98.75 455 LEU A C 1
ATOM 3208 O O . LEU A 1 455 ? -23.158 2.050 16.136 1.00 98.75 455 LEU A O 1
ATOM 3212 N N . HIS A 1 456 ? -22.696 3.076 18.086 1.00 98.75 456 HIS A N 1
ATOM 3213 C CA . HIS A 1 456 ? -22.332 4.377 17.538 1.00 98.75 456 HIS A CA 1
ATOM 3214 C C . HIS A 1 456 ? -20.943 4.784 18.040 1.00 98.75 456 HIS A C 1
ATOM 3216 O O . HIS A 1 456 ? -20.751 5.038 19.229 1.00 98.75 456 HIS A O 1
ATOM 3222 N N . VAL A 1 457 ? -19.984 4.859 17.119 1.00 98.62 457 VAL A N 1
ATOM 3223 C CA . VAL A 1 457 ? -18.661 5.456 17.324 1.00 98.62 457 VAL A CA 1
ATOM 3224 C C . VAL A 1 457 ? -18.718 6.874 16.770 1.00 98.62 457 VAL A C 1
ATOM 3226 O O . VAL A 1 457 ? -18.725 7.070 15.555 1.00 98.62 457 VAL A O 1
ATOM 3229 N N . ASP A 1 458 ? -18.810 7.853 17.662 1.00 98.06 458 ASP A N 1
ATOM 3230 C CA . ASP A 1 458 ? -18.962 9.267 17.316 1.00 98.06 458 ASP A CA 1
ATOM 3231 C C . ASP A 1 458 ? -17.663 9.829 16.702 1.00 98.06 458 ASP A C 1
ATOM 3233 O O . ASP A 1 458 ? -16.669 9.117 16.525 1.00 98.06 458 ASP A O 1
ATOM 3237 N N . TRP A 1 459 ? -17.652 11.109 16.343 1.00 97.81 459 TRP A N 1
ATOM 3238 C CA . TRP A 1 459 ? -16.457 11.767 15.815 1.00 97.81 459 TRP A CA 1
ATOM 3239 C C . TRP A 1 459 ? -15.311 11.756 16.832 1.00 97.81 459 TRP A C 1
ATOM 3241 O O . TRP A 1 459 ? -15.491 12.080 18.009 1.00 97.81 459 TRP A O 1
ATOM 3251 N N . PHE A 1 460 ? -14.106 11.421 16.369 1.00 97.12 460 PHE A N 1
ATOM 3252 C CA . PHE A 1 460 ? -12.935 11.380 17.237 1.00 97.12 460 PHE A CA 1
ATOM 3253 C C . PHE A 1 460 ? -12.477 12.790 17.617 1.00 97.12 460 PHE A C 1
ATOM 3255 O O . PHE A 1 460 ? -12.222 13.650 16.762 1.00 97.12 460 PHE A O 1
ATOM 3262 N N . ALA A 1 461 ? -12.331 12.999 18.924 1.00 94.81 461 ALA A N 1
ATOM 3263 C CA . ALA A 1 461 ? -11.714 14.181 19.505 1.00 94.81 461 ALA A CA 1
ATOM 3264 C C . ALA A 1 461 ? -10.189 14.131 19.349 1.00 94.81 461 ALA A C 1
ATOM 3266 O O . ALA A 1 461 ? -9.596 15.156 19.025 1.00 94.81 461 ALA A O 1
ATOM 3267 N N . HIS A 1 462 ? -9.590 12.940 19.492 1.00 95.56 462 HIS A N 1
ATOM 3268 C CA . HIS A 1 462 ? -8.152 12.730 19.326 1.00 95.56 462 HIS A CA 1
ATOM 3269 C C . HIS A 1 462 ? -7.826 11.590 18.368 1.00 95.56 462 HIS A C 1
ATOM 3271 O O . HIS A 1 462 ? -8.459 10.537 18.413 1.00 95.56 462 HIS A O 1
ATOM 3277 N N . GLY A 1 463 ? -6.792 11.773 17.552 1.00 95.56 463 GLY A N 1
ATOM 3278 C CA . GLY A 1 463 ? -6.359 10.777 16.574 1.00 95.56 463 GLY A CA 1
ATOM 3279 C C . GLY A 1 463 ? -7.282 10.668 15.356 1.00 95.56 463 GLY A C 1
ATOM 3280 O O . GLY A 1 463 ? -8.353 11.275 15.279 1.00 95.56 463 GLY A O 1
ATOM 3281 N N . ALA A 1 464 ? -6.837 9.903 14.363 1.00 96.31 464 ALA A N 1
ATOM 3282 C CA . ALA A 1 464 ? -7.488 9.803 13.059 1.00 96.31 464 ALA A CA 1
ATOM 3283 C C . ALA A 1 464 ? -8.189 8.461 12.826 1.00 96.31 464 ALA A C 1
ATOM 3285 O O . ALA A 1 464 ? -9.138 8.409 12.044 1.00 96.31 464 ALA A O 1
ATOM 3286 N N . ARG A 1 465 ? -7.716 7.372 13.445 1.00 97.75 465 ARG A N 1
ATOM 3287 C CA . ARG A 1 465 ? -8.131 6.005 13.100 1.00 97.75 465 ARG A CA 1
ATOM 3288 C C . ARG A 1 465 ? -8.466 5.183 14.338 1.00 97.75 465 ARG A C 1
ATOM 3290 O O . ARG A 1 465 ? -7.595 4.930 15.169 1.00 97.75 465 ARG A O 1
ATOM 3297 N N . GLY A 1 466 ? -9.722 4.763 14.448 1.00 98.31 466 GLY A N 1
ATOM 3298 C CA . GLY A 1 466 ? -10.186 3.805 15.452 1.00 98.31 466 GLY A CA 1
ATOM 3299 C C . GLY A 1 466 ? -10.385 2.420 14.840 1.00 98.31 466 GLY A C 1
ATOM 3300 O O . GLY A 1 466 ? -10.622 2.310 13.641 1.00 98.31 466 GLY A O 1
ATOM 3301 N N . TYR A 1 467 ? -10.309 1.367 15.649 1.00 98.75 467 TYR A N 1
ATOM 3302 C CA . TYR A 1 467 ? -10.462 -0.019 15.207 1.00 98.75 467 TYR A CA 1
ATOM 3303 C C . TYR A 1 467 ? -11.533 -0.714 16.021 1.00 98.75 467 TYR A C 1
ATOM 3305 O O . TYR A 1 467 ? -11.357 -0.907 17.222 1.00 98.75 467 TYR A O 1
ATOM 3313 N N . LEU A 1 468 ? -12.617 -1.106 15.357 1.00 98.75 468 LEU A N 1
ATOM 3314 C CA . LEU A 1 468 ? -13.645 -1.970 15.923 1.00 98.75 468 LEU A CA 1
ATOM 3315 C C . LEU A 1 468 ? -13.249 -3.433 15.701 1.00 98.75 468 LEU A C 1
ATOM 3317 O O . LEU A 1 468 ? -13.257 -3.917 14.566 1.00 98.75 468 LEU A O 1
ATOM 3321 N N . ALA A 1 469 ? -12.947 -4.137 16.788 1.00 98.25 469 ALA A N 1
ATOM 3322 C CA . ALA A 1 469 ? -12.788 -5.585 16.798 1.00 98.25 469 ALA A CA 1
ATOM 3323 C C . ALA A 1 469 ? -14.046 -6.244 17.367 1.00 98.25 469 ALA A C 1
ATOM 3325 O O . ALA A 1 469 ? -14.635 -5.765 18.338 1.00 98.25 469 ALA A O 1
ATOM 3326 N N . VAL A 1 470 ? -14.441 -7.367 16.770 1.00 97.69 470 VAL A N 1
ATOM 3327 C CA . VAL A 1 470 ? -15.560 -8.193 17.228 1.00 97.69 470 VAL A CA 1
ATOM 3328 C C . VAL A 1 470 ? -15.026 -9.578 17.547 1.00 97.69 470 VAL A C 1
ATOM 3330 O O . VAL A 1 470 ? -14.268 -10.156 16.764 1.00 97.69 470 VAL A O 1
ATOM 3333 N N . ARG A 1 471 ? -15.408 -10.116 18.702 1.00 95.94 471 ARG A N 1
ATOM 3334 C CA . ARG A 1 471 ? -15.026 -11.461 19.132 1.00 95.94 471 ARG A CA 1
ATOM 3335 C C . ARG A 1 471 ? -15.425 -12.514 18.084 1.00 95.94 471 ARG A C 1
ATOM 3337 O O . ARG A 1 471 ? -16.589 -12.586 17.703 1.00 95.94 471 ARG A O 1
ATOM 3344 N N . GLY A 1 472 ? -14.469 -13.344 17.663 1.00 93.25 472 GLY A N 1
ATOM 3345 C CA . GLY A 1 472 ? -14.599 -14.285 16.537 1.00 93.25 472 GLY A CA 1
ATOM 3346 C C . GLY A 1 472 ? -13.932 -13.805 15.238 1.00 93.25 472 GLY A C 1
ATOM 3347 O O . GLY A 1 472 ? -13.857 -14.568 14.276 1.00 93.25 472 GLY A O 1
ATOM 3348 N N . GLY A 1 473 ? -13.417 -12.569 15.220 1.00 95.44 473 GLY A N 1
ATOM 3349 C CA . GLY A 1 473 ? -12.802 -11.935 14.052 1.00 95.44 473 GLY A CA 1
ATOM 3350 C C . GLY A 1 473 ? -13.833 -11.520 13.002 1.00 95.44 473 GLY A C 1
ATOM 3351 O O . GLY A 1 473 ? -14.936 -12.065 12.945 1.00 95.44 473 GLY A O 1
ATOM 3352 N N . LEU A 1 474 ? -13.485 -10.547 12.162 1.00 96.56 474 LEU A N 1
ATOM 3353 C CA . LEU A 1 474 ? -14.335 -10.112 11.053 1.00 96.56 474 LEU A CA 1
ATOM 3354 C C . LEU A 1 474 ? -13.834 -10.655 9.714 1.00 96.56 474 LEU A C 1
ATOM 3356 O O . LEU A 1 474 ? -12.649 -10.909 9.528 1.00 96.56 474 LEU A O 1
ATOM 3360 N N . ALA A 1 475 ? -14.756 -10.816 8.775 1.00 94.50 475 ALA A N 1
ATOM 3361 C CA . ALA A 1 475 ? -14.489 -11.191 7.393 1.00 94.50 475 ALA A CA 1
ATOM 3362 C C . ALA A 1 475 ? -15.492 -10.479 6.465 1.00 94.50 475 ALA A C 1
ATOM 3364 O O . ALA A 1 475 ? -16.589 -10.112 6.915 1.00 94.50 475 ALA A O 1
ATOM 3365 N N . PRO A 1 476 ? -15.163 -10.286 5.173 1.00 88.62 476 PRO A N 1
ATOM 3366 C CA . PRO A 1 476 ? -16.155 -9.856 4.193 1.00 88.62 476 PRO A CA 1
ATOM 3367 C C . PRO A 1 476 ? -17.249 -10.921 4.043 1.00 88.62 476 PRO A C 1
ATOM 3369 O O . PRO A 1 476 ? -17.041 -12.085 4.378 1.00 88.62 476 PRO A O 1
ATOM 3372 N N . ALA A 1 477 ? -18.411 -10.544 3.505 1.00 86.00 477 ALA A N 1
ATOM 3373 C CA . ALA A 1 477 ? -19.574 -11.435 3.427 1.00 86.00 477 ALA A CA 1
ATOM 3374 C C . ALA A 1 477 ? -19.346 -12.725 2.611 1.00 86.00 477 ALA A C 1
ATOM 3376 O O . ALA A 1 477 ? -20.016 -13.732 2.848 1.00 86.00 477 ALA A O 1
ATOM 3377 N N . ASP A 1 478 ? -18.426 -12.703 1.644 1.00 84.12 478 ASP A N 1
ATOM 3378 C CA . ASP A 1 478 ? -18.009 -13.873 0.861 1.00 84.12 478 ASP A CA 1
ATOM 3379 C C . ASP A 1 478 ? -16.834 -14.642 1.494 1.00 84.12 478 ASP A C 1
ATOM 3381 O O . ASP A 1 478 ? -16.406 -15.658 0.948 1.00 84.12 478 ASP A O 1
ATOM 3385 N N . ALA A 1 479 ? -16.325 -14.162 2.634 1.00 81.75 479 ALA A N 1
ATOM 3386 C CA . ALA A 1 479 ? -15.142 -14.645 3.339 1.00 81.75 479 ALA A CA 1
ATOM 3387 C C . ALA A 1 479 ? -13.904 -14.810 2.436 1.00 81.75 479 ALA A C 1
ATOM 3389 O O . ALA A 1 479 ? -12.996 -15.583 2.753 1.00 81.75 479 ALA A O 1
ATOM 3390 N N . ARG A 1 480 ? -13.846 -14.099 1.300 1.00 83.25 480 ARG A N 1
ATOM 3391 C CA . ARG A 1 480 ? -12.760 -14.242 0.333 1.00 83.25 480 ARG A CA 1
ATOM 3392 C C . ARG A 1 480 ? -11.576 -13.384 0.752 1.00 83.25 480 ARG A C 1
ATOM 3394 O O . ARG A 1 480 ? -11.593 -12.162 0.618 1.00 83.25 480 ARG A O 1
ATOM 3401 N N . ALA A 1 481 ? -10.528 -14.045 1.230 1.00 86.50 481 ALA A N 1
ATOM 3402 C CA . ALA A 1 481 ? -9.218 -13.428 1.338 1.00 86.50 481 ALA A CA 1
ATOM 3403 C C . ALA A 1 481 ? -8.637 -13.271 -0.071 1.00 86.50 481 ALA A C 1
ATOM 3405 O O . ALA A 1 481 ? -8.822 -14.122 -0.945 1.00 86.50 481 ALA A O 1
ATOM 3406 N N . ILE A 1 482 ? -7.947 -12.164 -0.291 1.00 87.62 482 ILE A N 1
ATOM 3407 C CA . ILE A 1 482 ? -7.132 -11.935 -1.481 1.00 87.62 482 ILE A CA 1
ATOM 3408 C C . ILE A 1 482 ? -5.705 -12.025 -0.979 1.00 87.62 482 ILE A C 1
ATOM 3410 O O . ILE A 1 482 ? -5.446 -11.393 0.036 1.00 87.62 482 ILE A O 1
ATOM 3414 N N . VAL A 1 483 ? -4.810 -12.782 -1.617 1.00 88.62 483 VAL A N 1
ATOM 3415 C CA . VAL A 1 483 ? -3.397 -12.898 -1.188 1.00 88.62 483 VAL A CA 1
ATOM 3416 C C . VAL A 1 483 ? -3.275 -13.000 0.350 1.00 88.62 483 VAL A C 1
ATOM 3418 O O . VAL A 1 483 ? -2.698 -12.136 1.009 1.00 88.62 483 VAL A O 1
ATOM 3421 N N . ASP A 1 484 ? -4.009 -13.969 0.909 1.00 89.12 484 ASP A N 1
ATOM 3422 C CA . ASP A 1 484 ? -4.112 -14.285 2.343 1.00 89.12 484 ASP A CA 1
ATOM 3423 C C . ASP A 1 484 ? -4.510 -13.137 3.298 1.00 89.12 484 ASP A C 1
ATOM 3425 O O . ASP A 1 484 ? -4.291 -13.224 4.502 1.00 89.12 484 ASP A O 1
ATOM 3429 N N . SER A 1 485 ? -5.159 -12.080 2.792 1.00 94.62 485 SER A N 1
ATOM 3430 C CA . SER A 1 485 ? -5.586 -10.918 3.583 1.00 94.62 485 SER A CA 1
ATOM 3431 C C . SER A 1 485 ? -6.966 -10.374 3.183 1.00 94.62 485 SER A C 1
ATOM 3433 O O . SER A 1 485 ? -7.348 -10.315 2.006 1.00 94.62 485 SER A O 1
ATOM 3435 N N . PHE A 1 486 ? -7.703 -9.902 4.187 1.00 95.44 486 PHE A N 1
ATOM 3436 C CA . PHE A 1 486 ? -8.952 -9.147 4.106 1.00 95.44 486 PHE A CA 1
ATOM 3437 C C . PHE A 1 486 ? -8.751 -7.623 4.081 1.00 95.44 486 PHE A C 1
ATOM 3439 O O . PHE A 1 486 ? -9.737 -6.884 4.057 1.00 95.44 486 PHE A O 1
ATOM 3446 N N . ALA A 1 487 ? -7.509 -7.134 4.092 1.00 97.06 487 ALA A N 1
ATOM 3447 C CA . ALA A 1 487 ? -7.218 -5.705 4.055 1.00 97.06 487 ALA A CA 1
ATOM 3448 C C . ALA A 1 487 ? -7.695 -5.044 2.763 1.00 97.06 487 ALA A C 1
ATOM 3450 O O . ALA A 1 487 ? -7.480 -5.576 1.671 1.00 97.06 487 ALA A O 1
ATOM 3451 N N . THR A 1 488 ? -8.277 -3.856 2.913 1.00 97.19 488 THR A N 1
ATOM 3452 C CA . THR A 1 488 ? -8.660 -2.978 1.806 1.00 97.19 488 THR A CA 1
ATOM 3453 C C . THR A 1 488 ? -7.476 -2.101 1.398 1.00 97.19 488 THR A C 1
ATOM 3455 O O . THR A 1 488 ? -7.109 -1.188 2.144 1.00 97.19 488 THR A O 1
ATOM 3458 N N . ASP A 1 489 ? -6.940 -2.320 0.199 1.00 96.25 489 ASP A N 1
ATOM 3459 C CA . ASP A 1 489 ? -5.978 -1.430 -0.451 1.00 96.25 489 ASP A CA 1
ATOM 3460 C C . ASP A 1 489 ? -6.732 -0.370 -1.256 1.00 96.25 489 ASP A C 1
ATOM 3462 O O . ASP A 1 489 ? -7.385 -0.639 -2.268 1.00 96.25 489 ASP A O 1
ATOM 3466 N N . THR A 1 490 ? -6.646 0.870 -0.789 1.00 94.88 490 THR A N 1
ATOM 3467 C CA . THR A 1 490 ? -7.388 1.988 -1.365 1.00 94.88 490 THR A CA 1
ATOM 3468 C C . THR A 1 490 ? -6.801 2.532 -2.665 1.00 94.88 490 THR A C 1
ATOM 3470 O O . THR A 1 490 ? -7.536 3.190 -3.403 1.00 94.88 490 THR A O 1
ATOM 3473 N N . LEU A 1 491 ? -5.527 2.251 -2.964 1.00 92.56 491 LEU A N 1
ATOM 3474 C CA . LEU A 1 491 ? -4.879 2.655 -4.209 1.00 92.56 491 LEU A CA 1
ATOM 3475 C C . LEU A 1 491 ? -5.201 1.667 -5.330 1.00 92.56 491 LEU A C 1
ATOM 3477 O O . LEU A 1 491 ? -5.647 2.066 -6.406 1.00 92.56 491 LEU A O 1
ATOM 3481 N N . SER A 1 492 ? -4.979 0.374 -5.084 1.00 90.00 492 SER A N 1
ATOM 3482 C CA . SER A 1 492 ? -5.190 -0.660 -6.103 1.00 90.00 492 SER A CA 1
ATOM 3483 C C . SER A 1 492 ? -6.650 -1.117 -6.206 1.00 90.00 492 SER A C 1
ATOM 3485 O O . SER A 1 492 ? -7.078 -1.609 -7.256 1.00 90.00 492 SER A O 1
ATOM 3487 N N . GLY A 1 493 ? -7.432 -0.932 -5.140 1.00 90.81 493 GLY A N 1
ATOM 3488 C CA . GLY A 1 493 ? -8.777 -1.485 -5.000 1.00 90.81 493 GLY A CA 1
ATOM 3489 C C . GLY A 1 493 ? -8.789 -2.980 -4.669 1.00 90.81 493 GLY A C 1
ATOM 3490 O O . GLY A 1 493 ? -9.818 -3.622 -4.865 1.00 90.81 493 GLY A O 1
ATOM 3491 N N . LEU A 1 494 ? -7.661 -3.547 -4.223 1.00 91.00 494 LEU A N 1
ATOM 3492 C CA . LEU A 1 494 ? -7.601 -4.922 -3.730 1.00 91.00 494 LEU A CA 1
ATOM 3493 C C . LEU A 1 494 ? -8.263 -5.053 -2.360 1.00 91.00 494 LEU A C 1
ATOM 3495 O O . LEU A 1 494 ? -8.208 -4.155 -1.524 1.00 91.00 494 LEU A O 1
ATOM 3499 N N . GLY A 1 495 ? -8.845 -6.222 -2.123 1.00 92.69 495 GLY A N 1
ATOM 3500 C CA . GLY A 1 495 ? -9.597 -6.517 -0.911 1.00 92.69 495 GLY A CA 1
ATOM 3501 C C . GLY A 1 495 ? -11.060 -6.071 -0.988 1.00 92.69 495 GLY A C 1
ATOM 3502 O O . GLY A 1 495 ? -11.562 -5.705 -2.055 1.00 92.69 495 GLY A O 1
ATOM 3503 N N . PRO A 1 496 ? -11.776 -6.142 0.141 1.00 94.06 496 PRO A N 1
ATOM 3504 C CA . PRO A 1 496 ? -13.152 -5.675 0.246 1.00 94.06 496 PRO A CA 1
ATOM 3505 C C . PRO A 1 496 ? -13.264 -4.179 -0.058 1.00 94.06 496 PRO A C 1
ATOM 3507 O O . PRO A 1 496 ? -12.361 -3.401 0.233 1.00 94.06 496 PRO A O 1
ATOM 3510 N N . ALA A 1 497 ? -14.395 -3.742 -0.610 1.00 94.44 497 ALA A N 1
ATOM 3511 C CA . ALA A 1 497 ? -14.653 -2.314 -0.761 1.00 94.44 497 ALA A CA 1
ATOM 3512 C C . ALA A 1 497 ? -14.853 -1.638 0.610 1.00 94.44 497 ALA A C 1
ATOM 3514 O O . ALA A 1 497 ? -15.218 -2.281 1.596 1.00 94.44 497 ALA A O 1
ATOM 3515 N N . ALA A 1 498 ? -14.675 -0.313 0.659 1.00 96.75 498 ALA A N 1
ATOM 3516 C CA . ALA A 1 498 ? -15.088 0.469 1.822 1.00 96.75 498 ALA A CA 1
ATOM 3517 C C . ALA A 1 498 ? -16.590 0.281 2.090 1.00 96.75 498 ALA A C 1
ATOM 3519 O O . ALA A 1 498 ? -17.388 0.278 1.146 1.00 96.75 498 ALA A O 1
ATOM 3520 N N . LEU A 1 499 ? -16.953 0.149 3.367 1.00 97.44 499 LEU A N 1
ATOM 3521 C CA . LEU A 1 499 ? -18.325 -0.123 3.782 1.00 97.44 499 LEU A CA 1
ATOM 3522 C C . LEU A 1 499 ? -19.259 1.016 3.373 1.00 97.44 499 LEU A C 1
ATOM 3524 O O . LEU A 1 499 ? -18.933 2.200 3.496 1.00 97.44 499 LEU A O 1
ATOM 3528 N N . ARG A 1 500 ? -20.457 0.640 2.940 1.00 97.75 500 ARG A N 1
ATOM 3529 C CA . ARG A 1 500 ? -21.592 1.520 2.673 1.00 97.75 500 ARG A CA 1
ATOM 3530 C C . ARG A 1 500 ? -22.737 1.211 3.632 1.00 97.75 500 ARG A C 1
ATOM 3532 O O . ARG A 1 500 ? -22.798 0.150 4.249 1.00 97.75 500 ARG A O 1
ATOM 3539 N N . ALA A 1 501 ? -23.669 2.153 3.742 1.00 97.88 501 ALA A N 1
ATOM 3540 C CA . ALA A 1 501 ? -24.924 1.922 4.447 1.00 97.88 501 ALA A CA 1
ATOM 3541 C C . ALA A 1 501 ? -25.637 0.684 3.872 1.00 97.88 501 ALA A C 1
ATOM 3543 O O . ALA A 1 501 ? -25.826 0.578 2.661 1.00 97.88 501 ALA A O 1
ATOM 3544 N N . GLY A 1 502 ? -26.032 -0.238 4.746 1.00 96.12 502 GLY A N 1
ATOM 3545 C CA . GLY A 1 502 ? -26.672 -1.504 4.397 1.00 96.12 502 GLY A CA 1
ATOM 3546 C C . GLY A 1 502 ? -25.717 -2.688 4.225 1.00 96.12 502 GLY A C 1
ATOM 3547 O O . GLY A 1 502 ? -26.191 -3.825 4.257 1.00 96.12 502 GLY A O 1
ATOM 3548 N N . ASP A 1 503 ? -24.405 -2.460 4.105 1.00 96.62 503 ASP A N 1
ATOM 3549 C CA . ASP A 1 503 ? -23.438 -3.552 3.974 1.00 96.62 503 ASP A CA 1
ATOM 3550 C C . ASP A 1 503 ? -23.417 -4.416 5.239 1.00 96.62 503 ASP A C 1
ATOM 3552 O O . ASP A 1 503 ? -23.466 -3.919 6.370 1.00 96.62 503 ASP A O 1
ATOM 3556 N N . VAL A 1 504 ? -23.334 -5.731 5.041 1.00 95.56 504 VAL A N 1
ATOM 3557 C CA . VAL A 1 504 ? -23.278 -6.724 6.116 1.00 95.56 504 VAL A CA 1
ATOM 3558 C C . VAL A 1 504 ? -21.859 -7.261 6.227 1.00 95.56 504 VAL A C 1
ATOM 3560 O O . VAL A 1 504 ? -21.294 -7.740 5.244 1.00 95.56 504 VAL A O 1
ATOM 3563 N N . VAL A 1 505 ? -21.312 -7.227 7.440 1.00 96.38 505 VAL A N 1
ATOM 3564 C CA . VAL A 1 505 ? -20.020 -7.835 7.780 1.00 96.38 505 VAL A CA 1
ATOM 3565 C C . VAL A 1 505 ? -20.277 -9.129 8.543 1.00 96.38 505 VAL A C 1
ATOM 3567 O O . VAL A 1 505 ? -21.203 -9.205 9.356 1.00 96.38 505 VAL A O 1
ATOM 3570 N N . THR A 1 506 ? -19.480 -10.160 8.278 1.00 96.44 506 THR A N 1
ATOM 3571 C CA . THR A 1 506 ? -19.637 -11.492 8.877 1.00 96.44 506 THR A CA 1
ATOM 3572 C C . THR A 1 506 ? -18.535 -11.792 9.884 1.00 96.44 506 THR A C 1
ATOM 3574 O O . THR A 1 506 ? -17.453 -11.208 9.826 1.00 96.44 506 THR A O 1
ATOM 3577 N N . LEU A 1 507 ? -18.800 -12.728 10.794 1.00 94.44 507 LEU A N 1
ATOM 3578 C CA . LEU A 1 507 ? -17.762 -13.306 11.644 1.00 94.44 507 LEU A CA 1
ATOM 3579 C C . LEU A 1 507 ? -16.859 -14.230 10.818 1.00 94.44 507 LEU A C 1
ATOM 3581 O O . LEU A 1 507 ? -17.356 -15.009 10.002 1.00 94.44 507 LEU A O 1
ATOM 3585 N N . ALA A 1 508 ? -15.549 -14.153 11.052 1.00 89.56 508 ALA A N 1
ATOM 3586 C CA . ALA A 1 508 ? -14.559 -15.012 10.402 1.00 89.56 508 ALA A CA 1
ATOM 3587 C C . ALA A 1 508 ? -14.586 -16.444 10.956 1.00 89.56 508 ALA A C 1
ATOM 3589 O O . ALA A 1 508 ? -14.371 -17.406 10.220 1.00 89.56 508 ALA A O 1
ATOM 3590 N N . GLY A 1 509 ? -14.877 -16.601 12.248 1.00 83.38 509 GLY A N 1
ATOM 3591 C CA . GLY A 1 509 ? -14.968 -17.909 12.879 1.00 83.38 509 GLY A CA 1
ATOM 3592 C C . GLY A 1 509 ? -15.542 -17.865 14.288 1.00 83.38 509 GLY A C 1
ATOM 3593 O O . GLY A 1 509 ? -16.073 -16.857 14.757 1.00 83.38 509 GLY A O 1
ATOM 3594 N N . THR A 1 510 ? -15.447 -19.002 14.971 1.00 76.00 510 THR A N 1
ATOM 3595 C CA . THR A 1 510 ? -15.824 -19.130 16.381 1.00 76.00 510 THR A CA 1
ATOM 3596 C C . THR A 1 510 ? -14.686 -18.666 17.293 1.00 76.00 510 THR A C 1
ATOM 3598 O O . THR A 1 510 ? -13.525 -18.954 17.002 1.00 76.00 510 THR A O 1
ATOM 3601 N N . PRO A 1 511 ? -14.982 -17.995 18.419 1.00 76.94 511 PRO A N 1
ATOM 3602 C CA . PRO A 1 511 ? -13.947 -17.530 19.337 1.00 76.94 511 PRO A CA 1
ATOM 3603 C C . PRO A 1 511 ? -13.141 -18.691 19.935 1.00 76.94 511 PRO A C 1
ATOM 3605 O O . PRO A 1 511 ? -13.726 -19.656 20.426 1.00 76.94 511 PRO A O 1
ATOM 3608 N N . LEU A 1 512 ? -11.809 -18.583 19.923 1.00 70.31 512 LEU A N 1
ATOM 3609 C CA . LEU A 1 512 ? -10.905 -19.674 20.317 1.00 70.31 512 LEU A CA 1
ATOM 3610 C C . LEU A 1 512 ? -10.436 -19.595 21.777 1.00 70.31 512 LEU A C 1
ATOM 3612 O O . LEU A 1 512 ? -10.158 -20.622 22.389 1.00 70.31 512 LEU A O 1
ATOM 3616 N N . THR A 1 513 ? -10.352 -18.393 22.348 1.00 76.38 513 THR A N 1
ATOM 3617 C CA . THR A 1 513 ? -9.846 -18.159 23.711 1.00 76.38 513 THR A CA 1
ATOM 3618 C C . THR A 1 513 ? -10.840 -17.335 24.525 1.00 76.38 513 THR A C 1
ATOM 3620 O O . THR A 1 513 ? -11.626 -16.592 23.936 1.00 76.38 513 THR A O 1
ATOM 3623 N N . PRO A 1 514 ? -10.882 -17.448 25.866 1.00 80.69 514 PRO A N 1
ATOM 3624 C CA . PRO A 1 514 ? -11.693 -16.562 26.704 1.00 80.69 514 PRO A CA 1
ATOM 3625 C C . PRO A 1 514 ? -11.335 -15.086 26.491 1.00 80.69 514 PRO A C 1
ATOM 3627 O O . PRO A 1 514 ? -10.212 -14.772 26.103 1.00 80.69 514 PRO A O 1
ATOM 3630 N N . ILE A 1 515 ? -12.278 -14.181 26.769 1.00 83.00 515 ILE A N 1
ATOM 3631 C CA . ILE A 1 515 ? -11.956 -12.752 26.867 1.00 83.00 515 ILE A CA 1
ATOM 3632 C C . ILE A 1 515 ? -10.966 -12.606 28.032 1.00 83.00 515 ILE A C 1
ATOM 3634 O O . ILE A 1 515 ? -11.269 -13.097 29.127 1.00 83.00 515 ILE A O 1
ATOM 3638 N N . PRO A 1 516 ? -9.774 -12.028 27.808 1.00 80.75 516 PRO A N 1
ATOM 3639 C CA . PRO A 1 516 ? -8.819 -11.840 28.885 1.00 80.75 516 PRO A CA 1
ATOM 3640 C C . PRO A 1 516 ? -9.427 -10.924 29.958 1.00 80.75 516 PRO A C 1
ATOM 3642 O O . PRO A 1 516 ? -10.215 -10.040 29.624 1.00 80.75 516 PRO A O 1
ATOM 3645 N N . PRO A 1 517 ? -9.092 -11.124 31.244 1.00 76.81 517 PRO A N 1
ATOM 3646 C CA . PRO A 1 517 ? -9.448 -10.144 32.261 1.00 76.81 517 PRO A CA 1
ATOM 3647 C C . PRO A 1 517 ? -8.860 -8.785 31.869 1.00 76.81 517 PRO A C 1
ATOM 3649 O O . PRO A 1 517 ? -7.759 -8.745 31.316 1.00 76.81 517 PRO A O 1
ATOM 3652 N N . ASP A 1 518 ? -9.599 -7.706 32.141 1.00 66.94 518 ASP A N 1
ATOM 3653 C CA . ASP A 1 518 ? -9.182 -6.353 31.774 1.00 66.94 518 ASP A CA 1
ATOM 3654 C C . ASP A 1 518 ? -7.743 -6.089 32.225 1.00 66.94 518 ASP A C 1
ATOM 3656 O O . ASP A 1 518 ? -7.383 -6.264 33.394 1.00 66.94 518 ASP A O 1
ATOM 3660 N N . ASP A 1 519 ? -6.916 -5.676 31.269 1.00 60.59 519 ASP A N 1
ATOM 3661 C CA . ASP A 1 519 ? -5.553 -5.259 31.546 1.00 60.59 519 ASP A CA 1
ATOM 3662 C C . ASP A 1 519 ? -5.639 -3.963 32.363 1.00 60.59 519 ASP A C 1
ATOM 3664 O O . ASP A 1 519 ? -6.251 -2.989 31.921 1.00 60.59 519 ASP A O 1
ATOM 3668 N N . LEU A 1 520 ? -5.038 -3.916 33.558 1.00 59.56 520 LEU A N 1
ATOM 3669 C CA . LEU A 1 520 ? -5.022 -2.721 34.425 1.00 59.56 520 LEU A CA 1
ATOM 3670 C C . LEU A 1 520 ? -4.101 -1.612 33.869 1.00 59.56 520 LEU A C 1
ATOM 3672 O O . LEU A 1 520 ? -3.491 -0.849 34.622 1.00 59.56 520 LEU A O 1
ATOM 3676 N N . HIS A 1 521 ? -3.957 -1.537 32.547 1.00 69.50 521 HIS A N 1
ATOM 3677 C CA . HIS A 1 521 ? -3.171 -0.530 31.864 1.00 69.50 521 HIS A CA 1
ATOM 3678 C C . HIS A 1 521 ? -4.027 0.723 31.630 1.00 69.50 521 HIS A C 1
ATOM 3680 O O . HIS A 1 521 ? -5.066 0.637 30.974 1.00 69.50 521 HIS A O 1
ATOM 3686 N N . PRO A 1 522 ? -3.627 1.901 32.137 1.00 71.62 522 PRO A N 1
ATOM 3687 C CA . PRO A 1 522 ? -4.363 3.127 31.873 1.00 71.62 522 PRO A CA 1
ATOM 3688 C C . PRO A 1 522 ? -4.198 3.530 30.403 1.00 71.62 522 PRO A C 1
ATOM 3690 O O . PRO A 1 522 ? -3.130 3.976 29.981 1.00 71.62 522 PRO A O 1
ATOM 3693 N N . TRP A 1 523 ? -5.268 3.401 29.621 1.00 83.88 523 TRP A N 1
ATOM 3694 C CA . TRP A 1 523 ? -5.313 3.896 28.247 1.00 83.88 523 TRP A CA 1
ATOM 3695 C C . TRP A 1 523 ? -5.485 5.413 28.235 1.00 83.88 523 TRP A C 1
ATOM 3697 O O . TRP A 1 523 ? -6.251 5.974 29.017 1.00 83.88 523 TRP A O 1
ATOM 3707 N N . SER A 1 524 ? -4.764 6.088 27.345 1.00 84.25 524 SER A N 1
ATOM 3708 C CA . SER A 1 524 ? -4.863 7.537 27.153 1.00 84.25 524 SER A CA 1
ATOM 3709 C C . SER A 1 524 ? -5.166 7.857 25.691 1.00 84.25 524 SER A C 1
ATOM 3711 O O . SER A 1 524 ? -4.755 7.089 24.814 1.00 84.25 524 SER A O 1
ATOM 3713 N N . PRO A 1 525 ? -5.840 8.987 25.405 1.00 87.31 525 PRO A N 1
ATOM 3714 C CA . PRO A 1 525 ? -5.991 9.471 24.041 1.00 87.31 525 PRO A CA 1
ATOM 3715 C C . PRO A 1 525 ? -4.630 9.580 23.339 1.00 87.31 525 PRO A C 1
ATOM 3717 O O . PRO A 1 525 ? -3.645 9.962 23.984 1.00 87.31 525 PRO A O 1
ATOM 3720 N N . PRO A 1 526 ? -4.548 9.276 22.032 1.00 86.75 526 PRO A N 1
ATOM 3721 C CA . PRO A 1 526 ? -3.315 9.470 21.288 1.00 86.75 526 PRO A CA 1
ATOM 3722 C C . PRO A 1 526 ? -2.938 10.955 21.284 1.00 86.75 526 PRO A C 1
ATOM 3724 O O . PRO A 1 526 ? -3.795 11.828 21.139 1.00 86.75 526 PRO A O 1
ATOM 3727 N N . ALA A 1 527 ? -1.645 11.247 21.414 1.00 82.12 527 ALA A N 1
ATOM 3728 C CA . ALA A 1 527 ? -1.147 12.593 21.162 1.00 82.12 527 ALA A CA 1
ATOM 3729 C C . ALA A 1 527 ? -1.372 12.940 19.683 1.00 82.12 527 ALA A C 1
ATOM 3731 O O . ALA A 1 527 ? -1.060 12.128 18.820 1.00 82.12 527 ALA A O 1
ATOM 3732 N N . ASP A 1 528 ? -1.901 14.124 19.377 1.00 79.06 528 ASP A N 1
ATOM 3733 C CA . ASP A 1 528 ? -2.203 14.507 17.988 1.00 79.06 528 ASP A CA 1
ATOM 3734 C C . ASP A 1 528 ? -1.998 16.000 17.669 1.00 79.06 528 ASP A C 1
ATOM 3736 O O . ASP A 1 528 ? -2.149 16.418 16.517 1.00 79.06 528 ASP A O 1
ATOM 3740 N N . ALA A 1 529 ? -1.585 16.804 18.656 1.00 84.44 529 ALA A N 1
ATOM 3741 C CA . ALA A 1 529 ? -1.286 18.227 18.477 1.00 84.44 529 ALA A CA 1
ATOM 3742 C C . ALA A 1 529 ? 0.125 18.492 17.912 1.00 84.44 529 ALA A C 1
ATOM 3744 O O . ALA A 1 529 ? 0.308 19.353 17.047 1.00 84.44 529 ALA A O 1
ATOM 3745 N N . LEU A 1 530 ? 1.132 17.778 18.424 1.00 94.50 530 LEU A N 1
ATOM 3746 C CA . LEU A 1 530 ? 2.503 17.763 17.914 1.00 94.50 530 LEU A CA 1
ATOM 3747 C C . LEU A 1 530 ? 3.055 16.346 18.060 1.00 94.50 530 LEU A C 1
ATOM 3749 O O . LEU A 1 530 ? 3.219 15.866 19.180 1.00 94.50 530 LEU A O 1
ATOM 3753 N N . LEU A 1 531 ? 3.345 15.697 16.939 1.00 95.56 531 LEU A N 1
ATOM 3754 C CA . LEU A 1 531 ? 3.930 14.362 16.916 1.00 95.56 531 LEU A CA 1
ATOM 3755 C C . LEU A 1 531 ? 5.430 14.439 16.666 1.00 95.56 531 LEU A C 1
ATOM 3757 O O . LEU A 1 531 ? 5.873 15.059 15.699 1.00 95.56 531 LEU A O 1
ATOM 3761 N N . GLU A 1 532 ? 6.202 13.759 17.510 1.00 95.44 532 GLU A N 1
ATOM 3762 C CA . GLU A 1 532 ? 7.622 13.530 17.266 1.00 95.44 532 GLU A CA 1
ATOM 3763 C C . GLU A 1 532 ? 7.829 12.199 16.544 1.00 95.44 532 GLU A C 1
ATOM 3765 O O . GLU A 1 532 ? 7.631 11.123 17.112 1.00 95.44 532 GLU A O 1
ATOM 3770 N N . ILE A 1 533 ? 8.246 12.276 15.283 1.00 97.12 533 ILE A N 1
ATOM 3771 C CA . ILE A 1 533 ? 8.385 11.118 14.400 1.00 97.12 533 ILE A CA 1
ATOM 3772 C C . ILE A 1 533 ? 9.870 10.816 14.190 1.00 97.12 533 ILE A C 1
ATOM 3774 O O . ILE A 1 533 ? 10.637 11.673 13.743 1.00 97.12 533 ILE A O 1
ATOM 3778 N N . ALA A 1 534 ? 10.286 9.593 14.524 1.00 96.69 534 ALA A N 1
ATOM 3779 C CA . ALA A 1 534 ? 11.656 9.147 14.311 1.00 96.69 534 ALA A CA 1
ATOM 3780 C C . ALA A 1 534 ? 11.895 8.804 12.837 1.00 96.69 534 ALA A C 1
ATOM 3782 O O . ALA A 1 534 ? 11.117 8.065 12.231 1.00 96.69 534 ALA A O 1
ATOM 3783 N N . LEU A 1 535 ? 12.991 9.313 12.280 1.00 96.38 535 LEU A N 1
ATOM 3784 C CA . LEU A 1 535 ? 13.417 9.066 10.910 1.00 96.38 535 LEU A CA 1
ATOM 3785 C C . LEU A 1 535 ? 14.722 8.273 10.882 1.00 96.38 535 LEU A C 1
ATOM 3787 O O . LEU A 1 535 ? 15.714 8.653 11.507 1.00 96.38 535 LEU A O 1
ATOM 3791 N N . ALA A 1 536 ? 14.716 7.197 10.110 1.00 94.00 536 ALA A N 1
ATOM 3792 C CA . ALA A 1 536 ? 15.890 6.448 9.709 1.00 94.00 536 ALA A CA 1
ATOM 3793 C C . ALA A 1 536 ? 16.411 6.943 8.337 1.00 94.00 536 ALA A C 1
ATOM 3795 O O . ALA A 1 536 ? 15.658 7.560 7.570 1.00 94.00 536 ALA A O 1
ATOM 3796 N N . PRO A 1 537 ? 17.691 6.687 8.002 1.00 92.56 537 PRO A N 1
ATOM 3797 C CA . PRO A 1 537 ? 18.287 7.131 6.742 1.00 92.56 537 PRO A CA 1
ATOM 3798 C C . PRO A 1 537 ? 17.544 6.621 5.499 1.00 92.56 537 PRO A C 1
ATOM 3800 O O . PRO A 1 537 ? 17.186 5.444 5.408 1.00 92.56 537 PRO A O 1
ATOM 3803 N N . GLY A 1 538 ? 17.339 7.519 4.533 1.00 93.69 538 GLY A N 1
ATOM 3804 C CA . GLY A 1 538 ? 16.789 7.205 3.215 1.00 93.69 538 GLY A CA 1
ATOM 3805 C C . GLY A 1 538 ? 17.882 7.037 2.153 1.00 93.69 538 GLY A C 1
ATOM 3806 O O . GLY A 1 538 ? 19.005 7.512 2.338 1.00 93.69 538 GLY A O 1
ATOM 3807 N N . PRO A 1 539 ? 17.570 6.394 1.017 1.00 94.25 539 PRO A N 1
ATOM 3808 C CA . PRO A 1 539 ? 18.560 6.077 -0.013 1.00 94.25 539 PRO A CA 1
ATOM 3809 C C . PRO A 1 539 ? 19.023 7.289 -0.830 1.00 94.25 539 PRO A C 1
ATOM 3811 O O . PRO A 1 539 ? 20.047 7.199 -1.507 1.00 94.25 539 PRO A O 1
ATOM 3814 N N . ARG A 1 540 ? 18.269 8.401 -0.810 1.00 94.25 540 ARG A N 1
ATOM 3815 C CA . ARG A 1 540 ? 18.482 9.573 -1.677 1.00 94.25 540 ARG A CA 1
ATOM 3816 C C . ARG A 1 540 ? 18.666 10.876 -0.898 1.00 94.25 540 ARG A C 1
ATOM 3818 O O . ARG A 1 540 ? 18.385 11.948 -1.429 1.00 94.25 540 ARG A O 1
ATOM 3825 N N . ALA A 1 541 ? 19.154 10.816 0.344 1.00 89.31 541 ALA A N 1
ATOM 3826 C CA . ALA A 1 541 ? 19.502 12.021 1.107 1.00 89.31 541 ALA A CA 1
ATOM 3827 C C . ALA A 1 541 ? 20.523 12.910 0.357 1.00 89.31 541 ALA A C 1
ATOM 3829 O O . ALA A 1 541 ? 20.455 14.133 0.429 1.00 89.31 541 ALA A O 1
ATOM 3830 N N . ASP A 1 542 ? 21.383 12.305 -0.474 1.00 86.06 542 ASP A N 1
ATOM 3831 C CA . ASP A 1 542 ? 22.367 12.974 -1.338 1.00 86.06 542 ASP A CA 1
ATOM 3832 C C . ASP A 1 542 ? 21.770 13.827 -2.477 1.00 86.06 542 ASP A C 1
ATOM 3834 O O . ASP A 1 542 ? 22.509 14.516 -3.186 1.00 86.06 542 ASP A O 1
ATOM 3838 N N . TRP A 1 543 ? 20.449 13.793 -2.680 1.00 90.25 543 TRP A N 1
ATOM 3839 C CA . TRP A 1 543 ? 19.733 14.652 -3.634 1.00 90.25 543 TRP A CA 1
ATOM 3840 C C . TRP A 1 543 ? 19.362 16.017 -3.062 1.00 90.25 543 TRP A C 1
ATOM 3842 O O . TRP A 1 543 ? 18.795 16.848 -3.774 1.00 90.25 543 TRP A O 1
ATOM 3852 N N . PHE A 1 544 ? 19.677 16.257 -1.797 1.00 86.88 544 PHE A N 1
ATOM 3853 C CA . PHE A 1 544 ? 19.310 17.462 -1.078 1.00 86.88 544 PHE A CA 1
ATOM 3854 C C . PHE A 1 544 ? 20.562 18.073 -0.462 1.00 86.88 544 PHE A C 1
ATOM 3856 O O . PHE A 1 544 ? 21.520 17.376 -0.129 1.00 86.88 544 PHE A O 1
ATOM 3863 N N . ALA A 1 545 ? 20.591 19.398 -0.362 1.00 69.25 545 ALA A N 1
ATOM 3864 C CA . ALA A 1 545 ? 21.749 20.077 0.195 1.00 69.25 545 ALA A CA 1
ATOM 3865 C C . ALA A 1 545 ? 21.842 19.771 1.697 1.00 69.25 545 ALA A C 1
ATOM 3867 O O . ALA A 1 545 ? 20.908 20.060 2.447 1.00 69.25 545 ALA A O 1
ATOM 3868 N N . ALA A 1 546 ? 22.975 19.227 2.145 1.00 57.22 546 ALA A N 1
ATOM 3869 C CA . ALA A 1 546 ? 23.334 19.297 3.553 1.00 57.22 546 ALA A CA 1
ATOM 3870 C C . ALA A 1 546 ? 23.580 20.773 3.906 1.00 57.22 546 ALA A C 1
ATOM 3872 O O . ALA A 1 546 ? 24.237 21.492 3.146 1.00 57.22 546 ALA A O 1
ATOM 3873 N N . ALA A 1 547 ? 23.064 21.247 5.042 1.00 48.69 547 ALA A N 1
ATOM 3874 C CA . ALA A 1 547 ? 23.517 22.529 5.567 1.00 48.69 547 ALA A CA 1
ATOM 3875 C C . ALA A 1 547 ? 25.030 22.420 5.854 1.00 48.69 547 ALA A C 1
ATOM 3877 O O . ALA A 1 547 ? 25.472 21.365 6.321 1.00 48.69 547 ALA A O 1
ATOM 3878 N N . PRO A 1 548 ? 25.847 23.455 5.582 1.00 45.84 548 PRO A N 1
ATOM 3879 C CA . PRO A 1 548 ? 27.258 23.402 5.928 1.00 45.84 548 PRO A CA 1
ATOM 3880 C C . PRO A 1 548 ? 27.391 23.181 7.438 1.00 45.84 548 PRO A C 1
ATOM 3882 O O . PRO A 1 548 ? 26.948 24.018 8.220 1.00 45.84 548 PRO A O 1
ATOM 3885 N N . ASN A 1 549 ? 27.990 22.061 7.848 1.00 44.94 549 ASN A N 1
ATOM 3886 C CA . ASN A 1 549 ? 28.360 21.827 9.237 1.00 44.94 549 ASN A CA 1
ATOM 3887 C C . ASN A 1 549 ? 29.763 22.421 9.472 1.00 44.94 549 ASN A C 1
ATOM 3889 O O . ASN A 1 549 ? 30.746 21.832 9.016 1.00 44.94 549 ASN A O 1
ATOM 3893 N N . PRO A 1 550 ? 29.900 23.567 10.168 1.00 42.12 550 PRO A N 1
ATOM 3894 C CA . PRO A 1 550 ? 31.190 24.229 10.357 1.00 42.12 550 PRO A CA 1
ATOM 3895 C C . PRO A 1 550 ? 32.162 23.450 11.262 1.00 42.12 550 PRO A C 1
ATOM 3897 O O . PRO A 1 550 ? 33.319 23.847 11.377 1.00 42.12 550 PRO A O 1
ATOM 3900 N N . THR A 1 551 ? 31.729 22.355 11.900 1.00 45.41 551 THR A N 1
ATOM 3901 C CA . THR A 1 551 ? 32.572 21.507 12.762 1.00 45.41 551 THR A CA 1
ATOM 3902 C C . THR A 1 551 ? 32.860 20.119 12.181 1.00 45.41 551 THR A C 1
ATOM 3904 O O . THR A 1 551 ? 33.609 19.352 12.791 1.00 45.41 551 THR A O 1
ATOM 3907 N N . ALA A 1 552 ? 32.329 19.780 11.000 1.00 45.22 552 ALA A N 1
ATOM 3908 C CA . ALA A 1 552 ? 32.606 18.497 10.360 1.00 45.22 552 ALA A CA 1
ATOM 3909 C C . ALA A 1 552 ? 33.999 18.501 9.708 1.00 45.22 552 ALA A C 1
ATOM 3911 O O . ALA A 1 552 ? 34.279 19.264 8.784 1.00 45.22 552 ALA A O 1
ATOM 3912 N N . THR A 1 553 ? 34.891 17.626 10.175 1.00 43.19 553 THR A N 1
ATOM 3913 C CA . THR A 1 553 ? 36.173 17.378 9.507 1.00 43.19 553 THR A CA 1
ATOM 3914 C C . THR A 1 553 ? 35.947 16.617 8.199 1.00 43.19 553 THR A C 1
ATOM 3916 O O . THR A 1 553 ? 35.029 15.806 8.087 1.00 43.19 553 THR A O 1
ATOM 3919 N N . ALA A 1 554 ? 36.820 16.827 7.209 1.00 42.22 554 ALA A N 1
ATOM 3920 C CA . ALA A 1 554 ? 36.725 16.208 5.880 1.00 42.22 554 ALA A CA 1
ATOM 3921 C C . ALA A 1 554 ? 36.653 14.660 5.890 1.00 42.22 554 ALA A C 1
ATOM 3923 O O . ALA A 1 554 ? 36.215 14.067 4.911 1.00 42.22 554 ALA A O 1
ATOM 3924 N N . ALA A 1 555 ? 37.024 13.999 6.994 1.00 37.34 555 ALA A N 1
ATOM 3925 C CA . ALA A 1 555 ? 36.878 12.552 7.169 1.00 37.34 555 ALA A CA 1
ATOM 3926 C C . ALA A 1 555 ? 35.421 12.099 7.425 1.00 37.34 555 ALA A C 1
ATOM 3928 O O . ALA A 1 555 ? 35.064 10.972 7.081 1.00 37.34 555 ALA A O 1
ATOM 3929 N N . ALA A 1 556 ? 34.561 12.968 7.975 1.00 42.56 556 ALA A N 1
ATOM 3930 C CA . ALA A 1 556 ? 33.142 12.684 8.215 1.00 42.56 556 ALA A CA 1
ATOM 3931 C C . ALA A 1 556 ? 32.288 12.761 6.932 1.00 42.56 556 ALA A C 1
ATOM 3933 O O . ALA A 1 556 ? 31.256 12.104 6.835 1.00 42.56 556 ALA A O 1
ATOM 3934 N N . ALA A 1 557 ? 32.761 13.477 5.906 1.00 38.97 557 ALA A N 1
ATOM 3935 C CA . ALA A 1 557 ? 32.055 13.713 4.642 1.00 38.97 557 ALA A CA 1
ATOM 3936 C C . ALA A 1 557 ? 31.956 12.483 3.707 1.00 38.97 557 ALA A C 1
ATOM 3938 O O . ALA A 1 557 ? 31.476 12.592 2.582 1.00 38.97 557 ALA A O 1
ATOM 3939 N N . THR A 1 558 ? 32.403 11.303 4.150 1.00 35.62 558 THR A N 1
ATOM 3940 C CA . THR A 1 558 ? 32.401 10.071 3.336 1.00 35.62 558 THR A CA 1
ATOM 3941 C C . THR A 1 558 ? 31.053 9.333 3.372 1.00 35.62 558 THR A C 1
ATOM 3943 O O . THR A 1 558 ? 30.846 8.386 2.617 1.00 35.62 558 THR A O 1
ATOM 3946 N N . HIS A 1 559 ? 30.106 9.746 4.220 1.00 39.62 559 HIS A N 1
ATOM 3947 C CA . HIS A 1 559 ? 28.778 9.137 4.269 1.00 39.62 559 HIS A CA 1
ATOM 3948 C C . HIS A 1 559 ? 27.749 10.030 3.574 1.00 39.62 559 HIS A C 1
ATOM 3950 O O . HIS A 1 559 ? 27.447 11.123 4.035 1.00 39.62 559 HIS A O 1
ATOM 3956 N N . ALA A 1 560 ? 27.121 9.516 2.515 1.00 43.41 560 ALA A N 1
ATOM 3957 C CA . ALA A 1 560 ? 25.886 10.047 1.926 1.00 43.41 560 ALA A CA 1
ATOM 3958 C C . ALA A 1 560 ? 24.667 9.973 2.891 1.00 43.41 560 ALA A C 1
ATOM 3960 O O . ALA A 1 560 ? 23.536 9.820 2.443 1.00 43.41 560 ALA A O 1
ATOM 3961 N N . ALA A 1 561 ? 24.903 9.985 4.209 1.00 48.94 561 ALA A N 1
ATOM 3962 C CA . ALA A 1 561 ? 23.968 9.594 5.263 1.00 48.94 561 ALA A CA 1
ATOM 3963 C C . ALA A 1 561 ? 23.353 10.773 6.032 1.00 48.94 561 ALA A C 1
ATOM 3965 O O . ALA A 1 561 ? 22.494 10.546 6.884 1.00 48.94 561 ALA A O 1
ATOM 3966 N N . ASP A 1 562 ? 23.754 12.010 5.737 1.00 56.75 562 ASP A N 1
ATOM 3967 C CA . ASP A 1 562 ? 23.223 13.176 6.436 1.00 56.75 562 ASP A CA 1
ATOM 3968 C C . ASP A 1 562 ? 21.906 13.618 5.790 1.00 56.75 562 ASP A C 1
ATOM 3970 O O . ASP A 1 562 ? 21.861 14.152 4.682 1.00 56.75 562 ASP A O 1
ATOM 3974 N N . ILE A 1 563 ? 20.808 13.365 6.498 1.00 67.94 563 ILE A N 1
ATOM 3975 C CA . ILE A 1 563 ? 19.488 13.893 6.158 1.00 67.94 563 ILE A CA 1
ATOM 3976 C C . ILE A 1 563 ? 19.525 15.426 6.367 1.00 67.94 563 ILE A C 1
ATOM 3978 O O . ILE A 1 563 ? 19.981 15.871 7.424 1.00 67.94 563 ILE A O 1
ATOM 3982 N N . PRO A 1 564 ? 19.043 16.252 5.417 1.00 74.69 564 PRO A N 1
ATOM 3983 C CA . PRO A 1 564 ? 19.114 17.709 5.522 1.00 74.69 564 PRO A CA 1
ATOM 3984 C C . PRO A 1 564 ? 18.503 18.263 6.807 1.00 74.69 564 PRO A C 1
ATOM 3986 O O . PRO A 1 564 ? 17.361 17.952 7.148 1.00 74.69 564 PRO A O 1
ATOM 3989 N N . THR A 1 565 ? 19.228 19.170 7.465 1.00 77.88 565 THR A N 1
ATOM 3990 C CA . THR A 1 565 ? 18.813 19.814 8.720 1.00 77.88 565 THR A CA 1
ATOM 3991 C C . THR A 1 565 ? 17.442 20.482 8.611 1.00 77.88 565 THR A C 1
ATOM 3993 O O . THR A 1 565 ? 16.637 20.386 9.534 1.00 77.88 565 THR A O 1
ATOM 3996 N N . ALA A 1 566 ? 17.128 21.059 7.444 1.00 83.25 566 ALA A N 1
ATOM 3997 C CA . ALA A 1 566 ? 15.835 21.680 7.163 1.00 83.25 566 ALA A CA 1
ATOM 3998 C C . ALA A 1 566 ? 14.645 20.731 7.393 1.00 83.25 566 ALA A C 1
ATOM 4000 O O . ALA A 1 566 ? 13.587 21.186 7.825 1.00 83.25 566 ALA A O 1
ATOM 4001 N N . LEU A 1 567 ? 14.807 19.420 7.162 1.00 90.56 567 LEU A N 1
ATOM 4002 C CA . LEU A 1 567 ? 13.758 18.440 7.443 1.00 90.56 567 LEU A CA 1
ATOM 4003 C C . LEU A 1 567 ? 13.466 18.354 8.951 1.00 90.56 567 LEU A C 1
ATOM 4005 O O . LEU A 1 567 ? 12.300 18.303 9.327 1.00 90.56 567 LEU A O 1
ATOM 4009 N N . PHE A 1 568 ? 14.494 18.377 9.806 1.00 91.44 568 PHE A N 1
ATOM 4010 C CA . PHE A 1 568 ? 14.361 18.221 11.263 1.00 91.44 568 PHE A CA 1
ATOM 4011 C C . PHE A 1 568 ? 14.050 19.515 12.017 1.00 91.44 568 PHE A C 1
ATOM 4013 O O . PHE A 1 568 ? 13.405 19.469 13.063 1.00 91.44 568 PHE A O 1
ATOM 4020 N N . GLU A 1 569 ? 14.513 20.660 11.517 1.00 88.88 569 GLU A N 1
ATOM 4021 C CA . GLU A 1 569 ? 14.269 21.970 12.137 1.00 88.88 569 GLU A CA 1
ATOM 4022 C C . GLU A 1 569 ? 12.871 22.513 11.829 1.00 88.88 569 GLU A C 1
ATOM 4024 O O . GLU A 1 569 ? 12.334 23.329 12.582 1.00 88.88 569 GLU A O 1
ATOM 4029 N N . THR A 1 570 ? 12.259 22.044 10.742 1.00 92.44 570 THR A N 1
ATOM 4030 C CA . THR A 1 570 ? 10.914 22.448 10.342 1.00 92.44 570 THR A CA 1
ATOM 4031 C C . THR A 1 570 ? 9.858 21.697 11.150 1.00 92.44 570 THR A C 1
ATOM 4033 O O . THR A 1 570 ? 9.886 20.470 11.264 1.00 92.44 570 THR A O 1
ATOM 4036 N N . ILE A 1 571 ? 8.873 22.438 11.662 1.00 96.50 571 ILE A N 1
ATOM 4037 C CA . ILE A 1 571 ? 7.599 21.860 12.092 1.00 96.50 571 ILE A CA 1
ATOM 4038 C C . ILE A 1 571 ? 6.696 21.794 10.866 1.00 96.50 571 ILE A C 1
ATOM 4040 O O . ILE A 1 571 ? 6.276 22.822 10.336 1.00 96.50 571 ILE A O 1
ATOM 4044 N N . TRP A 1 572 ? 6.409 20.578 10.425 1.00 97.69 572 TRP A N 1
ATOM 4045 C CA . TRP A 1 572 ? 5.560 20.307 9.274 1.00 97.69 572 TRP A CA 1
ATOM 4046 C C . TRP A 1 572 ? 4.101 20.237 9.696 1.00 97.69 572 TRP A C 1
ATOM 4048 O O . TRP A 1 572 ? 3.799 19.859 10.827 1.00 97.69 572 TRP A O 1
ATOM 4058 N N . THR A 1 573 ? 3.184 20.564 8.794 1.00 98.19 573 THR A N 1
ATOM 4059 C CA . THR A 1 573 ? 1.745 20.410 9.035 1.00 98.19 573 THR A CA 1
ATOM 4060 C C . THR A 1 573 ? 1.193 19.343 8.106 1.00 98.19 573 THR A C 1
ATOM 4062 O O . THR A 1 573 ? 1.461 19.359 6.909 1.00 98.19 573 THR A O 1
ATOM 4065 N N . VAL A 1 574 ? 0.429 18.394 8.639 1.00 97.94 574 VAL A N 1
ATOM 4066 C CA . VAL A 1 574 ? -0.273 17.410 7.813 1.00 97.94 574 VAL A CA 1
ATOM 4067 C C . VAL A 1 574 ? -1.363 18.116 7.011 1.00 97.94 574 VAL A C 1
ATOM 4069 O O . VAL A 1 574 ? -2.254 18.741 7.586 1.00 97.94 574 VAL A O 1
ATOM 4072 N N . SER A 1 575 ? -1.306 18.011 5.687 1.00 96.81 575 SER A N 1
ATOM 4073 C CA . SER A 1 575 ? -2.288 18.645 4.804 1.00 96.81 575 SER A CA 1
ATOM 4074 C C . SER A 1 575 ? -3.653 17.938 4.841 1.00 96.81 575 SER A C 1
ATOM 4076 O O . SER A 1 575 ? -3.800 16.809 5.317 1.00 96.81 575 SER A O 1
ATOM 4078 N N . ASN A 1 576 ? -4.669 18.571 4.250 1.00 94.88 576 ASN A N 1
ATOM 4079 C CA . ASN A 1 576 ? -5.995 17.970 4.056 1.00 94.88 576 ASN A CA 1
ATOM 4080 C C . ASN A 1 576 ? -6.046 16.871 2.976 1.00 94.88 576 ASN A C 1
ATOM 4082 O O . ASN A 1 576 ? -7.106 16.293 2.753 1.00 94.88 576 ASN A O 1
ATOM 4086 N N . GLN A 1 577 ? -4.923 16.594 2.309 1.00 92.69 577 GLN A N 1
ATOM 4087 C CA . GLN A 1 577 ? -4.791 15.556 1.286 1.00 92.69 577 GLN A CA 1
ATOM 4088 C C . GLN A 1 577 ? -4.216 14.243 1.841 1.00 92.69 577 GLN A C 1
ATOM 4090 O O . GLN A 1 577 ? -3.839 13.369 1.066 1.00 92.69 577 GLN A O 1
ATOM 4095 N N . ALA A 1 578 ? -4.076 14.124 3.164 1.00 94.62 578 ALA A N 1
ATOM 4096 C CA . ALA A 1 578 ? -3.566 12.921 3.804 1.00 94.62 578 ALA A CA 1
ATOM 4097 C C . ALA A 1 578 ? -4.585 11.772 3.755 1.00 94.62 578 ALA A C 1
ATOM 4099 O O . ALA A 1 578 ? -5.751 11.944 4.113 1.00 94.62 578 ALA A O 1
ATOM 4100 N N . ASP A 1 579 ? -4.128 10.584 3.366 1.00 96.25 579 ASP A N 1
ATOM 4101 C CA . ASP A 1 579 ? -4.941 9.370 3.305 1.00 96.25 579 ASP A CA 1
ATOM 4102 C C . ASP A 1 579 ? -4.120 8.111 3.671 1.00 96.25 579 ASP A C 1
ATOM 4104 O O . ASP A 1 579 ? -3.149 8.178 4.431 1.00 96.25 579 ASP A O 1
ATOM 4108 N N . ARG A 1 580 ? -4.564 6.924 3.232 1.00 97.62 580 ARG A N 1
ATOM 4109 C CA . ARG A 1 580 ? -3.847 5.650 3.436 1.00 97.62 580 ARG A CA 1
ATOM 4110 C C . ARG A 1 580 ? -2.725 5.414 2.418 1.00 97.62 580 ARG A C 1
ATOM 4112 O O . ARG A 1 580 ? -1.850 4.590 2.681 1.00 97.62 580 ARG A O 1
ATOM 4119 N N . VAL A 1 581 ? -2.736 6.122 1.290 1.00 97.62 581 VAL A N 1
ATOM 4120 C CA . VAL A 1 581 ? -1.702 6.059 0.250 1.00 97.62 581 VAL A CA 1
ATOM 4121 C C . VAL A 1 581 ? -0.510 6.911 0.662 1.00 97.62 581 VAL A C 1
ATOM 4123 O O . VAL A 1 581 ? 0.635 6.467 0.564 1.00 97.62 581 VAL A O 1
ATOM 4126 N N . GLY A 1 582 ? -0.758 8.113 1.184 1.00 96.81 582 GLY A N 1
ATOM 4127 C CA . GLY A 1 582 ? 0.300 8.961 1.713 1.00 96.81 582 GLY A CA 1
ATOM 4128 C C . GLY A 1 582 ? -0.172 10.189 2.485 1.00 96.81 582 GLY A C 1
ATOM 4129 O O . GLY A 1 582 ? -1.303 10.655 2.375 1.00 96.81 582 GLY A O 1
ATOM 4130 N N . ILE A 1 583 ? 0.747 10.737 3.275 1.00 98.00 583 ILE A N 1
ATOM 4131 C CA . ILE A 1 583 ? 0.565 11.934 4.092 1.00 98.00 583 ILE A CA 1
ATOM 4132 C C . ILE A 1 583 ? 1.411 13.047 3.475 1.00 98.00 583 ILE A C 1
ATOM 4134 O O . ILE A 1 583 ? 2.639 13.020 3.570 1.00 98.00 583 ILE A O 1
ATOM 4138 N N . ARG A 1 584 ? 0.759 14.019 2.827 1.00 97.06 584 ARG A N 1
ATOM 4139 C CA . ARG A 1 584 ? 1.430 15.204 2.265 1.00 97.06 584 ARG A CA 1
ATOM 4140 C C . ARG A 1 584 ? 1.620 16.262 3.345 1.00 97.06 584 ARG A C 1
ATOM 4142 O O . ARG A 1 584 ? 0.687 16.514 4.116 1.00 97.06 584 ARG A O 1
ATOM 4149 N N . LEU A 1 585 ? 2.804 16.865 3.376 1.00 97.62 585 LEU A N 1
ATOM 4150 C CA . LEU A 1 585 ? 3.205 17.827 4.394 1.00 97.62 585 LEU A CA 1
ATOM 4151 C C . LEU A 1 585 ? 3.313 19.245 3.834 1.00 97.62 585 LEU A C 1
ATOM 4153 O O . LEU A 1 585 ? 4.041 19.500 2.875 1.00 97.62 585 LEU A O 1
ATOM 4157 N N . ASP A 1 586 ? 2.650 20.172 4.514 1.00 96.12 586 ASP A N 1
ATOM 4158 C CA . ASP A 1 586 ? 2.777 21.603 4.292 1.00 96.12 586 ASP A CA 1
ATOM 4159 C C . ASP A 1 586 ? 3.938 22.155 5.136 1.00 96.12 586 ASP A C 1
ATOM 4161 O O . ASP A 1 586 ? 4.100 21.827 6.317 1.00 96.12 586 ASP A O 1
ATOM 4165 N N . GLY A 1 587 ? 4.756 23.001 4.515 1.00 92.94 587 GLY A N 1
ATOM 4166 C CA . GLY A 1 587 ? 5.960 23.596 5.093 1.00 92.94 587 GLY A CA 1
ATOM 4167 C C . GLY A 1 587 ? 6.836 24.223 4.004 1.00 92.94 587 GLY A C 1
ATOM 4168 O O . GLY A 1 587 ? 6.458 24.187 2.830 1.00 92.94 587 GLY A O 1
ATOM 4169 N N . PRO A 1 588 ? 7.989 24.816 4.353 1.00 90.25 588 PRO A N 1
ATOM 4170 C CA . PRO A 1 588 ? 8.944 25.310 3.366 1.00 90.25 588 PRO A CA 1
ATOM 4171 C C . PRO A 1 588 ? 9.386 24.184 2.415 1.00 90.25 588 PRO A C 1
ATOM 4173 O O . PRO A 1 588 ? 9.749 23.109 2.897 1.00 90.25 588 PRO A O 1
ATOM 4176 N N . PRO A 1 589 ? 9.378 24.395 1.086 1.00 90.44 589 PRO A N 1
ATOM 4177 C CA . PRO A 1 589 ? 9.771 23.358 0.141 1.00 90.44 589 PRO A CA 1
ATOM 4178 C C . PRO A 1 589 ? 11.251 23.002 0.308 1.00 90.44 589 PRO A C 1
ATOM 4180 O O . PRO A 1 589 ? 12.109 23.870 0.490 1.00 90.44 589 PRO A O 1
ATOM 4183 N N . LEU A 1 590 ? 11.559 21.711 0.223 1.00 89.81 590 LEU A N 1
ATOM 4184 C CA . LEU A 1 590 ? 12.926 21.210 0.250 1.00 89.81 590 LEU A CA 1
ATOM 4185 C C . LEU A 1 590 ? 13.572 21.347 -1.130 1.00 89.81 590 LEU A C 1
ATOM 4187 O O . LEU A 1 590 ? 13.067 20.843 -2.134 1.00 89.81 590 LEU A O 1
ATOM 4191 N N . THR A 1 591 ? 14.741 21.980 -1.170 1.00 85.25 591 THR A N 1
ATOM 4192 C CA . THR A 1 591 ? 15.484 22.182 -2.415 1.00 85.25 591 THR A CA 1
ATOM 4193 C C . THR A 1 591 ? 16.270 20.935 -2.800 1.00 85.25 591 THR A C 1
ATOM 4195 O O . THR A 1 591 ? 17.159 20.480 -2.073 1.00 85.25 591 THR A O 1
ATOM 4198 N N . ARG A 1 592 ? 15.994 20.420 -3.999 1.00 85.94 592 ARG A N 1
ATOM 4199 C CA . ARG A 1 592 ? 16.785 19.360 -4.628 1.00 85.94 592 ARG A CA 1
ATOM 4200 C C . ARG A 1 592 ? 18.048 19.948 -5.257 1.00 85.94 592 ARG A C 1
ATOM 4202 O O . ARG A 1 592 ? 17.982 20.923 -5.997 1.00 85.94 592 ARG A O 1
ATOM 4209 N N . THR A 1 593 ? 19.194 19.317 -5.027 1.00 86.19 593 THR A N 1
ATOM 4210 C CA . THR A 1 593 ? 20.463 19.639 -5.707 1.00 86.19 593 THR A CA 1
ATOM 4211 C C . THR A 1 593 ? 20.544 19.013 -7.099 1.00 86.19 593 THR A C 1
ATOM 4213 O O . THR A 1 593 ? 21.387 19.400 -7.906 1.00 86.19 593 THR A O 1
ATOM 4216 N N . ARG A 1 594 ? 19.658 18.051 -7.399 1.00 84.56 594 ARG A N 1
ATOM 4217 C CA . ARG A 1 594 ? 19.573 17.340 -8.681 1.00 84.56 594 ARG A CA 1
ATOM 4218 C C . ARG A 1 594 ? 18.198 17.524 -9.323 1.00 84.56 594 ARG A C 1
ATOM 4220 O O . ARG A 1 594 ? 17.177 17.113 -8.762 1.00 84.56 594 ARG A O 1
ATOM 4227 N N . ALA A 1 595 ? 18.195 18.089 -10.530 1.00 76.38 595 ALA A N 1
ATOM 4228 C CA . ALA A 1 595 ? 16.988 18.367 -11.314 1.00 76.38 595 ALA A CA 1
ATOM 4229 C C . ALA A 1 595 ? 16.512 17.187 -12.187 1.00 76.38 595 ALA A C 1
ATOM 4231 O O . ALA A 1 595 ? 15.419 17.250 -12.737 1.00 76.38 595 ALA A O 1
ATOM 4232 N N . GLY A 1 596 ? 17.314 16.123 -12.321 1.00 78.31 596 GLY A N 1
ATOM 4233 C CA . GLY A 1 596 ? 16.961 14.951 -13.131 1.00 78.31 596 GLY A CA 1
ATOM 4234 C C . GLY A 1 596 ? 15.805 14.129 -12.554 1.00 78.31 596 GLY A C 1
ATOM 4235 O O . GLY A 1 596 ? 15.442 14.264 -11.384 1.00 78.31 596 GLY A O 1
ATOM 4236 N N . GLU A 1 597 ? 15.242 13.247 -13.373 1.00 80.88 597 GLU A N 1
ATOM 4237 C CA . GLU A 1 597 ? 14.271 12.246 -12.927 1.00 80.88 597 GLU A CA 1
ATOM 4238 C C . GLU A 1 597 ? 14.991 11.037 -12.321 1.00 80.88 597 GLU A C 1
ATOM 4240 O O . GLU A 1 597 ? 16.078 10.658 -12.765 1.00 80.88 597 GLU A O 1
ATOM 4245 N N . LEU A 1 598 ? 14.401 10.446 -11.281 1.00 88.44 598 LEU A N 1
ATOM 4246 C CA . LEU A 1 598 ? 14.898 9.209 -10.693 1.00 88.44 598 LEU A CA 1
ATOM 4247 C C . LEU A 1 598 ? 14.167 8.040 -11.373 1.00 88.44 598 LEU A C 1
ATOM 4249 O O . LEU A 1 598 ? 12.932 8.017 -11.345 1.00 88.44 598 LEU A O 1
ATOM 4253 N N . PRO A 1 599 ? 14.886 7.074 -11.979 1.00 89.06 599 PRO A N 1
ATOM 4254 C CA . PRO A 1 599 ? 14.270 5.827 -12.420 1.00 89.06 599 PRO A CA 1
ATOM 4255 C C . PRO A 1 599 ? 13.501 5.186 -11.266 1.00 89.06 599 PRO A C 1
ATOM 4257 O O . PRO A 1 599 ? 13.880 5.358 -10.114 1.00 89.06 599 PRO A O 1
ATOM 4260 N N . SER A 1 600 ? 12.427 4.449 -11.550 1.00 89.69 600 SER A N 1
ATOM 4261 C CA . SER A 1 600 ? 11.644 3.851 -10.469 1.00 89.69 600 SER A CA 1
ATOM 4262 C C . SER A 1 600 ? 12.467 2.905 -9.601 1.00 89.69 600 SER A C 1
ATOM 4264 O O . SER A 1 600 ? 13.295 2.142 -10.102 1.00 89.69 600 SER A O 1
ATOM 4266 N N . GLU A 1 601 ? 12.187 2.950 -8.303 1.00 95.06 601 GLU A N 1
ATOM 4267 C CA . GLU A 1 601 ? 12.815 2.142 -7.256 1.00 95.06 601 GLU A CA 1
ATOM 4268 C C . GLU A 1 601 ? 11.730 1.538 -6.372 1.00 95.06 601 GLU A C 1
ATOM 4270 O O . GLU A 1 601 ? 10.639 2.106 -6.268 1.00 95.06 601 GLU A O 1
ATOM 4275 N N . GLY A 1 602 ? 12.030 0.412 -5.721 1.00 95.75 602 GLY A N 1
ATOM 4276 C CA . GLY A 1 602 ? 11.137 -0.178 -4.725 1.00 95.75 602 GLY A CA 1
ATOM 4277 C C . GLY A 1 602 ? 10.879 0.775 -3.551 1.00 95.75 602 GLY A C 1
ATOM 4278 O O . GLY A 1 602 ? 11.772 1.508 -3.124 1.00 95.75 602 GLY A O 1
ATOM 4279 N N . MET A 1 603 ? 9.657 0.757 -3.025 1.00 96.19 603 MET A N 1
ATOM 4280 C CA . MET A 1 603 ? 9.181 1.630 -1.952 1.00 96.19 603 MET A CA 1
ATOM 4281 C C . MET A 1 603 ? 8.677 0.818 -0.759 1.00 96.19 603 MET A C 1
ATOM 4283 O O . MET A 1 603 ? 8.130 -0.270 -0.919 1.00 96.19 603 MET A O 1
ATOM 4287 N N . LEU A 1 604 ? 8.815 1.382 0.444 1.00 96.62 604 LEU A N 1
ATOM 4288 C CA . LEU A 1 604 ? 8.219 0.850 1.671 1.00 96.62 604 LEU A CA 1
ATOM 4289 C C . LEU A 1 604 ? 7.316 1.901 2.326 1.00 96.62 604 LEU A C 1
ATOM 4291 O O . LEU A 1 604 ? 7.632 3.095 2.265 1.00 96.62 604 LEU A O 1
ATOM 4295 N N . PRO A 1 605 ? 6.253 1.482 3.039 1.00 97.25 605 PRO A N 1
ATOM 4296 C CA . PRO A 1 605 ? 5.515 2.376 3.920 1.00 97.25 605 PRO A CA 1
ATOM 4297 C C . PRO A 1 605 ? 6.453 3.086 4.904 1.00 97.25 605 PRO A C 1
ATOM 4299 O O . PRO A 1 605 ? 7.319 2.453 5.518 1.00 97.25 605 PRO A O 1
ATOM 4302 N N . GLY A 1 606 ? 6.257 4.394 5.059 1.00 98.06 606 GLY A N 1
ATOM 4303 C CA . GLY A 1 606 ? 7.120 5.297 5.817 1.00 98.06 606 GLY A CA 1
ATOM 4304 C C . GLY A 1 606 ? 8.168 6.026 4.973 1.00 98.06 606 GLY A C 1
ATOM 4305 O O . GLY A 1 606 ? 8.774 6.969 5.475 1.00 98.06 606 GLY A O 1
ATOM 4306 N N . ALA A 1 607 ? 8.392 5.646 3.710 1.00 98.31 607 ALA A N 1
ATOM 4307 C CA . ALA A 1 607 ? 9.296 6.381 2.825 1.00 98.31 607 ALA A CA 1
ATOM 4308 C C . ALA A 1 607 ? 8.824 7.830 2.637 1.00 98.31 607 ALA A C 1
ATOM 4310 O O . ALA A 1 607 ? 7.661 8.067 2.317 1.00 98.31 607 ALA A O 1
ATOM 4311 N N . ILE A 1 608 ? 9.728 8.793 2.821 1.00 98.12 608 ILE A N 1
ATOM 4312 C CA . ILE A 1 608 ? 9.452 10.217 2.630 1.00 98.12 608 ILE A CA 1
ATOM 4313 C C . ILE A 1 608 ? 9.948 10.619 1.246 1.00 98.12 608 ILE A C 1
ATOM 4315 O O . ILE A 1 608 ? 11.140 10.852 1.045 1.00 98.12 608 ILE A O 1
ATOM 4319 N N . GLN A 1 609 ? 9.036 10.672 0.283 1.00 96.75 609 GLN A N 1
ATOM 4320 C CA . GLN A 1 609 ? 9.314 11.158 -1.061 1.00 96.75 609 GLN A CA 1
ATOM 4321 C C . GLN A 1 609 ? 9.297 12.684 -1.088 1.00 96.75 609 GLN A C 1
ATOM 4323 O O . GLN A 1 609 ? 8.470 13.310 -0.428 1.00 96.75 609 GLN A O 1
ATOM 4328 N N . VAL A 1 610 ? 10.176 13.282 -1.890 1.00 94.88 610 VAL A N 1
ATOM 4329 C CA . VAL A 1 610 ? 10.144 14.722 -2.174 1.00 94.88 610 VAL A CA 1
ATOM 4330 C C . VAL A 1 610 ? 9.974 14.930 -3.683 1.00 94.88 610 VAL A C 1
ATOM 4332 O O . VAL A 1 610 ? 10.937 14.761 -4.444 1.00 94.88 610 VAL A O 1
ATOM 4335 N N . PRO A 1 611 ? 8.756 15.259 -4.147 1.00 91.75 611 PRO A N 1
ATOM 4336 C CA . PRO A 1 611 ? 8.493 15.589 -5.542 1.00 91.75 611 PRO A CA 1
ATOM 4337 C C . PRO A 1 611 ? 9.211 16.885 -5.981 1.00 91.75 611 PRO A C 1
ATOM 4339 O O . PRO A 1 611 ? 9.879 17.543 -5.180 1.00 91.75 611 PRO A O 1
ATOM 4342 N N . PRO A 1 612 ? 9.131 17.267 -7.271 1.00 87.69 612 PRO A N 1
ATOM 4343 C CA . PRO A 1 612 ? 9.778 18.478 -7.787 1.00 87.69 612 PRO A CA 1
ATOM 4344 C C . PRO A 1 612 ? 9.334 19.794 -7.132 1.00 87.69 612 PRO A C 1
ATOM 4346 O O . PRO A 1 612 ? 10.098 20.754 -7.156 1.00 87.69 612 PRO A O 1
ATOM 4349 N N . ASP A 1 613 ? 8.133 19.845 -6.552 1.00 88.69 613 ASP A N 1
ATOM 4350 C CA . ASP A 1 613 ? 7.622 21.006 -5.811 1.00 88.69 613 ASP A CA 1
ATOM 4351 C C . ASP A 1 613 ? 8.280 21.187 -4.430 1.00 88.69 613 ASP A C 1
ATOM 4353 O O . ASP A 1 613 ? 8.137 22.238 -3.812 1.00 88.69 613 ASP A O 1
ATOM 4357 N N . GLY A 1 614 ? 9.033 20.187 -3.960 1.00 90.31 614 GLY A N 1
ATOM 4358 C CA . GLY A 1 614 ? 9.767 20.220 -2.700 1.00 90.31 614 GLY A CA 1
ATOM 4359 C C . GLY A 1 614 ? 8.939 19.855 -1.466 1.00 90.31 614 GLY A C 1
ATOM 4360 O O . GLY A 1 614 ? 9.497 19.851 -0.368 1.00 90.31 614 GLY A O 1
ATOM 4361 N N . HIS A 1 615 ? 7.650 19.529 -1.600 1.00 92.88 615 HIS A N 1
ATOM 4362 C CA . HIS A 1 615 ? 6.787 19.216 -0.458 1.00 92.88 615 HIS A CA 1
ATOM 4363 C C . HIS A 1 615 ? 6.841 17.721 -0.100 1.00 92.88 615 HIS A C 1
ATOM 4365 O O . HIS A 1 615 ? 6.498 16.881 -0.933 1.00 92.88 615 HIS A O 1
ATOM 4371 N N . PRO A 1 616 ? 7.259 17.339 1.122 1.00 96.94 616 PRO A N 1
ATOM 4372 C CA . PRO A 1 616 ? 7.399 15.931 1.468 1.00 96.94 616 PRO A CA 1
ATOM 4373 C C . PRO A 1 616 ? 6.068 15.169 1.465 1.00 96.94 616 PRO A C 1
ATOM 4375 O O . PRO A 1 616 ? 5.041 15.655 1.946 1.00 96.94 616 PRO A O 1
ATOM 4378 N N . VAL A 1 617 ? 6.114 13.921 1.000 1.00 98.12 617 VAL A N 1
ATOM 4379 C CA . VAL A 1 617 ? 5.009 12.960 1.055 1.00 98.12 617 VAL A CA 1
ATOM 4380 C C . VAL A 1 617 ? 5.491 11.694 1.749 1.00 98.12 617 VAL A C 1
ATOM 4382 O O . VAL A 1 617 ? 6.392 11.017 1.256 1.00 98.12 617 VAL A O 1
ATOM 4385 N N . ILE A 1 618 ? 4.893 11.358 2.891 1.00 98.56 618 ILE A N 1
ATOM 4386 C CA . ILE A 1 618 ? 5.181 10.110 3.604 1.00 98.56 618 ILE A CA 1
ATOM 4387 C C . ILE A 1 618 ? 4.259 9.016 3.071 1.00 98.56 618 ILE A C 1
ATOM 4389 O O . ILE A 1 618 ? 3.043 9.136 3.195 1.00 98.56 618 ILE A O 1
ATOM 4393 N N . LEU A 1 619 ? 4.808 7.942 2.507 1.00 98.38 619 LEU A N 1
ATOM 4394 C CA . LEU A 1 619 ? 4.008 6.830 1.989 1.00 98.38 619 LEU A CA 1
ATOM 4395 C C . LEU A 1 619 ? 3.322 6.052 3.121 1.00 98.38 619 LEU A C 1
ATOM 4397 O O . LEU A 1 619 ? 3.956 5.688 4.115 1.00 98.38 619 LEU A O 1
ATOM 4401 N N . GLY A 1 620 ? 2.027 5.789 2.960 1.00 97.94 620 GLY A N 1
ATOM 4402 C CA . GLY A 1 620 ? 1.207 5.003 3.880 1.00 97.94 620 GLY A CA 1
ATOM 4403 C C . GLY A 1 620 ? 1.208 3.499 3.559 1.00 97.94 620 GLY A C 1
ATOM 4404 O O . GLY A 1 620 ? 1.996 3.045 2.726 1.00 97.94 620 GLY A O 1
ATOM 4405 N N . PRO A 1 621 ? 0.358 2.698 4.230 1.00 97.81 621 PRO A N 1
ATOM 4406 C CA . PRO A 1 621 ? 0.243 1.254 3.982 1.00 97.81 621 PRO A CA 1
ATOM 4407 C C . PRO A 1 621 ? -0.226 0.900 2.561 1.00 97.81 621 PRO A C 1
ATOM 4409 O O . PRO A 1 621 ? 0.191 -0.132 2.040 1.00 97.81 621 PRO A O 1
ATOM 4412 N N . ASP A 1 622 ? -1.031 1.759 1.928 1.00 97.62 622 ASP A N 1
ATOM 4413 C CA . ASP A 1 622 ? -1.526 1.575 0.553 1.00 97.62 622 ASP A CA 1
ATOM 4414 C C . ASP A 1 622 ? -0.676 2.354 -0.469 1.00 97.62 622 ASP A C 1
ATOM 4416 O O . ASP A 1 622 ? -1.095 2.594 -1.601 1.00 97.62 622 ASP A O 1
ATOM 4420 N N . GLY A 1 623 ? 0.502 2.835 -0.055 1.00 94.69 623 GLY A N 1
ATOM 4421 C CA . GLY A 1 623 ? 1.421 3.539 -0.941 1.00 94.69 623 GLY A CA 1
ATOM 4422 C C . GLY A 1 623 ? 1.880 2.650 -2.105 1.00 94.69 623 GLY A C 1
ATOM 4423 O O . GLY A 1 623 ? 1.911 1.423 -1.980 1.00 94.69 623 GLY A O 1
ATOM 4424 N N . PRO A 1 624 ? 2.271 3.246 -3.244 1.00 92.81 624 PRO A N 1
ATOM 4425 C CA . PRO A 1 624 ? 2.758 2.478 -4.381 1.00 92.81 624 PRO A CA 1
ATOM 4426 C C . PRO A 1 624 ? 4.032 1.708 -4.012 1.00 92.81 624 PRO A C 1
ATOM 4428 O O . PRO A 1 624 ? 4.896 2.227 -3.307 1.00 92.81 624 PRO A O 1
ATOM 4431 N N . VAL A 1 625 ? 4.179 0.494 -4.547 1.00 94.06 625 VAL A N 1
ATOM 4432 C CA . VAL A 1 625 ? 5.343 -0.380 -4.295 1.00 94.06 625 VAL A CA 1
ATOM 4433 C C . VAL A 1 625 ? 6.607 0.049 -5.042 1.00 94.06 625 VAL A C 1
ATOM 4435 O O . VAL A 1 625 ? 7.708 -0.366 -4.692 1.00 94.06 625 VAL A O 1
ATOM 4438 N N . THR A 1 626 ? 6.460 0.906 -6.052 1.00 93.06 626 THR A N 1
ATOM 4439 C CA . THR A 1 626 ? 7.561 1.523 -6.797 1.00 93.06 626 THR A CA 1
ATOM 4440 C C . THR A 1 626 ? 7.306 3.014 -6.974 1.00 93.06 626 THR A C 1
ATOM 4442 O O . THR A 1 626 ? 6.165 3.412 -7.209 1.00 93.06 626 THR A O 1
ATOM 4445 N N . GLY A 1 627 ? 8.348 3.843 -6.943 1.00 91.00 627 GLY A N 1
ATOM 4446 C CA . GLY A 1 627 ? 8.220 5.293 -7.116 1.00 91.00 627 GLY A CA 1
ATOM 4447 C C . GLY A 1 627 ? 9.431 5.930 -7.792 1.00 91.00 627 GLY A C 1
ATOM 4448 O O . GLY A 1 627 ? 10.524 5.378 -7.745 1.00 91.00 627 GLY A O 1
ATOM 4449 N N . GLY A 1 628 ? 9.223 7.081 -8.438 1.00 91.00 628 GLY A N 1
ATOM 4450 C CA . GLY A 1 628 ? 10.260 7.844 -9.157 1.00 91.00 628 GLY A CA 1
ATOM 4451 C C . GLY A 1 628 ? 10.661 9.160 -8.481 1.00 91.00 628 GLY A C 1
ATOM 4452 O O . GLY A 1 628 ? 11.300 10.007 -9.101 1.00 91.00 628 GLY A O 1
ATOM 4453 N N . TYR A 1 629 ? 10.255 9.374 -7.227 1.00 93.62 629 TYR A N 1
ATOM 4454 C CA . TYR A 1 629 ? 10.667 10.539 -6.444 1.00 93.62 629 TYR A CA 1
ATOM 4455 C C . TYR A 1 629 ? 11.742 10.147 -5.426 1.00 93.62 629 TYR A C 1
ATOM 4457 O O . TYR A 1 629 ? 11.641 9.074 -4.824 1.00 93.62 629 TYR A O 1
ATOM 4465 N N . PRO A 1 630 ? 12.760 11.001 -5.204 1.00 95.19 630 PRO A N 1
ATOM 4466 C CA . PRO A 1 630 ? 13.827 10.712 -4.258 1.00 95.19 630 PRO A CA 1
ATOM 4467 C C . PRO A 1 630 ? 13.280 10.573 -2.837 1.00 95.19 630 PRO A C 1
ATOM 4469 O O . PRO A 1 630 ? 12.567 11.447 -2.341 1.00 95.19 630 PRO A O 1
ATOM 4472 N N . VAL A 1 631 ? 13.654 9.472 -2.183 1.00 96.94 631 VAL A N 1
ATOM 4473 C CA . VAL A 1 631 ? 13.336 9.208 -0.779 1.00 96.94 631 VAL A CA 1
ATOM 4474 C C . VAL A 1 631 ? 14.434 9.795 0.106 1.00 96.94 631 VAL A C 1
ATOM 4476 O O . VAL A 1 631 ? 15.545 9.261 0.175 1.00 96.94 631 VAL A O 1
ATOM 4479 N N . ILE A 1 632 ? 14.123 10.908 0.773 1.00 95.06 632 ILE A N 1
ATOM 4480 C CA . ILE A 1 632 ? 15.071 11.661 1.612 1.00 95.06 632 ILE A CA 1
ATOM 4481 C C . ILE A 1 632 ? 15.368 10.948 2.938 1.00 95.06 632 ILE A C 1
ATOM 4483 O O . ILE A 1 632 ? 16.500 10.947 3.415 1.00 95.06 632 ILE A O 1
ATOM 4487 N N . ALA A 1 633 ? 14.349 10.321 3.520 1.00 96.38 633 ALA A N 1
ATOM 4488 C CA . ALA A 1 633 ? 14.386 9.609 4.790 1.00 96.38 633 ALA A CA 1
ATOM 4489 C C . ALA A 1 633 ? 13.241 8.588 4.837 1.00 96.38 633 ALA A C 1
ATOM 4491 O O . ALA A 1 633 ? 12.342 8.614 3.994 1.00 96.38 633 ALA A O 1
ATOM 4492 N N . VAL A 1 634 ? 13.255 7.698 5.825 1.00 97.88 634 VAL A N 1
ATOM 4493 C CA . VAL A 1 634 ? 12.181 6.722 6.047 1.00 97.88 634 VAL A CA 1
ATOM 4494 C C . VAL A 1 634 ? 11.738 6.811 7.502 1.00 97.88 634 VAL A C 1
ATOM 4496 O O . VAL A 1 634 ? 12.571 6.785 8.402 1.00 97.88 634 VAL A O 1
ATOM 4499 N N . VAL A 1 635 ? 10.436 6.919 7.754 1.00 98.19 635 VAL A N 1
ATOM 4500 C CA . VAL A 1 635 ? 9.876 6.851 9.109 1.00 98.19 635 VAL A CA 1
ATOM 4501 C C . VAL A 1 635 ? 10.223 5.495 9.723 1.00 98.19 635 VAL A C 1
ATOM 4503 O O . VAL A 1 635 ? 9.919 4.457 9.133 1.00 98.19 635 VAL A O 1
ATOM 4506 N N . ALA A 1 636 ? 10.853 5.511 10.899 1.00 96.94 636 ALA A N 1
ATOM 4507 C CA . ALA A 1 636 ? 11.196 4.296 11.634 1.00 96.94 636 ALA A CA 1
ATOM 4508 C C . ALA A 1 636 ? 9.931 3.491 11.955 1.00 96.94 636 ALA A C 1
ATOM 4510 O O . ALA A 1 636 ? 8.880 4.074 12.244 1.00 96.94 636 ALA A O 1
ATOM 4511 N N . ASP A 1 637 ? 10.016 2.159 11.947 1.00 95.69 637 ASP A N 1
ATOM 4512 C CA . ASP A 1 637 ? 8.826 1.309 12.044 1.00 95.69 637 ASP A CA 1
ATOM 4513 C C . ASP A 1 637 ? 8.029 1.561 13.331 1.00 95.69 637 ASP A C 1
ATOM 4515 O O . ASP A 1 637 ? 6.799 1.621 13.301 1.00 95.69 637 ASP A O 1
ATOM 4519 N N . ALA A 1 638 ? 8.736 1.829 14.433 1.00 95.00 638 ALA A N 1
ATOM 4520 C CA . ALA A 1 638 ? 8.154 2.148 15.734 1.00 95.00 638 ALA A CA 1
ATOM 4521 C C . ALA A 1 638 ? 7.366 3.475 15.770 1.00 95.00 638 ALA A C 1
ATOM 4523 O O . ALA A 1 638 ? 6.526 3.661 16.646 1.00 95.00 638 ALA A O 1
ATOM 4524 N N . SER A 1 639 ? 7.612 4.409 14.843 1.00 96.75 639 SER A N 1
ATOM 4525 C CA . SER A 1 639 ? 6.879 5.685 14.762 1.00 96.75 639 SER A CA 1
ATOM 4526 C C . SER A 1 639 ? 5.702 5.655 13.785 1.00 96.75 639 SER A C 1
ATOM 4528 O O . SER A 1 639 ? 4.926 6.611 13.751 1.00 96.75 639 SER A O 1
ATOM 4530 N N . ARG A 1 640 ? 5.536 4.584 12.997 1.00 96.62 640 ARG A N 1
ATOM 4531 C CA . ARG A 1 640 ? 4.480 4.499 11.973 1.00 96.62 640 ARG A CA 1
ATOM 4532 C C . ARG A 1 640 ? 3.075 4.476 12.569 1.00 96.62 640 ARG A C 1
ATOM 4534 O O . ARG A 1 640 ? 2.203 5.172 12.062 1.00 96.62 640 ARG A O 1
ATOM 4541 N N . ASP A 1 641 ? 2.880 3.729 13.651 1.00 96.38 641 ASP A N 1
ATOM 4542 C CA . ASP A 1 641 ? 1.565 3.585 14.285 1.00 96.38 641 ASP A CA 1
ATOM 4543 C C . ASP A 1 641 ? 1.112 4.929 14.904 1.00 96.38 641 ASP A C 1
ATOM 4545 O O . ASP A 1 641 ? -0.026 5.350 14.718 1.00 96.38 641 ASP A O 1
ATOM 4549 N N . ALA A 1 642 ? 2.037 5.690 15.508 1.00 95.50 642 ALA A N 1
ATOM 4550 C CA . ALA A 1 642 ? 1.767 7.054 15.977 1.00 95.50 642 ALA A CA 1
ATOM 4551 C C . ALA A 1 642 ? 1.465 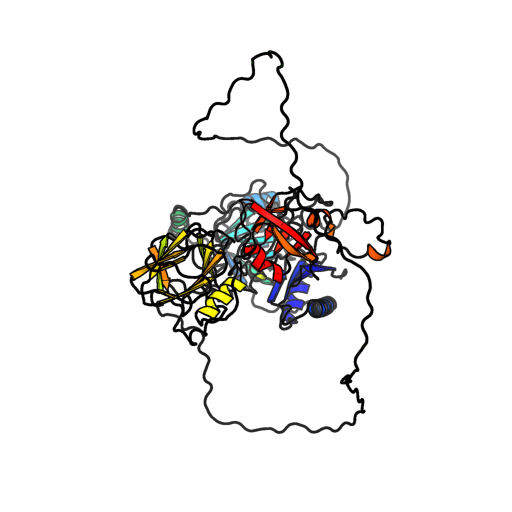8.024 14.820 1.00 95.50 642 ALA A C 1
ATOM 4553 O O . ALA A 1 642 ? 0.523 8.812 14.893 1.00 95.50 642 ALA A O 1
ATOM 4554 N N . LEU A 1 643 ? 2.229 7.949 13.724 1.00 96.94 643 LEU A N 1
ATOM 4555 C CA . LEU A 1 643 ? 1.982 8.756 12.526 1.00 96.94 643 LEU A CA 1
ATOM 4556 C C . LEU A 1 643 ? 0.602 8.466 11.911 1.00 96.94 643 LEU A C 1
ATOM 4558 O O . LEU A 1 643 ? -0.041 9.375 11.391 1.00 96.94 643 LEU A O 1
ATOM 4562 N N . ALA A 1 644 ? 0.114 7.229 11.999 1.00 96.50 644 ALA A N 1
ATOM 4563 C CA . ALA A 1 644 ? -1.210 6.859 11.517 1.00 96.50 644 ALA A CA 1
ATOM 4564 C C . ALA A 1 644 ? -2.365 7.496 12.314 1.00 96.50 644 ALA A C 1
ATOM 4566 O O . ALA A 1 644 ? -3.506 7.466 11.848 1.00 96.50 644 ALA A O 1
ATOM 4567 N N . GLN A 1 645 ? -2.095 8.117 13.464 1.00 96.81 645 GLN A N 1
ATOM 4568 C CA . GLN A 1 645 ? -3.076 8.926 14.191 1.00 96.81 645 GLN A CA 1
ATOM 4569 C C . GLN A 1 645 ? -3.050 10.412 13.803 1.00 96.81 645 GLN A C 1
ATOM 4571 O O . GLN A 1 645 ? -3.913 11.166 14.248 1.00 96.81 645 GLN A O 1
ATOM 4576 N N . ALA A 1 646 ? -2.114 10.843 12.951 1.00 96.12 646 ALA A N 1
ATOM 4577 C CA . ALA A 1 646 ? -2.047 12.225 12.494 1.00 96.12 646 ALA A CA 1
ATOM 4578 C C . ALA A 1 646 ? -3.264 12.597 11.631 1.00 96.12 646 ALA A C 1
ATOM 4580 O O . ALA A 1 646 ? -3.672 11.854 10.735 1.00 96.12 646 ALA A O 1
ATOM 4581 N N . ARG A 1 647 ? -3.825 13.779 11.891 1.00 94.38 647 ARG A N 1
ATOM 4582 C CA . ARG A 1 647 ? -4.991 14.342 11.198 1.00 94.38 647 ARG A CA 1
ATOM 4583 C C . ARG A 1 647 ? -4.558 15.536 10.347 1.00 94.38 647 ARG A C 1
ATOM 4585 O O . ARG A 1 647 ? -3.511 16.117 10.627 1.00 94.38 647 ARG A O 1
ATOM 4592 N N . PRO A 1 648 ? -5.362 15.977 9.365 1.00 95.50 648 PRO A N 1
ATOM 4593 C CA . PRO A 1 648 ? -5.173 17.296 8.771 1.00 95.50 648 PRO A CA 1
ATOM 4594 C C . PRO A 1 648 ? -5.027 18.379 9.850 1.00 95.50 648 PRO A C 1
ATOM 4596 O O . PRO A 1 648 ? -5.846 18.464 10.764 1.00 95.50 648 PRO A O 1
ATOM 4599 N N . GLY A 1 649 ? -3.968 19.181 9.761 1.00 95.94 649 GLY A N 1
ATOM 4600 C CA . GLY A 1 649 ? -3.600 20.194 10.752 1.00 95.94 649 GLY A CA 1
ATOM 4601 C C . GLY A 1 649 ? -2.693 19.705 11.890 1.00 95.94 649 GLY A C 1
ATOM 4602 O O . GLY A 1 649 ? -2.122 20.541 12.590 1.00 95.94 649 GLY A O 1
ATOM 4603 N N . THR A 1 650 ? -2.499 18.392 12.073 1.00 96.94 650 THR A N 1
ATOM 4604 C CA . THR A 1 650 ? -1.520 17.865 13.039 1.00 96.94 650 THR A CA 1
ATOM 4605 C C . THR A 1 650 ? -0.128 18.374 12.684 1.00 96.94 650 THR A C 1
ATOM 4607 O O . THR A 1 650 ? 0.303 18.302 11.530 1.00 96.94 650 THR A O 1
ATOM 4610 N N . ARG A 1 651 ? 0.599 18.868 13.689 1.00 97.88 651 ARG A N 1
ATOM 4611 C CA . ARG A 1 651 ? 1.989 19.293 13.522 1.00 97.88 651 ARG A CA 1
ATOM 4612 C C . ARG A 1 651 ? 2.928 18.110 13.715 1.00 97.88 651 ARG A C 1
ATOM 4614 O O . ARG A 1 651 ? 2.757 17.337 14.655 1.00 97.88 651 ARG A O 1
ATOM 4621 N N . LEU A 1 652 ? 3.939 17.990 12.867 1.00 97.88 652 LEU A N 1
ATOM 4622 C CA . LEU A 1 652 ? 4.977 16.969 12.950 1.00 97.88 652 LEU A CA 1
ATOM 4623 C C . LEU A 1 652 ? 6.332 17.632 13.175 1.00 97.88 652 LEU A C 1
ATOM 4625 O O . LEU A 1 652 ? 6.689 18.592 12.493 1.00 97.88 652 LEU A O 1
ATOM 4629 N N . ARG A 1 653 ? 7.108 17.078 14.099 1.00 96.25 653 ARG A N 1
ATOM 4630 C CA . ARG A 1 653 ? 8.533 17.353 14.247 1.00 96.25 653 ARG A CA 1
ATOM 4631 C C . ARG A 1 653 ? 9.290 16.054 14.037 1.00 96.25 653 ARG A C 1
ATOM 4633 O O . ARG A 1 653 ? 8.934 15.022 14.604 1.00 96.25 653 ARG A O 1
ATOM 4640 N N . PHE A 1 654 ? 10.352 16.107 13.250 1.00 96.50 654 PHE A N 1
ATOM 4641 C CA . PHE A 1 654 ? 11.189 14.939 13.026 1.00 96.50 654 PHE A CA 1
ATOM 4642 C C . PHE A 1 654 ? 12.353 14.890 14.013 1.00 96.50 654 PHE A C 1
ATOM 4644 O O . PHE A 1 654 ? 12.863 15.917 14.463 1.00 96.50 654 PHE A O 1
ATOM 4651 N N . ARG A 1 655 ? 12.793 13.674 14.332 1.00 93.56 655 ARG A N 1
ATOM 4652 C CA . ARG A 1 655 ? 14.028 13.401 15.077 1.00 93.56 655 ARG A CA 1
ATOM 4653 C C . ARG A 1 655 ? 14.749 12.209 14.464 1.00 93.56 655 ARG A C 1
ATOM 4655 O O . ARG A 1 655 ? 14.124 11.393 13.791 1.00 93.56 655 ARG A O 1
ATOM 4662 N N . HIS A 1 656 ? 16.045 12.081 14.710 1.00 89.94 656 HIS A N 1
ATOM 4663 C CA . HIS A 1 656 ? 16.778 10.893 14.283 1.00 89.94 656 HIS A CA 1
ATOM 4664 C C . HIS A 1 656 ? 16.282 9.649 15.039 1.00 89.94 656 HIS A C 1
ATOM 4666 O O . HIS A 1 656 ? 15.972 9.711 16.234 1.00 89.94 656 HIS A O 1
ATOM 4672 N N . ALA A 1 657 ? 16.181 8.525 14.330 1.00 85.94 657 ALA A N 1
ATOM 4673 C CA . ALA A 1 657 ? 16.080 7.208 14.945 1.00 85.94 657 ALA A CA 1
ATOM 4674 C C . ALA A 1 657 ? 17.412 6.866 15.638 1.00 85.94 657 ALA A C 1
ATOM 4676 O O . ALA A 1 657 ? 18.476 7.238 15.139 1.00 85.94 657 ALA A O 1
ATOM 4677 N N . HIS A 1 658 ? 17.333 6.215 16.800 1.00 60.19 658 HIS A N 1
ATOM 4678 C CA . HIS A 1 658 ? 18.491 5.799 17.596 1.00 60.19 658 HIS A CA 1
ATOM 4679 C C . HIS A 1 658 ? 18.895 4.365 17.288 1.00 60.19 658 HIS A C 1
ATOM 4681 O O . HIS A 1 658 ? 17.973 3.552 17.045 1.00 60.19 658 HIS A O 1
#

pLDDT: mean 77.44, std 27.03, range [22.31, 98.88]

Radius of gyration: 30.72 Å; Cα contacts (8 Å, |Δi|>4): 1398; chains: 1; bounding box: 71×112×100 Å

Sequence (658 aa):
MTGIRLLPFGDRGMLVEVDSLEEVLALHARLAALRPEGVVDLVPAARTVLVHVDPTRLSLAAARAWIARAGEVTAPPARTGAVVELPIVYDGPDLDEVAEALGIRPDELIERHAACEWTVAFTGFAPGFGYLASADWPYDIARRASPRTRVPAGAVGLAGAFAGAYPRETPGGWQLIGTTPAPLFDPAGDPPALLAPGARVRFVAAPASPDPRLHAAARAAADAPNPVALPAVAGPAAAAVPAAGRAAAAAAGAPAAAALPTAPAVGLPAAAAPDPTAPPGPAGPTAAPTTAPVPATPAAPASATPTAPTPTPKLQWRTETASADRSLGAPLQSRGQGQGEGQGQGPARGGRGSPAFAAIEPGLRATLQDQGRPGHAAEGIAASGAADRAALRTANRLVGNPEDAAGIEITMGGFRAVARADLHVVVAGAWGPIRIDGRAVDPYTAHPWSSGTELHVDWFAHGARGYLAVRGGLAPADARAIVDSFATDTLSGLGPAALRAGDVVTLAGTPLTPIPPDDLHPWSPPADALLEIALAPGPRADWFAAAPNPTATAAAATHAADIPTALFETIWTVSNQADRVGIRLDGPPLTRTRAGELPSEGMLPGAIQVPPDGHPVILGPDGPVTGGYPVIAVVADASRDALAQARPGTRLRFRHAH

Foldseek 3Di:
DPDWDWFDAFFFKIKTFAQFLVLLLQLLLLCVVQPDPFFQAWFGFGGITMTGGDCVTAGPVNVVVSSNVSRVDPDRPPLDDDAAEFEWAQPFPQLCVQCVVVVHHSVVVVVQQQPFWWFQSFDFPFFLKGWTAGPSQPDATDFAPDWAQWDAAQFWFDHGRTIIGHLHIGIGRTRTRTGTPDNQAQLPDVVRGPRFGGHIYGYDYDPDDPDCVVVVVSVVVVPPDDPDDADDPPDDDPPHSDDDDDDDDDDDDDDDDDDDDDDDDDDDDDDDDDDPDDDDDDDDDDDDDDDDDDDDDDDDDDDDDDDDDDDDDDDDDDDDDDDDDDDDDDDDDDDDDDDDPPPPDDQDPDDQFAFFKFWQALAPWKAKFFQAQTHCLRSFDFRFGDLQLVFQLLFQLQLQHHSRFIWIKRFQFFTKIAGQAWWKKAKGDFDDWKDKQNHTDDHSHIDIHHHGIMIGTHGGPFFTIMTMAIAQGKAARSNDDRNNTQGQQPNNRPHDDIHDRGGTIGRNGHRDDHRDDRDPDDDDHFDAQEDEFAWAFFRFLVQADADDDPPDDPVNVPDSGDQHPCQQVDWWFFAQPADQQKTWTDDPATDTPDPDWAGKDADDQQFWFQPPRRITIGGHSSHTRIDTGGRRIGTHPVRSSSVNRYDGGGIYHYDHDD

Nearest PDB structures (foldseek):
  3opf-assembly2_B  TM=8.391E-01  e=6.094E-43  Thermus thermophilus HB8
  3opf-assembly3_C  TM=8.350E-01  e=1.250E-42  Thermus thermophilus HB8
  3opf-assembly1_A  TM=8.372E-01  e=2.711E-42  Thermus thermophilus HB8
  3oep-assembly1_A  TM=8.225E-01  e=3.027E-42  Thermus thermophilus HB8
  3mml-assembly1_B  TM=8.282E-01  e=1.012E-21  Mycolicibacterium smegmatis MC2 155